Protein 2GXF (pdb70)

Sequence (456 aa):
EQQLKDIISACDLAIQNEDFDTLNYYSEDAVLVVKPGIARGKEEIKKAFITIANYFNHHIVPTQGKILLEAGDTVLVLSQTLLDERRATYVFKKNAQGEWLCVIDNSYGTDLIGEQQLKDIISACDLAIQNEDFDTLNYYSEDAVLVVKPGIARGKEEIKKAFITIANYFNHHIVPTQGKILLEAGDTVLVLSQTLLDERRATYVFKKNAQGEWLCVIDNSYGTDLIGEQQLKDIISACDLAIQNEDFDTLNYYSEDAVLVVKPGIARGKEEIKKAFITIANYFNHHIVPTQGKILLEAGDTVLVLSQTLLDERRATYVFKKNAQGEWLCVIDNSYGTDLIGEQQLKDIISACDLAIQNEDFDTLNYYSEDAVLVVKPGIARGKEEIKKAFITIANYFNHHIVPTQGKILLEAGDTVLVLSQTLLDERRATYVFKKNAQGEWLCVIDNSYGTDLIG

InterPro domains:
  IPR032710 NTF2-like domain superfamily [SSF54427] (1-125)
  IPR037401 SnoaL-like domain [PF13474] (14-114)

B-factor: mean 53.17, std 17.74, range [1.57, 112.12]

Solvent-accessible surface area: 24962 Å² total

CATH classification: 3.10.450.50

Structure (mmCIF, N/CA/C/O backbone):
data_2GXF
#
_entry.id   2GXF
#
_cell.length_a   88.251
_cell.length_b   88.251
_cell.length_c   82.836
_cell.angle_alpha   90.00
_cell.angle_beta   90.00
_cell.angle_gamma   90.00
#
_symmetry.space_group_name_H-M   'P 41'
#
loop_
_entity.id
_entity.type
_entity.pdbx_description
1 polymer 'Hypothetical protein yybH'
2 non-polymer '2-(N-MORPHOLINO)-ETHANESULFONIC ACID'
3 water water
#
loop_
_atom_site.group_PDB
_atom_site.id
_atom_site.type_symbol
_atom_site.label_atom_id
_atom_site.label_alt_id
_atom_site.label_comp_id
_atom_site.label_asym_id
_atom_site.label_entity_id
_atom_site.label_seq_id
_atom_site.pdbx_PDB_ins_code
_atom_site.Cartn_x
_atom_site.Cartn_y
_atom_site.Cartn_z
_atom_site.occupancy
_atom_site.B_iso_or_equiv
_atom_site.auth_seq_id
_atom_site.auth_comp_id
_atom_site.auth_asym_id
_atom_site.auth_atom_id
_atom_site.pdbx_PDB_model_num
ATOM 9 N N . GLU A 1 2 ? 37.983 79.470 33.465 1.00 83.00 2 GLU A N 1
ATOM 10 C CA . GLU A 1 2 ? 38.317 78.053 33.435 1.00 80.22 2 GLU A CA 1
ATOM 11 C C . GLU A 1 2 ? 37.689 77.358 34.617 1.00 78.06 2 GLU A C 1
ATOM 12 O O . GLU A 1 2 ? 37.519 76.140 34.619 1.00 77.74 2 GLU A O 1
ATOM 18 N N . GLN A 1 3 ? 37.361 78.131 35.640 1.00 75.74 3 GLN A N 1
ATOM 19 C CA . GLN A 1 3 ? 36.781 77.539 36.834 1.00 74.02 3 GLN A CA 1
ATOM 20 C C . GLN A 1 3 ? 35.278 77.355 36.773 1.00 72.00 3 GLN A C 1
ATOM 21 O O . GLN A 1 3 ? 34.777 76.239 36.944 1.00 71.72 3 GLN A O 1
ATOM 27 N N . GLN A 1 4 ? 34.555 78.442 36.539 1.00 68.88 4 GLN A N 1
ATOM 28 C CA . GLN A 1 4 ? 33.113 78.336 36.492 1.00 66.15 4 GLN A CA 1
ATOM 29 C C . GLN A 1 4 ? 32.669 77.211 35.579 1.00 64.81 4 GLN A C 1
ATOM 30 O O . GLN A 1 4 ? 31.688 76.529 35.867 1.00 65.02 4 GLN A O 1
ATOM 36 N N . LEU A 1 5 ? 33.392 77.007 34.482 1.00 63.21 5 LEU A N 1
ATOM 37 C CA . LEU A 1 5 ? 33.049 75.925 33.568 1.00 61.00 5 LEU A CA 1
ATOM 38 C C . LEU A 1 5 ? 33.355 74.605 34.253 1.00 60.31 5 LEU A C 1
ATOM 39 O O . LEU A 1 5 ? 32.563 73.668 34.203 1.00 61.07 5 LEU A O 1
ATOM 44 N N . LYS A 1 6 ? 34.506 74.537 34.907 1.00 59.92 6 LYS A N 1
ATOM 45 C CA . LYS A 1 6 ? 34.893 73.326 35.608 1.00 59.63 6 LYS A CA 1
ATOM 46 C C . LYS A 1 6 ? 33.921 73.056 36.753 1.00 59.13 6 LYS A C 1
ATOM 47 O O . LYS A 1 6 ? 33.760 71.909 37.193 1.00 59.43 6 LYS A O 1
ATOM 53 N N . ASP A 1 7 ? 33.275 74.122 37.225 1.00 58.31 7 ASP A N 1
ATOM 54 C CA . ASP A 1 7 ? 32.292 74.034 38.311 1.00 57.63 7 ASP A CA 1
ATOM 55 C C . ASP A 1 7 ? 30.926 73.585 37.781 1.00 56.34 7 ASP A C 1
ATOM 56 O O . ASP A 1 7 ? 30.130 72.976 38.505 1.00 56.67 7 ASP A O 1
ATOM 61 N N . ILE A 1 8 ? 30.667 73.897 36.515 1.00 54.49 8 ILE A N 1
ATOM 62 C CA . ILE A 1 8 ? 29.430 73.517 35.851 1.00 51.75 8 ILE A CA 1
ATOM 63 C C . ILE A 1 8 ? 29.537 72.050 35.492 1.00 51.16 8 ILE A C 1
ATOM 64 O O . ILE A 1 8 ? 28.550 71.325 35.521 1.00 51.72 8 ILE A O 1
ATOM 69 N N . ILE A 1 9 ? 30.740 71.611 35.155 1.00 50.35 9 ILE A N 1
ATOM 70 C CA . ILE A 1 9 ? 30.917 70.223 34.801 1.00 50.81 9 ILE A CA 1
ATOM 71 C C . ILE A 1 9 ? 30.553 69.404 36.015 1.00 50.78 9 ILE A C 1
ATOM 72 O O . ILE A 1 9 ? 29.710 68.517 35.947 1.00 51.19 9 ILE A O 1
ATOM 77 N N . SER A 1 10 ? 31.196 69.724 37.130 1.00 51.49 10 SER A N 1
ATOM 78 C CA . SER A 1 10 ? 30.969 69.030 38.396 1.00 52.54 10 SER A CA 1
ATOM 79 C C . SER A 1 10 ? 29.508 69.126 38.821 1.00 52.24 10 SER A C 1
ATOM 80 O O . SER A 1 10 ? 28.905 68.149 39.275 1.00 52.48 10 SER A O 1
ATOM 83 N N . ALA A 1 11 ? 28.950 70.319 38.681 1.00 51.38 11 ALA A N 1
ATOM 84 C CA . ALA A 1 11 ? 27.565 70.530 39.034 1.00 51.40 11 ALA A CA 1
ATOM 85 C C . ALA A 1 11 ? 26.719 69.510 38.277 1.00 51.68 11 ALA A C 1
ATOM 86 O O . ALA A 1 11 ? 25.834 68.893 38.853 1.00 52.01 11 ALA A O 1
ATOM 88 N N . CYS A 1 12 ? 27.009 69.323 36.993 1.00 51.69 12 CYS A N 1
ATOM 89 C CA . CYS A 1 12 ? 26.265 68.374 36.175 1.00 52.38 12 CYS A CA 1
ATOM 90 C C . CYS A 1 12 ? 26.578 66.938 36.548 1.00 53.04 12 CYS A C 1
ATOM 91 O O . CYS A 1 12 ? 25.686 66.089 36.634 1.00 53.27 12 CYS A O 1
ATOM 94 N N . ASP A 1 13 ? 27.859 66.677 36.762 1.00 54.16 13 ASP A N 1
ATOM 95 C CA . ASP A 1 13 ? 28.343 65.353 37.126 1.00 55.27 13 ASP A CA 1
ATOM 96 C C . ASP A 1 13 ? 27.613 64.868 38.370 1.00 54.66 13 ASP A C 1
ATOM 97 O O . ASP A 1 13 ? 27.317 63.679 38.511 1.00 55.04 13 ASP A O 1
ATOM 102 N N . LEU A 1 14 ? 27.322 65.806 39.266 1.00 53.88 14 LEU A N 1
ATOM 103 C CA . LEU A 1 14 ? 26.610 65.498 40.498 1.00 52.71 14 LEU A CA 1
ATOM 104 C C . LEU A 1 14 ? 25.114 65.350 40.229 1.00 52.02 14 LEU A C 1
ATOM 105 O O . LEU A 1 14 ? 24.483 64.417 40.701 1.00 51.03 14 LEU A O 1
ATOM 110 N N . ALA A 1 15 ? 24.559 66.282 39.465 1.00 52.88 15 ALA A N 1
ATOM 111 C CA . ALA A 1 15 ? 23.145 66.258 39.119 1.00 53.75 15 ALA A CA 1
ATOM 112 C C . ALA A 1 15 ? 22.785 64.914 38.506 1.00 54.71 15 ALA A C 1
ATOM 113 O O . ALA A 1 15 ? 21.630 64.499 38.524 1.00 53.98 15 ALA A O 1
ATOM 115 N N . ILE A 1 16 ? 23.788 64.240 37.956 1.00 57.04 16 ILE A N 1
ATOM 116 C CA . ILE A 1 16 ? 23.591 62.945 37.325 1.00 59.01 16 ILE A CA 1
ATOM 117 C C . ILE A 1 16 ? 23.633 61.846 38.369 1.00 61.30 16 ILE A C 1
ATOM 118 O O . ILE A 1 16 ? 22.888 60.874 38.269 1.00 62.37 16 ILE A O 1
ATOM 123 N N . GLN A 1 17 ? 24.501 61.991 39.370 1.00 63.59 17 GLN A N 1
ATOM 124 C CA . GLN A 1 17 ? 24.589 60.982 40.420 1.00 65.54 17 GLN A CA 1
ATOM 125 C C . GLN A 1 17 ? 23.326 60.998 41.262 1.00 66.66 17 GLN A C 1
ATOM 126 O O . GLN A 1 17 ? 22.833 59.951 41.682 1.00 66.74 17 GLN A O 1
ATOM 132 N N . ASN A 1 18 ? 22.808 62.196 41.512 1.00 67.72 18 ASN A N 1
ATOM 133 C CA . ASN A 1 18 ? 21.588 62.342 42.292 1.00 69.27 18 ASN A CA 1
ATOM 134 C C . ASN A 1 18 ? 20.371 62.062 41.412 1.00 69.39 18 ASN A C 1
ATOM 135 O O . ASN A 1 18 ? 19.233 62.280 41.825 1.00 70.32 18 ASN A O 1
ATOM 140 N N . GLU A 1 19 ? 20.620 61.583 40.199 1.00 69.02 19 GLU A N 1
ATOM 141 C CA . GLU A 1 19 ? 19.556 61.268 39.261 1.00 69.13 19 GLU A CA 1
ATOM 142 C C . GLU A 1 19 ? 18.459 62.321 39.204 1.00 68.66 19 GLU A C 1
ATOM 143 O O . GLU A 1 19 ? 17.284 61.980 39.095 1.00 67.72 19 GLU A O 1
ATOM 149 N N . ASP A 1 20 ? 18.834 63.596 39.296 1.00 69.30 20 ASP A N 1
ATOM 150 C CA . ASP A 1 20 ? 17.858 64.687 39.208 1.00 70.30 20 ASP A CA 1
ATOM 151 C C . ASP A 1 20 ? 18.135 65.440 37.911 1.00 70.10 20 ASP A C 1
ATOM 152 O O . ASP A 1 20 ? 18.565 66.589 37.918 1.00 70.12 20 ASP A O 1
ATOM 157 N N . PHE A 1 21 ? 17.878 64.757 36.797 1.00 70.02 21 PHE A N 1
ATOM 158 C CA . PHE A 1 21 ? 18.097 65.291 35.460 1.00 70.04 21 PHE A CA 1
ATOM 159 C C . PHE A 1 21 ? 17.262 66.533 35.212 1.00 71.03 21 PHE A C 1
ATOM 160 O O . PHE A 1 21 ? 17.467 67.241 34.229 1.00 71.08 21 PHE A O 1
ATOM 168 N N . ASP A 1 22 ? 16.313 66.788 36.103 1.00 72.30 22 ASP A N 1
ATOM 169 C CA . ASP A 1 22 ? 15.452 67.954 35.986 1.00 72.25 22 ASP A CA 1
ATOM 170 C C . ASP A 1 22 ? 16.282 69.218 36.191 1.00 71.36 22 ASP A C 1
ATOM 171 O O . ASP A 1 22 ? 16.010 70.237 35.566 1.00 72.28 22 ASP A O 1
ATOM 176 N N . THR A 1 23 ? 17.305 69.142 37.048 1.00 70.12 23 THR A N 1
ATOM 177 C CA . THR A 1 23 ? 18.181 70.292 37.320 1.00 68.35 23 THR A CA 1
ATOM 178 C C . THR A 1 23 ? 19.385 70.248 36.385 1.00 67.47 23 THR A C 1
ATOM 179 O O . THR A 1 23 ? 20.048 71.259 36.171 1.00 68.43 23 THR A O 1
ATOM 183 N N . LEU A 1 24 ? 19.657 69.068 35.836 1.00 65.35 24 LEU A N 1
ATOM 184 C CA . LEU A 1 24 ? 20.769 68.874 34.919 1.00 63.28 24 LEU A CA 1
ATOM 185 C C . LEU A 1 24 ? 20.502 69.515 33.561 1.00 63.14 24 LEU A C 1
ATOM 186 O O . LEU A 1 24 ? 21.424 69.968 32.885 1.00 62.98 24 LEU A O 1
ATOM 199 N N . ASN A 1 26 ? 19.210 72.242 32.981 1.00 59.88 26 ASN A N 1
ATOM 200 C CA . ASN A 1 26 ? 19.288 73.689 33.082 1.00 58.92 26 ASN A CA 1
ATOM 201 C C . ASN A 1 26 ? 20.652 74.150 32.601 1.00 57.54 26 ASN A C 1
ATOM 202 O O . ASN A 1 26 ? 20.868 75.339 32.377 1.00 57.00 26 ASN A O 1
ATOM 207 N N . TYR A 1 27 ? 21.563 73.193 32.435 1.00 56.17 27 TYR A N 1
ATOM 208 C CA . TYR A 1 27 ? 22.926 73.475 31.998 1.00 54.65 27 TYR A CA 1
ATOM 209 C C . TYR A 1 27 ? 23.103 73.262 30.506 1.00 53.05 27 TYR A C 1
ATOM 210 O O . TYR A 1 27 ? 24.130 73.622 29.939 1.00 53.06 27 TYR A O 1
ATOM 219 N N . TYR A 1 28 ? 22.095 72.673 29.877 1.00 51.59 28 TYR A N 1
ATOM 220 C CA . TYR A 1 28 ? 22.124 72.404 28.443 1.00 50.26 28 TYR A CA 1
ATOM 221 C C . TYR A 1 28 ? 21.312 73.438 27.661 1.00 49.63 28 TYR A C 1
ATOM 222 O O . TYR A 1 28 ? 20.393 74.035 28.204 1.00 50.49 28 TYR A O 1
ATOM 231 N N . SER A 1 29 ? 21.653 73.653 26.393 1.00 49.64 29 SER A N 1
ATOM 232 C CA . SER A 1 29 ? 20.920 74.605 25.565 1.00 49.28 29 SER A CA 1
ATOM 233 C C . SER A 1 29 ? 19.690 73.863 25.099 1.00 49.73 29 SER A C 1
ATOM 234 O O . SER A 1 29 ? 19.555 72.666 25.360 1.00 49.63 29 SER A O 1
ATOM 237 N N . GLU A 1 30 ? 18.801 74.551 24.396 1.00 50.21 30 GLU A N 1
ATOM 238 C CA . GLU A 1 30 ? 17.588 73.893 23.935 1.00 51.38 30 GLU A CA 1
ATOM 239 C C . GLU A 1 30 ? 17.818 72.969 22.728 1.00 50.21 30 GLU A C 1
ATOM 240 O O . GLU A 1 30 ? 17.195 71.907 22.613 1.00 49.98 30 GLU A O 1
ATOM 246 N N . ASP A 1 31 ? 18.719 73.372 21.839 1.00 48.47 31 ASP A N 1
ATOM 247 C CA . ASP A 1 31 ? 19.014 72.599 20.641 1.00 47.09 31 ASP A CA 1
ATOM 248 C C . ASP A 1 31 ? 20.340 71.869 20.735 1.00 44.71 31 ASP A C 1
ATOM 249 O O . ASP A 1 31 ? 20.949 71.519 19.712 1.00 45.32 31 ASP A O 1
ATOM 254 N N . ALA A 1 32 ? 20.779 71.641 21.972 1.00 40.78 32 ALA A N 1
ATOM 255 C CA . ALA A 1 32 ? 22.040 70.948 22.250 1.00 37.76 32 ALA A CA 1
ATOM 256 C C . ALA A 1 32 ? 22.105 69.534 21.665 1.00 35.24 32 ALA A C 1
ATOM 257 O O . ALA A 1 32 ? 21.105 68.965 21.239 1.00 35.51 32 ALA A O 1
ATOM 259 N N . VAL A 1 33 ? 23.302 68.977 21.631 1.00 33.18 33 VAL A N 1
ATOM 260 C CA . VAL A 1 33 ? 23.491 67.632 21.119 1.00 31.86 33 VAL A CA 1
ATOM 261 C C . VAL A 1 33 ? 24.397 66.939 22.102 1.00 31.07 33 VAL A C 1
ATOM 262 O O . VAL A 1 33 ? 25.347 67.538 22.597 1.00 31.54 33 VAL A O 1
ATOM 266 N N . LEU A 1 34 ? 24.102 65.678 22.387 1.00 30.36 34 LEU A N 1
ATOM 267 C CA . LEU A 1 34 ? 24.881 64.902 23.341 1.00 29.25 34 LEU A CA 1
ATOM 268 C C . LEU A 1 34 ? 25.245 63.560 22.739 1.00 28.67 34 LEU A C 1
ATOM 269 O O . LEU A 1 34 ? 24.390 62.839 22.254 1.00 28.20 34 LEU A O 1
ATOM 274 N N . VAL A 1 35 ? 26.524 63.225 22.764 1.00 29.38 35 VAL A N 1
ATOM 275 C CA . VAL A 1 35 ? 26.970 61.960 22.212 1.00 30.10 35 VAL A CA 1
ATOM 276 C C . VAL A 1 35 ? 26.913 60.993 23.369 1.00 32.87 35 VAL A C 1
ATOM 277 O O . VAL A 1 35 ? 27.692 61.087 24.330 1.00 34.07 35 VAL A O 1
ATOM 281 N N . VAL A 1 36 ? 25.957 60.079 23.305 1.00 36.09 36 VAL A N 1
ATOM 282 C CA . VAL A 1 36 ? 25.800 59.089 24.373 1.00 40.67 36 VAL A CA 1
ATOM 283 C C . VAL A 1 36 ? 26.923 58.056 24.278 1.00 42.25 36 VAL A C 1
ATOM 284 O O . VAL A 1 36 ? 27.591 57.741 25.273 1.00 43.50 36 VAL A O 1
ATOM 288 N N . LYS A 1 37 ? 27.082 57.529 23.063 1.00 44.29 37 LYS A N 1
ATOM 289 C CA . LYS A 1 37 ? 28.080 56.524 22.716 1.00 46.28 37 LYS A CA 1
ATOM 290 C C . LYS A 1 37 ? 28.252 56.595 21.212 1.00 46.17 37 LYS A C 1
ATOM 291 O O . LYS A 1 37 ? 27.363 57.065 20.516 1.00 45.05 37 LYS A O 1
ATOM 297 N N . PRO A 1 38 ? 29.391 56.119 20.689 1.00 47.23 38 PRO A N 1
ATOM 298 C CA . PRO A 1 38 ? 29.635 56.160 19.244 1.00 49.16 38 PRO A CA 1
ATOM 299 C C . PRO A 1 38 ? 28.429 55.751 18.412 1.00 49.89 38 PRO A C 1
ATOM 300 O O . PRO A 1 38 ? 27.804 54.731 18.690 1.00 49.43 38 PRO A O 1
ATOM 304 N N . GLY A 1 39 ? 28.113 56.570 17.406 1.00 51.81 39 GLY A N 1
ATOM 305 C CA . GLY A 1 39 ? 26.980 56.319 16.526 1.00 54.44 39 GLY A CA 1
ATOM 306 C C . GLY A 1 39 ? 25.681 56.358 17.295 1.00 56.70 39 GLY A C 1
ATOM 307 O O . GLY A 1 39 ? 24.828 55.474 17.159 1.00 57.65 39 GLY A O 1
ATOM 316 N N . ILE A 1 41 ? 23.547 59.821 18.958 1.00 54.78 41 ILE A N 1
ATOM 317 C CA . ILE A 1 41 ? 23.476 61.165 19.500 1.00 52.84 41 ILE A CA 1
ATOM 318 C C . ILE A 1 41 ? 22.041 61.557 19.851 1.00 51.23 41 ILE A C 1
ATOM 319 O O . ILE A 1 41 ? 21.092 61.103 19.229 1.00 50.15 41 ILE A O 1
ATOM 324 N N . ALA A 1 42 ? 21.904 62.395 20.869 1.00 49.94 42 ALA A N 1
ATOM 325 C CA . ALA A 1 42 ? 20.610 62.861 21.312 1.00 49.59 42 ALA A CA 1
ATOM 326 C C . ALA A 1 42 ? 20.541 64.354 21.015 1.00 50.25 42 ALA A C 1
ATOM 327 O O . ALA A 1 42 ? 21.474 65.094 21.335 1.00 50.96 42 ALA A O 1
ATOM 329 N N . ARG A 1 43 ? 19.446 64.800 20.397 1.00 49.88 43 ARG A N 1
ATOM 330 C CA . ARG A 1 43 ? 19.286 66.213 20.062 1.00 49.60 43 ARG A CA 1
ATOM 331 C C . ARG A 1 43 ? 18.093 66.844 20.767 1.00 49.43 43 ARG A C 1
ATOM 332 O O . ARG A 1 43 ? 17.004 66.278 20.782 1.00 49.86 43 ARG A O 1
ATOM 340 N N . GLY A 1 44 ? 18.289 68.031 21.324 1.00 48.91 44 GLY A N 1
ATOM 341 C CA . GLY A 1 44 ? 17.202 68.696 22.017 1.00 49.01 44 GLY A CA 1
ATOM 342 C C . GLY A 1 44 ? 17.192 68.333 23.487 1.00 48.89 44 GLY A C 1
ATOM 343 O O . GLY A 1 44 ? 17.589 67.237 23.847 1.00 48.63 44 GLY A O 1
ATOM 344 N N . LYS A 1 45 ? 16.742 69.245 24.341 1.00 49.36 45 LYS A N 1
ATOM 345 C CA . LYS A 1 45 ? 16.709 68.981 25.769 1.00 49.23 45 LYS A CA 1
ATOM 346 C C . LYS A 1 45 ? 15.948 67.715 26.119 1.00 50.46 45 LYS A C 1
ATOM 347 O O . LYS A 1 45 ? 16.359 66.972 26.995 1.00 49.46 45 LYS A O 1
ATOM 353 N N . GLU A 1 46 ? 14.837 67.469 25.436 1.00 53.16 46 GLU A N 1
ATOM 354 C CA . GLU A 1 46 ? 14.031 66.294 25.724 1.00 55.03 46 GLU A CA 1
ATOM 355 C C . GLU A 1 46 ? 14.760 64.995 25.427 1.00 55.07 46 GLU A C 1
ATOM 356 O O . GLU A 1 46 ? 14.889 64.148 26.309 1.00 55.18 46 GLU A O 1
ATOM 362 N N . GLU A 1 47 ? 15.239 64.829 24.197 1.00 55.17 47 GLU A N 1
ATOM 363 C CA . GLU A 1 47 ? 15.957 63.603 23.830 1.00 55.84 47 GLU A CA 1
ATOM 364 C C . GLU A 1 47 ? 17.167 63.331 24.738 1.00 54.65 47 GLU A C 1
ATOM 365 O O . GLU A 1 47 ? 17.453 62.180 25.087 1.00 54.30 47 GLU A O 1
ATOM 371 N N . ILE A 1 48 ? 17.879 64.396 25.102 1.00 53.42 48 ILE A N 1
ATOM 372 C CA . ILE A 1 48 ? 19.059 64.299 25.964 1.00 51.35 48 ILE A CA 1
ATOM 373 C C . ILE A 1 48 ? 18.663 63.875 27.371 1.00 50.92 48 ILE A C 1
ATOM 374 O O . ILE A 1 48 ? 19.371 63.113 28.009 1.00 49.52 48 ILE A O 1
ATOM 379 N N . LYS A 1 49 ? 17.532 64.384 27.847 1.00 51.30 49 LYS A N 1
ATOM 380 C CA . LYS A 1 49 ? 17.062 64.049 29.174 1.00 51.11 49 LYS A CA 1
ATOM 381 C C . LYS A 1 49 ? 16.784 62.565 29.205 1.00 51.12 49 LYS A C 1
ATOM 382 O O . LYS A 1 49 ? 17.200 61.881 30.135 1.00 51.34 49 LYS A O 1
ATOM 388 N N . LYS A 1 50 ? 16.089 62.064 28.186 1.00 50.95 50 LYS A N 1
ATOM 389 C CA . LYS A 1 50 ? 15.773 60.640 28.114 1.00 51.63 50 LYS A CA 1
ATOM 390 C C . LYS A 1 50 ? 17.049 59.801 28.080 1.00 51.37 50 LYS A C 1
ATOM 391 O O . LYS A 1 50 ? 17.158 58.786 28.769 1.00 50.69 50 LYS A O 1
ATOM 397 N N . ALA A 1 51 ? 18.018 60.234 27.282 1.00 51.30 51 ALA A N 1
ATOM 398 C CA . ALA A 1 51 ? 19.282 59.513 27.169 1.00 50.79 51 ALA A CA 1
ATOM 399 C C . ALA A 1 51 ? 19.945 59.278 28.525 1.00 50.32 51 ALA A C 1
ATOM 400 O O . ALA A 1 51 ? 20.402 58.182 28.814 1.00 49.79 51 ALA A O 1
ATOM 402 N N . PHE A 1 52 ? 20.006 60.318 29.349 1.00 51.12 52 PHE A N 1
ATOM 403 C CA . PHE A 1 52 ? 20.607 60.214 30.674 1.00 51.18 52 PHE A CA 1
ATOM 404 C C . PHE A 1 52 ? 19.796 59.300 31.580 1.00 52.66 52 PHE A C 1
ATOM 405 O O . PHE A 1 52 ? 20.347 58.495 32.330 1.00 52.82 52 PHE A O 1
ATOM 413 N N . ILE A 1 53 ? 18.480 59.438 31.526 1.00 53.96 53 ILE A N 1
ATOM 414 C CA . ILE A 1 53 ? 17.622 58.603 32.340 1.00 55.08 53 ILE A CA 1
ATOM 415 C C . ILE A 1 53 ? 17.851 57.146 31.959 1.00 56.10 53 ILE A C 1
ATOM 416 O O . ILE A 1 53 ? 17.940 56.292 32.830 1.00 55.94 53 ILE A O 1
ATOM 421 N N . THR A 1 54 ? 17.951 56.870 30.656 1.00 57.50 54 THR A N 1
ATOM 422 C CA . THR A 1 54 ? 18.167 55.503 30.163 1.00 58.69 54 THR A CA 1
ATOM 423 C C . THR A 1 54 ? 19.511 54.953 30.641 1.00 60.84 54 THR A C 1
ATOM 424 O O . THR A 1 54 ? 19.567 53.938 31.336 1.00 61.52 54 THR A O 1
ATOM 428 N N . ILE A 1 55 ? 20.592 55.629 30.275 1.00 62.23 55 ILE A N 1
ATOM 429 C CA . ILE A 1 55 ? 21.921 55.193 30.670 1.00 63.44 55 ILE A CA 1
ATOM 430 C C . ILE A 1 55 ? 22.226 55.518 32.135 1.00 65.20 55 ILE A C 1
ATOM 431 O O . ILE A 1 55 ? 23.388 55.561 32.538 1.00 65.41 55 ILE A O 1
ATOM 436 N N . ALA A 1 56 ? 21.181 55.729 32.931 1.00 66.55 56 ALA A N 1
ATOM 437 C CA . ALA A 1 56 ? 21.346 56.060 34.343 1.00 67.35 56 ALA A CA 1
ATOM 438 C C . ALA A 1 56 ? 22.005 54.958 35.162 1.00 67.26 56 ALA A C 1
ATOM 439 O O . ALA A 1 56 ? 22.959 55.195 35.895 1.00 67.11 56 ALA A O 1
ATOM 441 N N . ASN A 1 57 ? 21.460 53.757 35.042 1.00 67.26 57 ASN A N 1
ATOM 442 C CA . ASN A 1 57 ? 21.912 52.585 35.779 1.00 67.32 57 ASN A CA 1
ATOM 443 C C . ASN A 1 57 ? 22.978 51.742 35.090 1.00 67.35 57 ASN A C 1
ATOM 444 O O . ASN A 1 57 ? 22.727 50.602 34.704 1.00 66.42 57 ASN A O 1
ATOM 449 N N . TYR A 1 58 ? 24.166 52.313 34.930 1.00 68.36 58 TYR A N 1
ATOM 450 C CA . TYR A 1 58 ? 25.291 51.607 34.316 1.00 69.69 58 TYR A CA 1
ATOM 451 C C . TYR A 1 58 ? 26.562 51.891 35.119 1.00 71.54 58 TYR A C 1
ATOM 452 O O . TYR A 1 58 ? 26.727 53.001 35.637 1.00 72.27 58 TYR A O 1
ATOM 461 N N . PHE A 1 59 ? 27.458 50.904 35.220 1.00 73.25 59 PHE A N 1
ATOM 462 C CA . PHE A 1 59 ? 28.711 51.075 35.974 1.00 75.49 59 PHE A CA 1
ATOM 463 C C . PHE A 1 59 ? 29.843 50.186 35.469 1.00 76.21 59 PHE A C 1
ATOM 464 O O . PHE A 1 59 ? 29.582 49.145 34.889 1.00 76.49 59 PHE A O 1
ATOM 472 N N . ASN A 1 60 ? 31.093 50.592 35.695 1.00 77.21 60 ASN A N 1
ATOM 473 C CA . ASN A 1 60 ? 32.247 49.803 35.267 1.00 79.44 60 ASN A CA 1
ATOM 474 C C . ASN A 1 60 ? 32.807 48.986 36.442 1.00 81.16 60 ASN A C 1
ATOM 475 O O . ASN A 1 60 ? 32.934 49.524 37.537 1.00 81.48 60 ASN A O 1
ATOM 480 N N . HIS A 1 61 ? 33.131 47.701 36.221 1.00 83.13 61 HIS A N 1
ATOM 481 C CA . HIS A 1 61 ? 33.657 46.813 37.289 1.00 85.48 61 HIS A CA 1
ATOM 482 C C . HIS A 1 61 ? 35.013 47.323 37.775 1.00 86.13 61 HIS A C 1
ATOM 483 O O . HIS A 1 61 ? 36.036 47.171 37.096 1.00 86.29 61 HIS A O 1
ATOM 490 N N . HIS A 1 62 ? 34.997 47.925 38.964 1.00 86.02 62 HIS A N 1
ATOM 491 C CA . HIS A 1 62 ? 36.188 48.476 39.586 1.00 85.67 62 HIS A CA 1
ATOM 492 C C . HIS A 1 62 ? 36.754 49.590 38.706 1.00 83.94 62 HIS A C 1
ATOM 493 O O . HIS A 1 62 ? 37.589 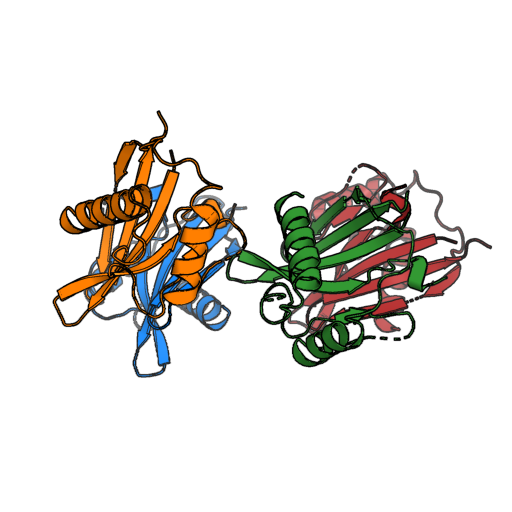49.341 37.839 1.00 84.34 62 HIS A O 1
ATOM 500 N N . ILE A 1 63 ? 36.268 50.812 38.905 1.00 81.23 63 ILE A N 1
ATOM 501 C CA . ILE A 1 63 ? 36.756 51.965 38.152 1.00 78.14 63 ILE A CA 1
ATOM 502 C C . ILE A 1 63 ? 36.672 53.224 39.005 1.00 76.72 63 ILE A C 1
ATOM 503 O O . ILE A 1 63 ? 35.669 53.478 39.687 1.00 75.79 63 ILE A O 1
ATOM 508 N N . VAL A 1 64 ? 37.745 54.005 38.967 1.00 74.94 64 VAL A N 1
ATOM 509 C CA . VAL A 1 64 ? 37.816 55.235 39.740 1.00 73.60 64 VAL A CA 1
ATOM 510 C C . VAL A 1 64 ? 38.123 56.481 38.889 1.00 72.71 64 VAL A C 1
ATOM 511 O O . VAL A 1 64 ? 39.278 56.874 38.735 1.00 72.19 64 VAL A O 1
ATOM 515 N N . PRO A 1 65 ? 37.079 57.119 38.331 1.00 71.66 65 PRO A N 1
ATOM 516 C CA . PRO A 1 65 ? 37.242 58.317 37.505 1.00 71.25 65 PRO A CA 1
ATOM 517 C C . PRO A 1 65 ? 37.862 59.452 38.323 1.00 70.81 65 PRO A C 1
ATOM 518 O O . PRO A 1 65 ? 37.610 59.563 39.520 1.00 71.47 65 PRO A O 1
ATOM 522 N N . THR A 1 66 ? 38.658 60.294 37.670 1.00 69.64 66 THR A N 1
ATOM 523 C CA . THR A 1 66 ? 39.338 61.401 38.335 1.00 68.26 66 THR A CA 1
ATOM 524 C C . THR A 1 66 ? 39.586 62.541 37.350 1.00 66.31 66 THR A C 1
ATOM 525 O O . THR A 1 66 ? 40.179 62.323 36.301 1.00 66.44 66 THR A O 1
ATOM 529 N N . GLN A 1 67 ? 39.132 63.747 37.689 1.00 63.67 67 GLN A N 1
ATOM 530 C CA . GLN A 1 67 ? 39.337 64.910 36.830 1.00 60.80 67 GLN A CA 1
ATOM 531 C C . GLN A 1 67 ? 40.831 65.116 36.588 1.00 59.10 67 GLN A C 1
ATOM 532 O O . GLN A 1 67 ? 41.642 65.040 37.514 1.00 57.95 67 GLN A O 1
ATOM 538 N N . GLY A 1 68 ? 41.182 65.379 35.333 1.00 57.75 68 GLY A N 1
ATOM 539 C CA . GLY A 1 68 ? 42.570 65.587 34.974 1.00 55.38 68 GLY A CA 1
ATOM 540 C C . GLY A 1 68 ? 42.795 66.904 34.257 1.00 54.14 68 GLY A C 1
ATOM 541 O O . GLY A 1 68 ? 42.031 67.849 34.419 1.00 54.25 68 GLY A O 1
ATOM 542 N N . LYS A 1 69 ? 43.860 66.961 33.467 1.00 52.88 69 LYS A N 1
ATOM 543 C CA . LYS A 1 69 ? 44.219 68.151 32.715 1.00 51.61 69 LYS A CA 1
ATOM 544 C C . LYS A 1 69 ? 43.015 68.643 31.920 1.00 50.22 69 LYS A C 1
ATOM 545 O O . LYS A 1 69 ? 42.241 67.850 31.401 1.00 49.75 69 LYS A O 1
ATOM 559 N N . ILE A 1 71 ? 42.009 71.766 29.057 1.00 42.19 71 ILE A N 1
ATOM 560 C CA . ILE A 1 71 ? 42.312 72.969 28.303 1.00 39.68 71 ILE A CA 1
ATOM 561 C C . ILE A 1 71 ? 41.037 73.669 27.848 1.00 37.29 71 ILE A C 1
ATOM 562 O O . ILE A 1 71 ? 40.054 73.014 27.529 1.00 36.19 71 ILE A O 1
ATOM 567 N N . LEU A 1 72 ? 41.060 74.998 27.817 1.00 34.82 72 LEU A N 1
ATOM 568 C CA . LEU A 1 72 ? 39.904 75.767 27.382 1.00 33.28 72 LEU A CA 1
ATOM 569 C C . LEU A 1 72 ? 40.244 76.690 26.247 1.00 33.43 72 LEU A C 1
ATOM 570 O O . LEU A 1 72 ? 41.123 77.532 26.379 1.00 35.10 72 LEU A O 1
ATOM 575 N N . LEU A 1 73 ? 39.544 76.554 25.131 1.00 32.34 73 LEU A N 1
ATOM 576 C CA . LEU A 1 73 ? 39.796 77.430 24.005 1.00 32.34 73 LEU A CA 1
ATOM 577 C C . LEU A 1 73 ? 38.578 78.305 23.862 1.00 33.55 73 LEU A C 1
ATOM 578 O O . LEU A 1 73 ? 37.577 77.894 23.286 1.00 34.08 73 LEU A O 1
ATOM 583 N N . GLU A 1 74 ? 38.664 79.518 24.395 1.00 35.34 74 GLU A N 1
ATOM 584 C CA . GLU A 1 74 ? 37.541 80.452 24.355 1.00 35.90 74 GLU A CA 1
ATOM 585 C C . GLU A 1 74 ? 37.622 81.371 23.156 1.00 34.94 74 GLU A C 1
ATOM 586 O O . GLU A 1 74 ? 38.674 81.906 22.847 1.00 33.67 74 GLU A O 1
ATOM 592 N N . ALA A 1 75 ? 36.506 81.524 22.457 1.00 35.81 75 ALA A N 1
ATOM 593 C CA . ALA A 1 75 ? 36.458 82.405 21.291 1.00 35.66 75 ALA A CA 1
ATOM 594 C C . ALA A 1 75 ? 35.238 83.302 21.445 1.00 35.15 75 ALA A C 1
ATOM 595 O O . ALA A 1 75 ? 34.276 83.222 20.683 1.00 35.62 75 ALA A O 1
ATOM 597 N N . GLY A 1 76 ? 35.288 84.140 22.472 1.00 35.48 76 GLY A N 1
ATOM 598 C CA . GLY A 1 76 ? 34.206 85.059 22.737 1.00 35.06 76 GLY A CA 1
ATOM 599 C C . GLY A 1 76 ? 32.902 84.398 23.096 1.00 34.31 76 GLY A C 1
ATOM 600 O O . GLY A 1 76 ? 32.679 83.995 24.229 1.00 34.27 76 GLY A O 1
ATOM 601 N N . ASP A 1 77 ? 32.035 84.281 22.109 1.00 35.93 77 ASP A N 1
ATOM 602 C CA . ASP A 1 77 ? 30.719 83.693 22.312 1.00 37.50 77 ASP A CA 1
ATOM 603 C C . ASP A 1 77 ? 30.713 82.229 22.787 1.00 35.92 77 ASP A C 1
ATOM 604 O O . ASP A 1 77 ? 29.991 81.879 23.719 1.00 34.47 77 ASP A O 1
ATOM 609 N N . THR A 1 78 ? 31.516 81.387 22.138 1.00 34.33 78 THR A N 1
ATOM 610 C CA . THR A 1 78 ? 31.577 79.971 22.473 1.00 31.60 78 THR A CA 1
ATOM 611 C C . THR A 1 78 ? 32.909 79.590 23.116 1.00 30.50 78 THR A C 1
ATOM 612 O O . THR A 1 78 ? 33.843 80.391 23.123 1.00 30.81 78 THR A O 1
ATOM 616 N N . VAL A 1 79 ? 32.989 78.363 23.642 1.00 28.28 79 VAL A N 1
ATOM 617 C CA . VAL A 1 79 ? 34.201 77.848 24.290 1.00 26.23 79 VAL A CA 1
ATOM 618 C C . VAL A 1 79 ? 34.407 76.361 24.063 1.00 24.92 79 VAL A C 1
ATOM 619 O O . VAL A 1 79 ? 33.503 75.586 24.356 1.00 25.64 79 VAL A O 1
ATOM 623 N N . LEU A 1 80 ? 35.580 75.953 23.562 1.00 23.22 80 LEU A N 1
ATOM 624 C CA . LEU A 1 80 ? 35.861 74.516 23.351 1.00 21.03 80 LEU A CA 1
ATOM 625 C C . LEU A 1 80 ? 36.660 73.982 24.526 1.00 20.63 80 LEU A C 1
ATOM 626 O O . LEU A 1 80 ? 37.784 74.401 24.762 1.00 21.32 80 LEU A O 1
ATOM 631 N N . VAL A 1 81 ? 36.068 73.050 25.257 1.00 20.94 81 VAL A N 1
ATOM 632 C CA . VAL A 1 81 ? 36.717 72.453 26.420 1.00 21.16 81 VAL A CA 1
ATOM 633 C C . VAL A 1 81 ? 37.320 71.072 26.146 1.00 23.01 81 VAL A C 1
ATOM 634 O O . VAL A 1 81 ? 36.620 70.156 25.697 1.00 23.80 81 VAL A O 1
ATOM 638 N N . LEU A 1 82 ? 38.609 70.907 26.431 1.00 24.32 82 LEU A N 1
ATOM 639 C CA . LEU A 1 82 ? 39.247 69.601 26.244 1.00 25.66 82 LEU A CA 1
ATOM 640 C C . LEU A 1 82 ? 39.552 69.035 27.626 1.00 26.75 82 LEU A C 1
ATOM 641 O O . LEU A 1 82 ? 40.626 69.265 28.177 1.00 28.07 82 LEU A O 1
ATOM 646 N N . SER A 1 83 ? 38.593 68.294 28.169 1.00 28.36 83 SER A N 1
ATOM 647 C CA . SER A 1 83 ? 38.703 67.703 29.496 1.00 30.12 83 SER A CA 1
ATOM 648 C C . SER A 1 83 ? 39.238 66.273 29.519 1.00 32.28 83 SER A C 1
ATOM 649 O O . SER A 1 83 ? 38.670 65.369 28.909 1.00 31.83 83 SER A O 1
ATOM 652 N N . GLN A 1 84 ? 40.339 66.067 30.230 1.00 35.71 84 GLN A N 1
ATOM 653 C CA . GLN A 1 84 ? 40.914 64.738 30.346 1.00 38.72 84 GLN A CA 1
ATOM 654 C C . GLN A 1 84 ? 40.425 64.136 31.648 1.00 42.00 84 GLN A C 1
ATOM 655 O O . GLN A 1 84 ? 40.428 64.789 32.702 1.00 43.00 84 GLN A O 1
ATOM 661 N N . THR A 1 85 ? 40.011 62.882 31.563 1.00 44.22 85 THR A N 1
ATOM 662 C CA . THR A 1 85 ? 39.485 62.171 32.705 1.00 46.52 85 THR A CA 1
ATOM 663 C C . THR A 1 85 ? 40.355 60.955 32.912 1.00 48.99 85 THR A C 1
ATOM 664 O O . THR A 1 85 ? 40.565 60.173 31.991 1.00 48.62 85 THR A O 1
ATOM 668 N N . LEU A 1 86 ? 40.871 60.805 34.126 1.00 52.78 86 LEU A N 1
ATOM 669 C CA . LEU A 1 86 ? 41.732 59.680 34.467 1.00 55.32 86 LEU A CA 1
ATOM 670 C C . LEU A 1 86 ? 40.890 58.558 35.035 1.00 58.51 86 LEU A C 1
ATOM 671 O O . LEU A 1 86 ? 39.935 58.799 35.789 1.00 58.58 86 LEU A O 1
ATOM 676 N N . LEU A 1 87 ? 41.249 57.334 34.656 1.00 62.32 87 LEU A N 1
ATOM 677 C CA . LEU A 1 87 ? 40.539 56.134 35.100 1.00 66.49 87 LEU A CA 1
ATOM 678 C C . LEU A 1 87 ? 41.035 55.586 36.454 1.00 68.60 87 LEU A C 1
ATOM 679 O O . LEU A 1 87 ? 40.230 55.201 37.320 1.00 68.75 87 LEU A O 1
ATOM 684 N N . ASP A 1 88 ? 42.353 55.543 36.633 1.00 70.68 88 ASP A N 1
ATOM 685 C CA . ASP A 1 88 ? 42.927 55.036 37.881 1.00 73.02 88 ASP A CA 1
ATOM 686 C C . ASP A 1 88 ? 43.622 56.115 38.721 1.00 73.54 88 ASP A C 1
ATOM 687 O O . ASP A 1 88 ? 43.115 56.522 39.776 1.00 73.63 88 ASP A O 1
ATOM 700 N N . GLU A 1 99 ? 43.061 56.992 30.310 1.00 70.47 99 GLU A N 1
ATOM 701 C CA . GLU A 1 99 ? 42.463 58.316 30.310 1.00 65.82 99 GLU A CA 1
ATOM 702 C C . GLU A 1 99 ? 41.402 58.464 29.232 1.00 62.60 99 GLU A C 1
ATOM 703 O O . GLU A 1 99 ? 41.319 57.663 28.300 1.00 60.78 99 GLU A O 1
ATOM 709 N N . ARG A 1 100 ? 40.601 59.514 29.367 1.00 59.04 100 ARG A N 1
ATOM 710 C CA . ARG A 1 100 ? 39.522 59.792 28.438 1.00 55.54 100 ARG A CA 1
ATOM 711 C C . ARG A 1 100 ? 39.445 61.285 28.125 1.00 52.05 100 ARG A C 1
ATOM 712 O O . ARG A 1 100 ? 38.937 62.090 28.921 1.00 52.94 100 ARG A O 1
ATOM 720 N N . ARG A 1 101 ? 39.942 61.651 26.951 1.00 46.15 101 ARG A N 1
ATOM 721 C CA . ARG A 1 101 ? 39.948 63.046 26.536 1.00 41.61 101 ARG A CA 1
ATOM 722 C C . ARG A 1 101 ? 38.692 63.433 25.767 1.00 38.74 101 ARG A C 1
ATOM 723 O O . ARG A 1 101 ? 38.528 63.058 24.615 1.00 39.09 101 ARG A O 1
ATOM 731 N N . ALA A 1 102 ? 37.818 64.193 26.422 1.00 35.42 102 ALA A N 1
ATOM 732 C CA . ALA A 1 102 ? 36.561 64.619 25.827 1.00 32.94 102 ALA A CA 1
ATOM 733 C C . ALA A 1 102 ? 36.607 66.049 25.295 1.00 32.03 102 ALA A C 1
ATOM 734 O O . ALA A 1 102 ? 37.527 66.820 25.602 1.00 31.70 102 ALA A O 1
ATOM 736 N N . THR A 1 103 ? 35.609 66.391 24.482 1.00 30.27 103 THR A N 1
ATOM 737 C CA . THR A 1 103 ? 35.503 67.718 23.888 1.00 27.96 103 THR A CA 1
ATOM 738 C C . THR A 1 103 ? 34.095 68.252 24.087 1.00 27.03 103 THR A C 1
ATOM 739 O O . THR A 1 103 ? 33.145 67.740 23.510 1.00 25.93 103 THR A O 1
ATOM 743 N N . TYR A 1 104 ? 33.967 69.282 24.906 1.00 26.90 104 TYR A N 1
ATOM 744 C CA . TYR A 1 104 ? 32.668 69.873 25.156 1.00 27.63 104 TYR A CA 1
ATOM 745 C C . TYR A 1 104 ? 32.663 71.274 24.565 1.00 27.88 104 TYR A C 1
ATOM 746 O O . TYR A 1 104 ? 33.713 71.898 24.433 1.00 27.25 104 TYR A O 1
ATOM 755 N N . VAL A 1 105 ? 31.484 71.769 24.202 1.00 28.57 105 VAL A N 1
ATOM 756 C CA . VAL A 1 105 ? 31.369 73.109 23.647 1.00 28.48 105 VAL A CA 1
ATOM 757 C C . VAL A 1 105 ? 30.271 73.842 24.386 1.00 29.41 105 VAL A C 1
ATOM 758 O O . VAL A 1 105 ? 29.128 73.416 24.382 1.00 29.41 105 VAL A O 1
ATOM 762 N N . PHE A 1 106 ? 30.625 74.935 25.042 1.00 31.65 106 PHE A N 1
ATOM 763 C CA . PHE A 1 106 ? 29.643 75.715 25.776 1.00 34.36 106 PHE A CA 1
ATOM 764 C C . PHE A 1 106 ? 29.460 77.053 25.089 1.00 37.10 106 PHE A C 1
ATOM 765 O O . PHE A 1 106 ? 30.384 77.570 24.452 1.00 37.52 106 PHE A O 1
ATOM 773 N N . LYS A 1 107 ? 28.261 77.606 25.218 1.00 40.67 107 LYS A N 1
ATOM 774 C CA . LYS A 1 107 ? 27.943 78.903 24.636 1.00 44.92 107 LYS A CA 1
ATOM 775 C C . LYS A 1 107 ? 27.302 79.767 25.728 1.00 47.91 107 LYS A C 1
ATOM 776 O O . LYS A 1 107 ? 26.330 79.355 26.367 1.00 48.58 107 LYS A O 1
ATOM 782 N N . LYS A 1 108 ? 27.872 80.951 25.954 1.00 51.07 108 LYS A N 1
ATOM 783 C CA . LYS A 1 108 ? 27.379 81.880 26.969 1.00 53.73 108 LYS A CA 1
ATOM 784 C C . LYS A 1 108 ? 26.172 82.627 26.418 1.00 55.88 108 LYS A C 1
ATOM 785 O O . LYS A 1 108 ? 26.288 83.382 25.450 1.00 55.33 108 LYS A O 1
ATOM 791 N N . ASN A 1 109 ? 25.012 82.403 27.031 1.00 58.37 109 ASN A N 1
ATOM 792 C CA . ASN A 1 109 ? 23.772 83.056 26.603 1.00 60.03 109 ASN A CA 1
ATOM 793 C C . ASN A 1 109 ? 23.750 84.519 27.064 1.00 61.17 109 ASN A C 1
ATOM 794 O O . ASN A 1 109 ? 24.724 85.008 27.646 1.00 61.31 109 ASN A O 1
ATOM 799 N N . ALA A 1 110 ? 22.640 85.213 26.805 1.00 61.96 110 ALA A N 1
ATOM 800 C CA . ALA A 1 110 ? 22.512 86.616 27.204 1.00 62.37 110 ALA A CA 1
ATOM 801 C C . ALA A 1 110 ? 22.680 86.792 28.721 1.00 63.26 110 ALA A C 1
ATOM 802 O O . ALA A 1 110 ? 23.367 87.717 29.177 1.00 63.64 110 ALA A O 1
ATOM 804 N N . GLN A 1 111 ? 22.063 85.895 29.493 1.00 63.83 111 GLN A N 1
ATOM 805 C CA . GLN A 1 111 ? 22.131 85.929 30.959 1.00 64.36 111 GLN A CA 1
ATOM 806 C C . GLN A 1 111 ? 23.564 85.807 31.492 1.00 64.39 111 GLN A C 1
ATOM 807 O O . GLN A 1 111 ? 23.816 86.039 32.677 1.00 64.99 111 GLN A O 1
ATOM 813 N N . GLY A 1 112 ? 24.501 85.432 30.626 1.00 63.81 112 GLY A N 1
ATOM 814 C CA . GLY A 1 112 ? 25.881 85.308 31.059 1.00 62.45 112 GLY A CA 1
ATOM 815 C C . GLY A 1 112 ? 26.227 83.944 31.618 1.00 61.66 112 GLY A C 1
ATOM 816 O O . GLY A 1 112 ? 27.326 83.756 32.149 1.00 62.56 112 GLY A O 1
ATOM 817 N N . GLU A 1 113 ? 25.299 82.992 31.511 1.00 60.36 113 GLU A N 1
ATOM 818 C CA . GLU A 1 113 ? 25.535 81.633 32.005 1.00 58.50 113 GLU A CA 1
ATOM 819 C C . GLU A 1 113 ? 25.922 80.701 30.854 1.00 55.77 113 GLU A C 1
ATOM 820 O O . GLU A 1 113 ? 25.240 80.636 29.832 1.00 55.43 113 GLU A O 1
ATOM 826 N N . TRP A 1 114 ? 27.032 79.992 31.021 1.00 52.68 114 TRP A N 1
ATOM 827 C CA . TRP A 1 114 ? 27.511 79.078 29.992 1.00 49.85 114 TRP A CA 1
ATOM 828 C C . TRP A 1 114 ? 26.716 77.778 29.934 1.00 47.09 114 TRP A C 1
ATOM 829 O O . TRP A 1 114 ? 26.690 77.000 30.880 1.00 47.10 114 TRP A O 1
ATOM 840 N N . LEU A 1 115 ? 26.069 77.541 28.809 1.00 43.54 115 LEU A N 1
ATOM 841 C CA . LEU A 1 115 ? 25.295 76.336 28.649 1.00 41.17 115 LEU A CA 1
ATOM 842 C C . LEU A 1 115 ? 26.054 75.381 27.757 1.00 39.41 115 LEU A C 1
ATOM 843 O O . LEU A 1 115 ? 26.942 75.791 27.016 1.00 40.67 115 LEU A O 1
ATOM 848 N N . CYS A 1 116 ? 25.702 74.105 27.809 1.00 36.48 116 CYS A N 1
ATOM 849 C CA . CYS A 1 116 ? 26.381 73.147 26.960 1.00 34.21 116 CYS A CA 1
ATOM 850 C C . CYS A 1 116 ? 25.618 73.015 25.631 1.00 32.58 116 CYS A C 1
ATOM 851 O O . CYS A 1 116 ? 24.398 72.934 25.618 1.00 32.74 116 CYS A O 1
ATOM 854 N N . VAL A 1 117 ? 26.335 73.001 24.512 1.00 30.66 117 VAL A N 1
ATOM 855 C CA . VAL A 1 117 ? 25.695 72.900 23.207 1.00 27.71 117 VAL A CA 1
ATOM 856 C C . VAL A 1 117 ? 26.083 71.587 22.534 1.00 25.94 117 VAL A C 1
ATOM 857 O O . VAL A 1 117 ? 25.280 70.966 21.865 1.00 25.66 117 VAL A O 1
ATOM 861 N N . ILE A 1 118 ? 27.328 71.176 22.712 1.00 25.66 118 ILE A N 1
ATOM 862 C CA . ILE A 1 118 ? 27.802 69.931 22.145 1.00 25.66 118 ILE A CA 1
ATOM 863 C C . ILE A 1 118 ? 28.556 69.199 23.247 1.00 26.48 118 ILE A C 1
ATOM 864 O O . ILE A 1 118 ? 29.584 69.670 23.745 1.00 25.79 118 ILE A O 1
ATOM 869 N N . ASP A 1 119 ? 28.001 68.056 23.642 1.00 27.31 119 ASP A N 1
ATOM 870 C CA . ASP A 1 119 ? 28.548 67.197 24.693 1.00 26.61 119 ASP A CA 1
ATOM 871 C C . ASP A 1 119 ? 29.013 65.873 24.063 1.00 26.36 119 ASP A C 1
ATOM 872 O O . ASP A 1 119 ? 28.214 64.960 23.853 1.00 25.61 119 ASP A O 1
ATOM 877 N N . ASN A 1 120 ? 30.307 65.782 23.766 1.00 25.98 120 ASN A N 1
ATOM 878 C CA . ASN A 1 120 ? 30.893 64.590 23.168 1.00 25.39 120 ASN A CA 1
ATOM 879 C C . ASN A 1 120 ? 31.963 64.080 24.096 1.00 25.68 120 ASN A C 1
ATOM 880 O O . ASN A 1 120 ? 33.129 64.401 23.927 1.00 27.00 120 ASN A O 1
ATOM 885 N N . SER A 1 121 ? 31.564 63.294 25.084 1.00 26.34 121 SER A N 1
ATOM 886 C CA . SER A 1 121 ? 32.517 62.755 26.043 1.00 29.55 121 SER A CA 1
ATOM 887 C C . SER A 1 121 ? 33.598 61.833 25.462 1.00 31.28 121 SER A C 1
ATOM 888 O O . SER A 1 121 ? 34.440 61.304 26.204 1.00 30.72 121 SER A O 1
ATOM 891 N N . TYR A 1 122 ? 33.587 61.655 24.141 1.00 32.54 122 TYR A N 1
ATOM 892 C CA . TYR A 1 122 ? 34.562 60.798 23.465 1.00 32.64 122 TYR A CA 1
ATOM 893 C C . TYR A 1 122 ? 35.648 61.574 22.744 1.00 33.29 122 TYR A C 1
ATOM 894 O O . TYR A 1 122 ? 36.672 61.004 22.378 1.00 34.13 122 TYR A O 1
ATOM 903 N N . GLY A 1 123 ? 35.415 62.861 22.516 1.00 33.68 123 GLY A N 1
ATOM 904 C CA . GLY A 1 123 ? 36.401 63.662 21.818 1.00 34.83 123 GLY A CA 1
ATOM 905 C C . GLY A 1 123 ? 36.702 63.153 20.412 1.00 35.61 123 GLY A C 1
ATOM 906 O O . GLY A 1 123 ? 35.805 62.663 19.712 1.00 34.50 123 GLY A O 1
ATOM 907 N N . THR A 1 124 ? 37.968 63.268 20.011 1.00 36.30 124 THR A N 1
ATOM 908 C CA . THR A 1 124 ? 38.416 62.835 18.700 1.00 37.06 124 THR A CA 1
ATOM 909 C C . THR A 1 124 ? 38.434 61.321 18.590 1.00 37.80 124 THR A C 1
ATOM 910 O O . THR A 1 124 ? 38.623 60.786 17.502 1.00 38.36 124 THR A O 1
ATOM 914 N N . ASP A 1 125 ? 38.243 60.629 19.713 1.00 38.60 125 ASP A N 1
ATOM 915 C CA . ASP A 1 125 ? 38.210 59.160 19.707 1.00 39.84 125 ASP A CA 1
ATOM 916 C C . ASP A 1 125 ? 37.031 58.671 18.855 1.00 40.08 125 ASP A C 1
ATOM 917 O O . ASP A 1 125 ? 37.018 57.541 18.359 1.00 39.36 125 ASP A O 1
ATOM 922 N N . LEU A 1 126 ? 36.050 59.546 18.676 1.00 40.45 126 LEU A N 1
ATOM 923 C CA . LEU A 1 126 ? 34.877 59.225 17.893 1.00 39.75 126 LEU A CA 1
ATOM 924 C C . LEU A 1 126 ? 35.295 58.802 16.488 1.00 40.43 126 LEU A C 1
ATOM 925 O O . LEU A 1 126 ? 34.655 57.954 15.872 1.00 40.54 126 LEU A O 1
ATOM 930 N N . ILE A 1 127 ? 36.385 59.387 15.998 1.00 41.69 127 ILE A N 1
ATOM 931 C CA . ILE A 1 127 ? 36.906 59.097 14.659 1.00 42.89 127 ILE A CA 1
ATOM 932 C C . ILE A 1 127 ? 37.410 57.666 14.559 1.00 44.57 127 ILE A C 1
ATOM 933 O O . ILE A 1 127 ? 36.950 56.882 13.728 1.00 45.50 127 ILE A O 1
ATOM 938 N N . GLY A 1 128 ? 38.373 57.340 15.411 1.00 46.72 128 GLY A N 1
ATOM 939 C CA . GLY A 1 128 ? 38.939 56.002 15.429 1.00 49.74 128 GLY A CA 1
ATOM 940 C C . GLY A 1 128 ? 38.043 54.942 16.063 1.00 51.59 128 GLY A C 1
ATOM 941 O O . GLY A 1 128 ? 36.803 55.087 16.021 1.00 52.54 128 GLY A O 1
ATOM 950 N N . GLU B 1 2 ? 28.241 68.519 5.550 1.00 82.86 2 GLU B N 1
ATOM 951 C CA . GLU B 1 2 ? 29.564 67.960 5.753 1.00 79.43 2 GLU B CA 1
ATOM 952 C C . GLU B 1 2 ? 30.481 68.365 4.616 1.00 77.76 2 GLU B C 1
ATOM 953 O O . GLU B 1 2 ? 31.707 68.310 4.743 1.00 77.91 2 GLU B O 1
ATOM 959 N N . GLN B 1 3 ? 29.895 68.751 3.491 1.00 75.89 3 GLN B N 1
ATOM 960 C CA . GLN B 1 3 ? 30.698 69.122 2.335 1.00 73.43 3 GLN B CA 1
ATOM 961 C C . GLN B 1 3 ? 31.133 70.565 2.324 1.00 71.15 3 GLN B C 1
ATOM 962 O O . GLN B 1 3 ? 32.324 70.850 2.236 1.00 70.94 3 GLN B O 1
ATOM 968 N N . GLN B 1 4 ? 30.179 71.481 2.417 1.00 68.40 4 GLN B N 1
ATOM 969 C CA . GLN B 1 4 ? 30.541 72.886 2.376 1.00 65.49 4 GLN B CA 1
ATOM 970 C C . GLN B 1 4 ? 31.628 73.202 3.377 1.00 63.78 4 GLN B C 1
ATOM 971 O O . GLN B 1 4 ? 32.498 74.027 3.113 1.00 64.08 4 GLN B O 1
ATOM 977 N N . LEU B 1 5 ? 31.590 72.536 4.524 1.00 61.58 5 LEU B N 1
ATOM 978 C CA . LEU B 1 5 ? 32.616 72.763 5.525 1.00 59.50 5 LEU B CA 1
ATOM 979 C C . LEU B 1 5 ? 33.922 72.198 5.005 1.00 58.53 5 LEU B C 1
ATOM 980 O O . LEU B 1 5 ? 34.972 72.836 5.079 1.00 57.83 5 LEU B O 1
ATOM 985 N N . LYS B 1 6 ? 33.854 70.991 4.468 1.00 58.76 6 LYS B N 1
ATOM 986 C CA . LYS B 1 6 ? 35.041 70.352 3.928 1.00 59.10 6 LYS B CA 1
ATOM 987 C C . LYS B 1 6 ? 35.596 71.172 2.752 1.00 59.21 6 LYS B C 1
ATOM 988 O O . LYS B 1 6 ? 36.793 71.108 2.449 1.00 58.77 6 LYS B O 1
ATOM 994 N N . ASP B 1 7 ? 34.717 71.945 2.109 1.00 58.91 7 ASP B N 1
ATOM 995 C CA . ASP B 1 7 ? 35.081 72.792 0.970 1.00 58.33 7 ASP B CA 1
ATOM 996 C C . ASP B 1 7 ? 35.704 74.096 1.471 1.00 57.38 7 ASP B C 1
ATOM 997 O O . ASP B 1 7 ? 36.508 74.724 0.764 1.00 58.15 7 ASP B O 1
ATOM 1002 N N . ILE B 1 8 ? 35.319 74.494 2.685 1.00 55.46 8 ILE B N 1
ATOM 1003 C CA . ILE B 1 8 ? 35.833 75.704 3.318 1.00 53.31 8 ILE B CA 1
ATOM 1004 C C . ILE B 1 8 ? 37.221 75.391 3.835 1.00 52.95 8 ILE B C 1
ATOM 1005 O O . ILE B 1 8 ? 38.110 76.240 3.825 1.00 52.39 8 ILE B O 1
ATOM 1010 N N . ILE B 1 9 ? 37.401 74.160 4.289 1.00 52.86 9 ILE B N 1
ATOM 1011 C CA . ILE B 1 9 ? 38.696 73.774 4.800 1.00 53.99 9 ILE B CA 1
ATOM 1012 C C . ILE B 1 9 ? 39.694 73.898 3.660 1.00 54.30 9 ILE B C 1
ATOM 1013 O O . ILE B 1 9 ? 40.718 74.581 3.792 1.00 55.01 9 ILE B O 1
ATOM 1018 N N . SER B 1 10 ? 39.379 73.236 2.544 1.00 53.96 10 SER B N 1
ATOM 1019 C CA . SER B 1 10 ? 40.224 73.236 1.347 1.00 52.69 10 SER B CA 1
ATOM 1020 C C . SER B 1 10 ? 40.429 74.656 0.849 1.00 52.34 10 SER B C 1
ATOM 1021 O O . SER B 1 10 ? 41.540 75.049 0.493 1.00 51.98 10 SER B O 1
ATOM 1024 N N . ALA B 1 11 ? 39.346 75.422 0.816 1.00 52.15 11 ALA B N 1
ATOM 1025 C CA . ALA B 1 11 ? 39.424 76.805 0.381 1.00 52.24 11 ALA B CA 1
ATOM 1026 C C . ALA B 1 11 ? 40.510 77.514 1.189 1.00 52.28 11 ALA B C 1
ATOM 1027 O O . ALA B 1 11 ? 41.341 78.214 0.629 1.00 52.52 11 ALA B O 1
ATOM 1029 N N . CYS B 1 12 ? 40.510 77.314 2.503 1.00 52.61 12 CYS B N 1
ATOM 1030 C CA . CYS B 1 12 ? 41.497 77.942 3.372 1.00 51.62 12 CYS B CA 1
ATOM 1031 C C . CYS B 1 12 ? 42.876 77.349 3.172 1.00 52.27 12 CYS B C 1
ATOM 1032 O O . CYS B 1 12 ? 43.874 78.069 3.102 1.00 52.17 12 CYS B O 1
ATOM 1035 N N . ASP B 1 13 ? 42.917 76.027 3.081 1.00 53.36 13 ASP B N 1
ATOM 1036 C CA . ASP B 1 13 ? 44.157 75.289 2.892 1.00 54.74 13 ASP B CA 1
ATOM 1037 C C . ASP B 1 13 ? 44.881 75.831 1.666 1.00 54.74 13 ASP B C 1
ATOM 1038 O O . ASP B 1 13 ? 46.111 75.919 1.628 1.00 54.63 13 ASP B O 1
ATOM 1043 N N . LEU B 1 14 ? 44.099 76.206 0.665 1.00 54.57 14 LEU B N 1
ATOM 1044 C CA . LEU B 1 14 ? 44.655 76.739 -0.563 1.00 54.58 14 LEU B CA 1
ATOM 1045 C C . LEU B 1 14 ? 45.037 78.195 -0.363 1.00 54.51 14 LEU B C 1
ATOM 1046 O O . LEU B 1 14 ? 46.108 78.625 -0.778 1.00 54.26 14 LEU B O 1
ATOM 1051 N N . ALA B 1 15 ? 44.153 78.953 0.276 1.00 55.34 15 ALA B N 1
ATOM 1052 C CA . ALA B 1 15 ? 44.397 80.372 0.535 1.00 56.14 15 ALA B CA 1
ATOM 1053 C C . ALA B 1 15 ? 45.726 80.552 1.262 1.00 56.76 15 ALA B C 1
ATOM 1054 O O . ALA B 1 15 ? 46.348 81.620 1.207 1.00 55.74 15 ALA B O 1
ATOM 1056 N N . ILE B 1 16 ? 46.148 79.495 1.947 1.00 58.47 16 ILE B N 1
ATOM 1057 C CA . ILE B 1 16 ? 47.398 79.511 2.685 1.00 60.46 16 ILE B CA 1
ATOM 1058 C C . ILE B 1 16 ? 48.573 79.192 1.780 1.00 62.63 16 ILE B C 1
ATOM 1059 O O . ILE B 1 16 ? 49.652 79.753 1.946 1.00 63.51 16 ILE B O 1
ATOM 1064 N N . GLN B 1 17 ? 48.378 78.287 0.828 1.00 65.01 17 GLN B N 1
ATOM 1065 C CA . GLN B 1 17 ? 49.464 77.951 -0.090 1.00 67.41 17 GLN B CA 1
ATOM 1066 C C . GLN B 1 17 ? 49.755 79.140 -1.003 1.00 68.55 17 GLN B C 1
ATOM 1067 O O . GLN B 1 17 ? 50.915 79.418 -1.322 1.00 68.42 17 GLN B O 1
ATOM 1073 N N . ASN B 1 18 ? 48.693 79.826 -1.428 1.00 70.03 18 ASN B N 1
ATOM 1074 C CA . ASN B 1 18 ? 48.835 80.988 -2.293 1.00 71.30 18 ASN B CA 1
ATOM 1075 C C . ASN B 1 18 ? 49.239 82.203 -1.461 1.00 71.61 18 ASN B C 1
ATOM 1076 O O . ASN B 1 18 ? 49.282 83.326 -1.965 1.00 72.48 18 ASN B O 1
ATOM 1081 N N . GLU B 1 19 ? 49.548 81.967 -0.191 1.00 71.48 19 GLU B N 1
ATOM 1082 C CA . GLU B 1 19 ? 49.951 83.028 0.725 1.00 71.95 19 GLU B CA 1
ATOM 1083 C C . GLU B 1 19 ? 49.104 84.295 0.603 1.00 72.02 19 GLU B C 1
ATOM 1084 O O . GLU B 1 19 ? 49.631 85.409 0.677 1.00 71.90 19 GLU B O 1
ATOM 1090 N N . ASP B 1 20 ? 47.797 84.131 0.403 1.00 72.01 20 ASP B N 1
ATOM 1091 C CA . ASP B 1 20 ? 46.898 85.282 0.298 1.00 72.32 20 ASP B CA 1
ATOM 1092 C C . ASP B 1 20 ? 45.982 85.251 1.508 1.00 71.68 20 ASP B C 1
ATOM 1093 O O . ASP B 1 20 ? 44.771 85.050 1.402 1.00 71.26 20 ASP B O 1
ATOM 1098 N N . PHE B 1 21 ? 46.598 85.450 2.667 1.00 71.76 21 PHE B N 1
ATOM 1099 C CA . PHE B 1 21 ? 45.906 85.451 3.952 1.00 71.52 21 PHE B CA 1
ATOM 1100 C C . PHE B 1 21 ? 44.816 86.517 4.013 1.00 72.60 21 PHE B C 1
ATOM 1101 O O . PHE B 1 21 ? 43.990 86.534 4.931 1.00 73.28 21 PHE B O 1
ATOM 1109 N N . ASP B 1 22 ? 44.823 87.416 3.038 1.00 73.58 22 ASP B N 1
ATOM 1110 C CA . ASP B 1 22 ? 43.829 88.472 2.980 1.00 73.79 22 ASP B CA 1
ATOM 1111 C C . ASP B 1 22 ? 42.448 87.857 2.692 1.00 72.63 22 ASP B C 1
ATOM 1112 O O . ASP B 1 22 ? 41.433 88.330 3.211 1.00 72.36 22 ASP B O 1
ATOM 1117 N N . THR B 1 23 ? 42.421 86.788 1.895 1.00 70.88 23 THR B N 1
ATOM 1118 C CA . THR B 1 23 ? 41.169 86.121 1.556 1.00 69.73 23 THR B CA 1
ATOM 1119 C C . THR B 1 23 ? 40.895 85.014 2.569 1.00 68.33 23 THR B C 1
ATOM 1120 O O . THR B 1 23 ? 39.754 84.583 2.732 1.00 68.79 23 THR B O 1
ATOM 1124 N N . LEU B 1 24 ? 41.949 84.564 3.244 1.00 65.64 24 LEU B N 1
ATOM 1125 C CA . LEU B 1 24 ? 41.842 83.511 4.242 1.00 63.55 24 LEU B CA 1
ATOM 1126 C C . LEU B 1 24 ? 41.125 83.992 5.497 1.00 62.75 24 LEU B C 1
ATOM 1127 O O . LEU B 1 24 ? 40.429 83.222 6.151 1.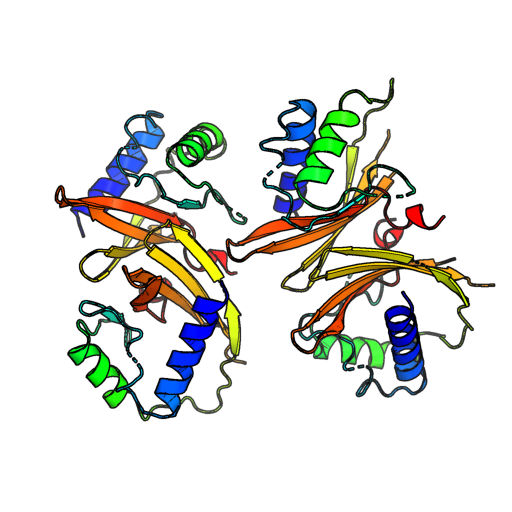00 62.69 24 LEU B O 1
ATOM 1140 N N . ASN B 1 26 ? 38.667 85.755 5.707 1.00 60.41 26 ASN B N 1
ATOM 1141 C CA . ASN B 1 26 ? 37.246 85.925 5.443 1.00 60.06 26 ASN B CA 1
ATOM 1142 C C . ASN B 1 26 ? 36.495 84.706 5.964 1.00 59.19 26 ASN B C 1
ATOM 1143 O O . ASN B 1 26 ? 35.270 84.729 6.108 1.00 59.36 26 ASN B O 1
ATOM 1148 N N . TYR B 1 27 ? 37.247 83.650 6.256 1.00 57.23 27 TYR B N 1
ATOM 1149 C CA . TYR B 1 27 ? 36.677 82.409 6.757 1.00 55.98 27 TYR B CA 1
ATOM 1150 C C . TYR B 1 27 ? 36.689 82.313 8.279 1.00 54.23 27 TYR B C 1
ATOM 1151 O O . TYR B 1 27 ? 36.077 81.420 8.861 1.00 54.15 27 TYR B O 1
ATOM 1160 N N . TYR B 1 28 ? 37.392 83.237 8.917 1.00 52.27 28 TYR B N 1
ATOM 1161 C CA . TYR B 1 28 ? 37.505 83.254 10.366 1.00 50.49 28 TYR B CA 1
ATOM 1162 C C . TYR B 1 28 ? 36.566 84.292 10.967 1.00 50.65 28 TYR B C 1
ATOM 1163 O O . TYR B 1 28 ? 36.189 85.249 10.290 1.00 51.90 28 TYR B O 1
ATOM 1172 N N . SER B 1 29 ? 36.176 84.104 12.226 1.00 49.93 29 SER B N 1
ATOM 1173 C CA . SER B 1 29 ? 35.301 85.062 12.900 1.00 49.16 29 SER B CA 1
ATOM 1174 C C . SER B 1 29 ? 36.203 86.181 13.379 1.00 49.24 29 SER B C 1
ATOM 1175 O O . SER B 1 29 ? 37.421 86.092 13.269 1.00 48.28 29 SER B O 1
ATOM 1178 N N . GLU B 1 30 ? 35.621 87.230 13.934 1.00 50.29 30 GLU B N 1
ATOM 1179 C CA . GLU B 1 30 ? 36.442 88.341 14.384 1.00 51.43 30 GLU B CA 1
ATOM 1180 C C . GLU B 1 30 ? 37.182 88.047 15.690 1.00 51.07 30 GLU B C 1
ATOM 1181 O O . GLU B 1 30 ? 38.329 88.471 15.859 1.00 51.46 30 GLU B O 1
ATOM 1187 N N . ASP B 1 31 ? 36.530 87.321 16.602 1.00 49.19 31 ASP B N 1
ATOM 1188 C CA . ASP B 1 31 ? 37.118 86.981 17.899 1.00 46.60 31 ASP B CA 1
ATOM 1189 C C . ASP B 1 31 ? 37.612 85.534 17.962 1.00 44.44 31 ASP B C 1
ATOM 1190 O O . ASP B 1 31 ? 37.782 84.968 19.052 1.00 44.83 31 ASP B O 1
ATOM 1195 N N . ALA B 1 32 ? 37.848 84.953 16.789 1.00 40.62 32 ALA B N 1
ATOM 1196 C CA . ALA B 1 32 ? 38.320 83.577 16.675 1.00 37.50 32 ALA B CA 1
ATOM 1197 C C . ALA B 1 32 ? 39.639 83.323 17.399 1.00 36.36 32 ALA B C 1
ATOM 1198 O O . ALA B 1 32 ? 40.333 84.252 17.803 1.00 36.55 32 ALA B O 1
ATOM 1200 N N . VAL B 1 33 ? 39.968 82.050 17.579 1.00 34.40 33 VAL B N 1
ATOM 1201 C CA . VAL B 1 33 ? 41.208 81.663 18.236 1.00 32.38 33 VAL B CA 1
ATOM 1202 C C . VAL B 1 33 ? 41.828 80.579 17.399 1.00 30.81 33 VAL B C 1
ATOM 1203 O O . VAL B 1 33 ? 41.132 79.694 16.933 1.00 31.28 33 VAL B O 1
ATOM 1207 N N . LEU B 1 34 ? 43.134 80.658 17.206 1.00 30.19 34 LEU B N 1
ATOM 1208 C CA . LEU B 1 34 ? 43.835 79.669 16.413 1.00 29.87 34 LEU B CA 1
ATOM 1209 C C . LEU B 1 34 ? 45.018 79.122 17.206 1.00 31.54 34 LEU B C 1
ATOM 1210 O O . LEU B 1 34 ? 45.820 79.889 17.761 1.00 32.98 34 LEU B O 1
ATOM 1215 N N . VAL B 1 35 ? 45.112 77.799 17.286 1.00 31.38 35 VAL B N 1
ATOM 1216 C CA . VAL B 1 35 ? 46.224 77.177 17.977 1.00 31.24 35 VAL B CA 1
ATOM 1217 C C . VAL B 1 35 ? 47.314 76.963 16.922 1.00 31.62 35 VAL B C 1
ATOM 1218 O O . VAL B 1 35 ? 47.180 76.122 16.035 1.00 30.32 35 VAL B O 1
ATOM 1222 N N . VAL B 1 36 ? 48.375 77.757 17.004 1.00 32.86 36 VAL B N 1
ATOM 1223 C CA . VAL B 1 36 ? 49.472 77.641 16.057 1.00 36.26 36 VAL B CA 1
ATOM 1224 C C . VAL B 1 36 ? 50.296 76.385 16.345 1.00 39.39 36 VAL B C 1
ATOM 1225 O O . VAL B 1 36 ? 50.633 75.622 15.447 1.00 39.86 36 VAL B O 1
ATOM 1229 N N . LYS B 1 37 ? 50.616 76.198 17.621 1.00 43.44 37 LYS B N 1
ATOM 1230 C CA . LYS B 1 37 ? 51.390 75.068 18.129 1.00 45.58 37 LYS B CA 1
ATOM 1231 C C . LYS B 1 37 ? 51.130 75.049 19.642 1.00 46.92 37 LYS B C 1
ATOM 1232 O O . LYS B 1 37 ? 50.753 76.070 20.232 1.00 46.58 37 LYS B O 1
ATOM 1238 N N . PRO B 1 38 ? 51.319 73.893 20.286 1.00 47.85 38 PRO B N 1
ATOM 1239 C CA . PRO B 1 38 ? 51.099 73.775 21.725 1.00 48.54 38 PRO B CA 1
ATOM 1240 C C . PRO B 1 38 ? 51.657 74.960 22.509 1.00 50.01 38 PRO B C 1
ATOM 1241 O O . PRO B 1 38 ? 52.804 75.371 22.303 1.00 50.66 38 PRO B O 1
ATOM 1245 N N . GLY B 1 39 ? 50.829 75.498 23.404 1.00 51.64 39 GLY B N 1
ATOM 1246 C CA . GLY B 1 39 ? 51.218 76.635 24.228 1.00 53.65 39 GLY B CA 1
ATOM 1247 C C . GLY B 1 39 ? 51.486 77.863 23.387 1.00 54.78 39 GLY B C 1
ATOM 1248 O O . GLY B 1 39 ? 52.481 78.564 23.573 1.00 55.60 39 GLY B O 1
ATOM 1257 N N . ILE B 1 41 ? 48.644 80.433 21.221 1.00 54.27 41 ILE B N 1
ATOM 1258 C CA . ILE B 1 41 ? 47.394 80.673 20.541 1.00 51.96 41 ILE B CA 1
ATOM 1259 C C . ILE B 1 41 ? 47.318 82.111 20.065 1.00 51.16 41 ILE B C 1
ATOM 1260 O O . ILE B 1 41 ? 47.917 83.003 20.660 1.00 50.61 41 ILE B O 1
ATOM 1265 N N . ALA B 1 42 ? 46.598 82.321 18.969 1.00 50.29 42 ALA B N 1
ATOM 1266 C CA . ALA B 1 42 ? 46.421 83.649 18.404 1.00 50.12 42 ALA B CA 1
ATOM 1267 C C . ALA B 1 42 ? 44.941 83.997 18.521 1.00 49.82 42 ALA B C 1
ATOM 1268 O O . ALA B 1 42 ? 44.092 83.191 18.161 1.00 49.84 42 ALA B O 1
ATOM 1270 N N . ARG B 1 43 ? 44.634 85.191 19.026 1.00 50.28 43 ARG B N 1
ATOM 1271 C CA . ARG B 1 43 ? 43.251 85.625 19.216 1.00 50.17 43 ARG B CA 1
ATOM 1272 C C . ARG B 1 43 ? 42.932 86.848 18.376 1.00 50.34 43 ARG B C 1
ATOM 1273 O O . ARG B 1 43 ? 43.695 87.806 18.345 1.00 50.81 43 ARG B O 1
ATOM 1281 N N . GLY B 1 44 ? 41.796 86.823 17.695 1.00 51.15 44 GLY B N 1
ATOM 1282 C CA . GLY B 1 44 ? 41.427 87.954 16.858 1.00 51.78 44 GLY B CA 1
ATOM 1283 C C . GLY B 1 44 ? 41.919 87.781 15.431 1.00 51.22 44 GLY B C 1
ATOM 1284 O O . GLY B 1 44 ? 42.950 87.151 15.208 1.00 50.56 44 GLY B O 1
ATOM 1285 N N . LYS B 1 45 ? 41.190 88.334 14.466 1.00 51.11 45 LYS B N 1
ATOM 1286 C CA . LYS B 1 45 ? 41.584 88.216 13.075 1.00 51.70 45 LYS B CA 1
ATOM 1287 C C . LYS B 1 45 ? 42.987 88.713 12.826 1.00 52.19 45 LYS B C 1
ATOM 1288 O O . LYS B 1 45 ? 43.726 88.110 12.056 1.00 52.36 45 LYS B O 1
ATOM 1294 N N . GLU B 1 46 ? 43.362 89.811 13.470 1.00 53.61 46 GLU B N 1
ATOM 1295 C CA . GLU B 1 46 ? 44.698 90.372 13.272 1.00 55.46 46 GLU B CA 1
ATOM 1296 C C . GLU B 1 46 ? 45.817 89.454 13.756 1.00 55.58 46 GLU B C 1
ATOM 1297 O O . GLU B 1 46 ? 46.715 89.114 12.984 1.00 55.64 46 GLU B O 1
ATOM 1303 N N . GLU B 1 47 ? 45.769 89.051 15.024 1.00 55.44 47 GLU B N 1
ATOM 1304 C CA . GLU B 1 47 ? 46.794 88.159 15.562 1.00 54.77 47 GLU B CA 1
ATOM 1305 C C . GLU B 1 47 ? 46.925 86.874 14.745 1.00 53.38 47 GLU B C 1
ATOM 1306 O O . GLU B 1 47 ? 48.029 86.387 14.524 1.00 52.40 47 GLU B O 1
ATOM 1312 N N . ILE B 1 48 ? 45.784 86.330 14.321 1.00 52.33 48 ILE B N 1
ATOM 1313 C CA . ILE B 1 48 ? 45.737 85.100 13.532 1.00 50.77 48 ILE B CA 1
ATOM 1314 C C . ILE B 1 48 ? 46.362 85.300 12.160 1.00 51.16 48 ILE B C 1
ATOM 1315 O O . ILE B 1 48 ? 47.028 84.406 11.631 1.00 51.69 48 ILE B O 1
ATOM 1320 N N . LYS B 1 49 ? 46.143 86.474 11.580 1.00 50.87 49 LYS B N 1
ATOM 1321 C CA . LYS B 1 49 ? 46.694 86.767 10.269 1.00 50.42 49 LYS B CA 1
ATOM 1322 C C . LYS B 1 49 ? 48.201 86.759 10.384 1.00 50.05 49 LYS B C 1
ATOM 1323 O O . LYS B 1 49 ? 48.878 86.125 9.586 1.00 49.70 49 LYS B O 1
ATOM 1329 N N . LYS B 1 50 ? 48.721 87.445 11.396 1.00 50.33 50 LYS B N 1
ATOM 1330 C CA . LYS B 1 50 ? 50.162 87.504 11.612 1.00 50.60 50 LYS B CA 1
ATOM 1331 C C . LYS B 1 50 ? 50.741 86.116 11.819 1.00 50.27 50 LYS B C 1
ATOM 1332 O O . LYS B 1 50 ? 51.783 85.785 11.262 1.00 50.16 50 LYS B O 1
ATOM 1338 N N . ALA B 1 51 ? 50.059 85.307 12.622 1.00 50.18 51 ALA B N 1
ATOM 1339 C CA . ALA B 1 51 ? 50.521 83.958 12.897 1.00 50.29 51 ALA B CA 1
ATOM 1340 C C . ALA B 1 51 ? 50.760 83.185 11.608 1.00 50.67 51 ALA B C 1
ATOM 1341 O O . ALA B 1 51 ? 51.808 82.561 11.452 1.00 51.37 51 ALA B O 1
ATOM 1343 N N . PHE B 1 52 ? 49.801 83.233 10.684 1.00 50.92 52 PHE B N 1
ATOM 1344 C CA . PHE B 1 52 ? 49.927 82.512 9.418 1.00 51.85 52 PHE B CA 1
ATOM 1345 C C . PHE B 1 52 ? 51.054 83.062 8.578 1.00 53.57 52 PHE B C 1
ATOM 1346 O O . PHE B 1 52 ? 51.797 82.305 7.946 1.00 54.31 52 PHE B O 1
ATOM 1354 N N . ILE B 1 53 ? 51.172 84.385 8.563 1.00 54.79 53 ILE B N 1
ATOM 1355 C CA . ILE B 1 53 ? 52.222 85.025 7.794 1.00 56.33 53 ILE B CA 1
ATOM 1356 C C . ILE B 1 53 ? 53.568 84.582 8.343 1.00 57.57 53 ILE B C 1
ATOM 1357 O O . ILE B 1 53 ? 54.481 84.282 7.579 1.00 58.82 53 ILE B O 1
ATOM 1362 N N . THR B 1 54 ? 53.684 84.534 9.668 1.00 58.55 54 THR B N 1
ATOM 1363 C CA . THR B 1 54 ? 54.929 84.118 10.303 1.00 60.28 54 THR B CA 1
ATOM 1364 C C . THR B 1 54 ? 55.268 82.665 9.950 1.00 62.57 54 THR B C 1
ATOM 1365 O O . THR B 1 54 ? 56.319 82.387 9.356 1.00 63.74 54 THR B O 1
ATOM 1369 N N . ILE B 1 55 ? 54.381 81.741 10.305 1.00 63.67 55 ILE B N 1
ATOM 1370 C CA . ILE B 1 55 ? 54.617 80.331 10.032 1.00 64.97 55 ILE B CA 1
ATOM 1371 C C . ILE B 1 55 ? 54.369 79.988 8.566 1.00 66.49 55 ILE B C 1
ATOM 1372 O O . ILE B 1 55 ? 54.144 78.836 8.222 1.00 66.94 55 ILE B O 1
ATOM 1377 N N . ALA B 1 56 ? 54.420 80.990 7.700 1.00 68.77 56 ALA B N 1
ATOM 1378 C CA . ALA B 1 56 ? 54.185 80.767 6.278 1.00 71.49 56 ALA B CA 1
ATOM 1379 C C . ALA B 1 56 ? 55.266 79.843 5.750 1.00 73.27 56 ALA B C 1
ATOM 1380 O O . ALA B 1 56 ? 55.009 78.914 4.962 1.00 73.95 56 ALA B O 1
ATOM 1382 N N . ASN B 1 57 ? 56.463 80.111 6.265 1.00 74.94 57 ASN B N 1
ATOM 1383 C CA . ASN B 1 57 ? 57.687 79.411 5.932 1.00 77.42 57 ASN B CA 1
ATOM 1384 C C . ASN B 1 57 ? 58.132 78.363 6.969 1.00 79.16 57 ASN B C 1
ATOM 1385 O O . ASN B 1 57 ? 58.786 77.388 6.606 1.00 79.61 57 ASN B O 1
ATOM 1390 N N . TYR B 1 58 ? 57.808 78.558 8.251 1.00 81.08 58 TYR B N 1
ATOM 1391 C CA . TYR B 1 58 ? 58.200 77.582 9.284 1.00 82.63 58 TYR B CA 1
ATOM 1392 C C . TYR B 1 58 ? 57.642 76.207 8.930 1.00 82.81 58 TYR B C 1
ATOM 1393 O O . TYR B 1 58 ? 58.325 75.194 9.062 1.00 82.37 58 TYR B O 1
ATOM 1402 N N . PHE B 1 59 ? 56.386 76.192 8.493 1.00 83.69 59 PHE B N 1
ATOM 1403 C CA . PHE B 1 59 ? 55.706 74.971 8.082 1.00 84.65 59 PHE B CA 1
ATOM 1404 C C . PHE B 1 59 ? 55.830 74.847 6.552 1.00 84.89 59 PHE B C 1
ATOM 1405 O O . PHE B 1 59 ? 55.485 75.784 5.822 1.00 84.64 59 PHE B O 1
ATOM 1413 N N . ASN B 1 60 ? 56.349 73.709 6.078 1.00 85.21 60 ASN B N 1
ATOM 1414 C CA . ASN B 1 60 ? 56.490 73.445 4.637 1.00 85.93 60 ASN B CA 1
ATOM 1415 C C . ASN B 1 60 ? 55.191 72.827 4.146 1.00 86.07 60 ASN B C 1
ATOM 1416 O O . ASN B 1 60 ? 55.008 71.616 4.259 1.00 85.81 60 ASN B O 1
ATOM 1421 N N . HIS B 1 61 ? 54.290 73.654 3.619 1.00 86.54 61 HIS B N 1
ATOM 1422 C CA . HIS B 1 61 ? 53.020 73.157 3.102 1.00 87.05 61 HIS B CA 1
ATOM 1423 C C . HIS B 1 61 ? 53.338 72.290 1.887 1.00 87.52 61 HIS B C 1
ATOM 1424 O O . HIS B 1 61 ? 54.390 71.647 1.847 1.00 88.46 61 HIS B O 1
ATOM 1431 N N . HIS B 1 62 ? 52.452 72.273 0.892 1.00 87.12 62 HIS B N 1
ATOM 1432 C CA . HIS B 1 62 ? 52.658 71.459 -0.319 1.00 86.18 62 HIS B CA 1
ATOM 1433 C C . HIS B 1 62 ? 52.499 69.999 0.078 1.00 84.88 62 HIS B C 1
ATOM 1434 O O . HIS B 1 62 ? 52.155 69.144 -0.744 1.00 85.10 62 HIS B O 1
ATOM 1441 N N . ILE B 1 63 ? 52.758 69.734 1.355 1.00 82.75 63 ILE B N 1
ATOM 1442 C CA . ILE B 1 63 ? 52.650 68.403 1.923 1.00 80.66 63 ILE B CA 1
ATOM 1443 C C . ILE B 1 63 ? 51.174 68.113 2.130 1.00 79.70 63 ILE B C 1
ATOM 1444 O O . ILE B 1 63 ? 50.743 67.767 3.230 1.00 79.85 63 ILE B O 1
ATOM 1449 N N . VAL B 1 64 ? 50.406 68.271 1.057 1.00 78.20 64 VAL B N 1
ATOM 1450 C CA . VAL B 1 64 ? 48.971 68.025 1.074 1.00 76.28 64 VAL B CA 1
ATOM 1451 C C . VAL B 1 64 ? 48.618 66.727 1.827 1.00 74.90 64 VAL B C 1
ATOM 1452 O O . VAL B 1 64 ? 48.689 65.632 1.259 1.00 73.82 64 VAL B O 1
ATOM 1456 N N . PRO B 1 65 ? 48.251 66.840 3.128 1.00 74.06 65 PRO B N 1
ATOM 1457 C CA . PRO B 1 65 ? 47.886 65.688 3.964 1.00 73.19 65 PRO B CA 1
ATOM 1458 C C . PRO B 1 65 ? 46.609 65.109 3.377 1.00 72.59 65 PRO B C 1
ATOM 1459 O O . PRO B 1 65 ? 45.848 65.834 2.731 1.00 73.31 65 PRO B O 1
ATOM 1463 N N . THR B 1 66 ? 46.343 63.826 3.595 1.00 71.44 66 THR B N 1
ATOM 1464 C CA . THR B 1 66 ? 45.148 63.246 2.982 1.00 69.99 66 THR B CA 1
ATOM 1465 C C . THR B 1 66 ? 43.914 63.337 3.874 1.00 68.25 66 THR B C 1
ATOM 1466 O O . THR B 1 66 ? 43.923 62.832 4.993 1.00 68.44 66 THR B O 1
ATOM 1470 N N . GLN B 1 67 ? 42.854 63.975 3.376 1.00 65.36 67 GLN B N 1
ATOM 1471 C CA . GLN B 1 67 ? 41.625 64.110 4.147 1.00 61.46 67 GLN B CA 1
ATOM 1472 C C . GLN B 1 67 ? 41.120 62.729 4.482 1.00 59.28 67 GLN B C 1
ATOM 1473 O O . GLN B 1 67 ? 41.137 61.834 3.641 1.00 58.60 67 GLN B O 1
ATOM 1479 N N . GLY B 1 68 ? 40.682 62.564 5.723 1.00 57.51 68 GLY B N 1
ATOM 1480 C CA . GLY B 1 68 ? 40.173 61.284 6.167 1.00 55.08 68 GLY B CA 1
ATOM 1481 C C . GLY B 1 68 ? 38.796 61.411 6.777 1.00 53.35 68 GLY B C 1
ATOM 1482 O O . GLY B 1 68 ? 38.048 62.335 6.463 1.00 52.54 68 GLY B O 1
ATOM 1483 N N . LYS B 1 69 ? 38.469 60.472 7.654 1.00 52.41 69 LYS B N 1
ATOM 1484 C CA . LYS B 1 69 ? 37.177 60.443 8.331 1.00 51.78 69 LYS B CA 1
ATOM 1485 C C . LYS B 1 69 ? 36.889 61.795 8.967 1.00 50.23 69 LYS B C 1
ATOM 1486 O O . LYS B 1 69 ? 37.791 62.454 9.475 1.00 50.62 69 LYS B O 1
ATOM 1500 N N . ILE B 1 71 ? 33.822 63.710 11.430 1.00 43.38 71 ILE B N 1
ATOM 1501 C CA . ILE B 1 71 ? 32.521 63.695 12.085 1.00 40.39 71 ILE B CA 1
ATOM 1502 C C . ILE B 1 71 ? 32.073 65.102 12.374 1.00 38.40 71 ILE B C 1
ATOM 1503 O O . ILE B 1 71 ? 32.889 65.963 12.679 1.00 38.31 71 ILE B O 1
ATOM 1508 N N . LEU B 1 72 ? 30.774 65.338 12.279 1.00 36.53 72 LEU B N 1
ATOM 1509 C CA . LEU B 1 72 ? 30.244 66.666 12.551 1.00 36.22 72 LEU B CA 1
ATOM 1510 C C . LEU B 1 72 ? 29.199 66.623 13.636 1.00 35.99 72 LEU B C 1
ATOM 1511 O O . LEU B 1 72 ? 28.248 65.868 13.534 1.00 37.57 72 LEU B O 1
ATOM 1516 N N . LEU B 1 73 ? 29.366 67.428 14.675 1.00 34.74 73 LEU B N 1
ATOM 1517 C CA . LEU B 1 73 ? 28.385 67.462 15.744 1.00 33.55 73 LEU B CA 1
ATOM 1518 C C . LEU B 1 73 ? 27.774 68.840 15.699 1.00 34.33 73 LEU B C 1
ATOM 1519 O O . LEU B 1 73 ? 28.342 69.789 16.228 1.00 36.09 73 LEU B O 1
ATOM 1524 N N . GLU B 1 74 ? 26.621 68.949 15.056 1.00 34.42 74 GLU B N 1
ATOM 1525 C CA . GLU B 1 74 ? 25.937 70.225 14.913 1.00 35.02 74 GLU B CA 1
ATOM 1526 C C . GLU B 1 74 ? 24.921 70.474 16.013 1.00 34.39 74 GLU B C 1
ATOM 1527 O O . GLU B 1 74 ? 24.111 69.616 16.322 1.00 34.16 74 GLU B O 1
ATOM 1533 N N . ALA B 1 75 ? 24.968 71.655 16.609 1.00 34.90 75 ALA B N 1
ATOM 1534 C CA . ALA B 1 75 ? 24.031 71.985 17.671 1.00 36.00 75 ALA B CA 1
ATOM 1535 C C . ALA B 1 75 ? 23.403 73.328 17.360 1.00 37.24 75 ALA B C 1
ATOM 1536 O O . ALA B 1 75 ? 23.600 74.316 18.078 1.00 36.96 75 ALA B O 1
ATOM 1538 N N . GLY B 1 76 ? 22.656 73.349 16.262 1.00 38.70 76 GLY B N 1
ATOM 1539 C CA . GLY B 1 76 ? 21.988 74.557 15.822 1.00 39.06 76 GLY B CA 1
ATOM 1540 C C . GLY B 1 76 ? 22.935 75.659 15.388 1.00 39.42 76 GLY B C 1
ATOM 1541 O O . GLY B 1 76 ? 23.464 75.650 14.273 1.00 39.25 76 GLY B O 1
ATOM 1542 N N . ASP B 1 77 ? 23.147 76.611 16.289 1.00 39.85 77 ASP B N 1
ATOM 1543 C CA . ASP B 1 77 ? 24.014 77.753 16.036 1.00 38.87 77 ASP B CA 1
ATOM 1544 C C . ASP B 1 77 ? 25.469 77.394 15.704 1.00 36.74 77 ASP B C 1
ATOM 1545 O O . ASP B 1 77 ? 26.013 77.894 14.737 1.00 36.03 77 ASP B O 1
ATOM 1550 N N . THR B 1 78 ? 26.084 76.525 16.504 1.00 34.51 78 THR B N 1
ATOM 1551 C CA . THR B 1 78 ? 27.475 76.144 16.294 1.00 32.05 78 THR B CA 1
ATOM 1552 C C . THR B 1 78 ? 27.617 74.697 15.806 1.00 30.63 78 THR B C 1
ATOM 1553 O O . THR B 1 78 ? 26.637 73.955 15.776 1.00 30.71 78 THR B O 1
ATOM 1557 N N . VAL B 1 79 ? 28.839 74.304 15.441 1.00 28.54 79 VAL B N 1
ATOM 1558 C CA . VAL B 1 79 ? 29.142 72.958 14.947 1.00 26.75 79 VAL B CA 1
ATOM 1559 C C . VAL B 1 79 ? 30.548 72.482 15.341 1.00 27.20 79 VAL B C 1
ATOM 1560 O O . VAL B 1 79 ? 31.536 73.153 15.034 1.00 29.26 79 VAL B O 1
ATOM 1564 N N . LEU B 1 80 ? 30.662 71.326 15.993 1.00 24.90 80 LEU B N 1
ATOM 1565 C CA . LEU B 1 80 ? 31.982 70.806 16.342 1.00 22.12 80 LEU B CA 1
ATOM 1566 C C . LEU B 1 80 ? 32.432 69.816 15.280 1.00 21.07 80 LEU B C 1
ATOM 1567 O O . LEU B 1 80 ? 31.788 68.788 15.070 1.00 21.01 80 LEU B O 1
ATOM 1572 N N . VAL B 1 81 ? 33.544 70.121 14.622 1.00 20.41 81 VAL B N 1
ATOM 1573 C CA . VAL B 1 81 ? 34.069 69.248 13.573 1.00 21.55 81 VAL B CA 1
ATOM 1574 C C . VAL B 1 81 ? 35.268 68.397 14.003 1.00 20.67 81 VAL B C 1
ATOM 1575 O O . VAL B 1 81 ? 36.263 68.928 14.468 1.00 20.14 81 VAL B O 1
ATOM 1579 N N . LEU B 1 82 ? 35.179 67.085 13.827 1.00 20.72 82 LEU B N 1
ATOM 1580 C CA . LEU B 1 82 ? 36.283 66.216 14.182 1.00 22.48 82 LEU B CA 1
ATOM 1581 C C . LEU B 1 82 ? 36.888 65.671 12.915 1.00 25.20 82 LEU B C 1
ATOM 1582 O O . LEU B 1 82 ? 36.523 64.593 12.474 1.00 26.09 82 LEU B O 1
ATOM 1587 N N . SER B 1 83 ? 37.822 66.415 12.333 1.00 28.68 83 SER B N 1
ATOM 1588 C CA . SER B 1 83 ? 38.480 66.028 11.088 1.00 30.86 83 SER B CA 1
ATOM 1589 C C . SER B 1 83 ? 39.753 65.229 11.273 1.00 32.63 83 SER B C 1
ATOM 1590 O O . SER B 1 83 ? 40.691 65.667 11.942 1.00 32.03 83 SER B O 1
ATOM 1593 N N . GLN B 1 84 ? 39.786 64.054 10.664 1.00 36.07 84 GLN B N 1
ATOM 1594 C CA . GLN B 1 84 ? 40.982 63.226 10.721 1.00 39.47 84 GLN B CA 1
ATOM 1595 C C . GLN B 1 84 ? 41.779 63.451 9.436 1.00 42.35 84 GLN B C 1
ATOM 1596 O O . GLN B 1 84 ? 41.229 63.460 8.331 1.00 42.82 84 GLN B O 1
ATOM 1602 N N . THR B 1 85 ? 43.080 63.639 9.600 1.00 45.50 85 THR B N 1
ATOM 1603 C CA . THR B 1 85 ? 43.976 63.882 8.486 1.00 47.65 85 THR B CA 1
ATOM 1604 C C . THR B 1 85 ? 45.015 62.777 8.451 1.00 49.60 85 THR B C 1
ATOM 1605 O O . THR B 1 85 ? 45.689 62.520 9.446 1.00 49.69 85 THR B O 1
ATOM 1609 N N . LEU B 1 86 ? 45.131 62.119 7.305 1.00 52.10 86 LEU B N 1
ATOM 1610 C CA . LEU B 1 86 ? 46.087 61.040 7.140 1.00 54.94 86 LEU B CA 1
ATOM 1611 C C . LEU B 1 86 ? 47.405 61.579 6.604 1.00 58.13 86 LEU B C 1
ATOM 1612 O O . LEU B 1 86 ? 47.427 62.473 5.744 1.00 57.00 86 LEU B O 1
ATOM 1617 N N . LEU B 1 87 ? 48.502 61.031 7.129 1.00 62.11 87 LEU B N 1
ATOM 1618 C CA . LEU B 1 87 ? 49.851 61.431 6.732 1.00 65.59 87 LEU B CA 1
ATOM 1619 C C . LEU B 1 87 ? 50.363 60.687 5.493 1.00 67.65 87 LEU B C 1
ATOM 1620 O O . LEU B 1 87 ? 50.946 61.307 4.604 1.00 67.94 87 LEU B O 1
ATOM 1625 N N . ASP B 1 88 ? 50.147 59.370 5.433 1.00 69.82 88 ASP B N 1
ATOM 1626 C CA . ASP B 1 88 ? 50.608 58.568 4.297 1.00 71.49 88 ASP B CA 1
ATOM 1627 C C . ASP B 1 88 ? 49.471 58.024 3.451 1.00 71.29 88 ASP B C 1
ATOM 1628 O O . ASP B 1 88 ? 49.276 58.464 2.317 1.00 71.27 88 ASP B O 1
ATOM 1641 N N . GLU B 1 99 ? 48.129 59.626 11.611 1.00 71.03 99 GLU B N 1
ATOM 1642 C CA . GLU B 1 99 ? 46.954 60.471 11.443 1.00 66.35 99 GLU B CA 1
ATOM 1643 C C . GLU B 1 99 ? 46.959 61.655 12.400 1.00 63.39 99 GLU B C 1
ATOM 1644 O O . GLU B 1 99 ? 47.704 61.685 13.384 1.00 63.58 99 GLU B O 1
ATOM 1650 N N . ARG B 1 100 ? 46.108 62.628 12.100 1.00 59.11 100 ARG B N 1
ATOM 1651 C CA . ARG B 1 100 ? 45.993 63.828 12.910 1.00 54.13 100 ARG B CA 1
ATOM 1652 C C . ARG B 1 100 ? 44.525 64.222 13.086 1.00 49.36 100 ARG B C 1
ATOM 1653 O O . ARG B 1 100 ? 43.903 64.779 12.181 1.00 48.64 100 ARG B O 1
ATOM 1661 N N . ARG B 1 101 ? 43.983 63.929 14.262 1.00 43.58 101 ARG B N 1
ATOM 1662 C CA . ARG B 1 101 ? 42.594 64.239 14.565 1.00 39.60 101 ARG B CA 1
ATOM 1663 C C . ARG B 1 101 ? 42.432 65.624 15.188 1.00 37.87 101 ARG B C 1
ATOM 1664 O O . ARG B 1 101 ? 42.790 65.852 16.338 1.00 39.01 101 ARG B O 1
ATOM 1672 N N . ALA B 1 102 ? 41.878 66.546 14.412 1.00 35.59 102 ALA B N 1
ATOM 1673 C CA . ALA B 1 102 ? 41.691 67.912 14.867 1.00 33.17 102 ALA B CA 1
ATOM 1674 C C . ALA B 1 102 ? 40.250 68.200 15.264 1.00 31.64 102 ALA B C 1
ATOM 1675 O O . ALA B 1 102 ? 39.345 67.430 14.957 1.00 31.72 102 ALA B O 1
ATOM 1677 N N . THR B 1 103 ? 40.054 69.322 15.951 1.00 29.50 103 THR B N 1
ATOM 1678 C CA . THR B 1 103 ? 38.744 69.750 16.401 1.00 27.13 103 THR B CA 1
ATOM 1679 C C . THR B 1 103 ? 38.536 71.209 16.036 1.00 27.87 103 THR B C 1
ATOM 1680 O O . THR B 1 103 ? 39.209 72.083 16.577 1.00 27.73 103 THR B O 1
ATOM 1684 N N . TYR B 1 104 ? 37.607 71.472 15.120 1.00 28.21 104 TYR B N 1
ATOM 1685 C CA . TYR B 1 104 ? 37.323 72.829 14.696 1.00 28.01 104 TYR B CA 1
ATOM 1686 C C . TYR B 1 104 ? 35.919 73.154 15.142 1.00 28.93 104 TYR B C 1
ATOM 1687 O O . TYR B 1 104 ? 35.080 72.268 15.294 1.00 28.83 104 TYR B O 1
ATOM 1696 N N . VAL B 1 105 ? 35.657 74.432 15.353 1.00 30.50 105 VAL B N 1
ATOM 1697 C CA . VAL B 1 105 ? 34.332 74.846 15.761 1.00 31.77 105 VAL B CA 1
ATOM 1698 C C . VAL B 1 105 ? 33.916 75.982 14.848 1.00 34.03 105 VAL B C 1
ATOM 1699 O O . VAL B 1 105 ? 34.615 76.991 14.762 1.00 34.59 105 VAL B O 1
ATOM 1703 N N . PHE B 1 106 ? 32.803 75.798 14.142 1.00 35.87 106 PHE B N 1
ATOM 1704 C CA . PHE B 1 106 ? 32.278 76.833 13.267 1.00 37.33 106 PHE B CA 1
ATOM 1705 C C . PHE B 1 106 ? 30.951 77.350 13.812 1.00 39.52 106 PHE B C 1
ATOM 1706 O O . PHE B 1 106 ? 30.211 76.630 14.487 1.00 38.54 106 PHE B O 1
ATOM 1714 N N . LYS B 1 107 ? 30.673 78.616 13.528 1.00 42.67 107 LYS B N 1
ATOM 1715 C CA . LYS B 1 107 ? 29.434 79.238 13.948 1.00 46.07 107 LYS B CA 1
ATOM 1716 C C . LYS B 1 107 ? 28.818 79.918 12.713 1.00 48.21 107 LYS B C 1
ATOM 1717 O O . LYS B 1 107 ? 29.481 80.694 12.023 1.00 48.11 107 LYS B O 1
ATOM 1723 N N . LYS B 1 108 ? 27.563 79.580 12.418 1.00 50.81 108 LYS B N 1
ATOM 1724 C CA . LYS B 1 108 ? 26.828 80.145 11.286 1.00 52.91 108 LYS B CA 1
ATOM 1725 C C . LYS B 1 108 ? 26.301 81.530 11.654 1.00 54.29 108 LYS B C 1
ATOM 1726 O O . LYS B 1 108 ? 25.461 81.666 12.548 1.00 54.80 108 LYS B O 1
ATOM 1732 N N . ASN B 1 109 ? 26.794 82.555 10.965 1.00 56.04 109 ASN B N 1
ATOM 1733 C CA . ASN B 1 109 ? 26.371 83.931 11.226 1.00 58.24 109 ASN B CA 1
ATOM 1734 C C . ASN B 1 109 ? 24.986 84.186 10.630 1.00 59.25 109 ASN B C 1
ATOM 1735 O O . ASN B 1 109 ? 24.363 83.271 10.080 1.00 59.26 109 ASN B O 1
ATOM 1740 N N . ALA B 1 110 ? 24.502 85.423 10.738 1.00 59.86 110 ALA B N 1
ATOM 1741 C CA . ALA B 1 110 ? 23.179 85.770 10.210 1.00 60.18 110 ALA B CA 1
ATOM 1742 C C . ALA B 1 110 ? 23.092 85.490 8.710 1.00 60.90 110 ALA B C 1
ATOM 1743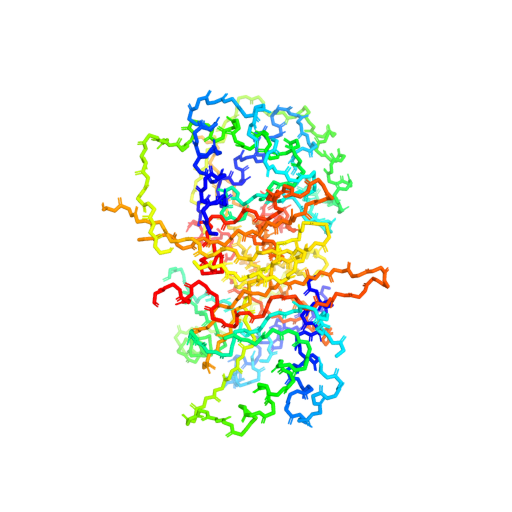 O O . ALA B 1 110 ? 22.093 84.959 8.237 1.00 60.11 110 ALA B O 1
ATOM 1745 N N . GLN B 1 111 ? 24.151 85.839 7.977 1.00 62.38 111 GLN B N 1
ATOM 1746 C CA . GLN B 1 111 ? 24.217 85.642 6.523 1.00 62.90 111 GLN B CA 1
ATOM 1747 C C . GLN B 1 111 ? 24.088 84.168 6.124 1.00 62.82 111 GLN B C 1
ATOM 1748 O O . GLN B 1 111 ? 23.903 83.838 4.946 1.00 62.98 111 GLN B O 1
ATOM 1754 N N . GLY B 1 112 ? 24.208 83.280 7.102 1.00 62.11 112 GLY B N 1
ATOM 1755 C CA . GLY B 1 112 ? 24.089 81.867 6.804 1.00 61.46 112 GLY B CA 1
ATOM 1756 C C . GLY B 1 112 ? 25.388 81.199 6.406 1.00 60.60 112 GLY B C 1
ATOM 1757 O O . GLY B 1 112 ? 25.398 80.034 6.010 1.00 61.14 112 GLY B O 1
ATOM 1758 N N . GLU B 1 113 ? 26.489 81.933 6.500 1.00 59.63 113 GLU B N 1
ATOM 1759 C CA . GLU B 1 113 ? 27.798 81.376 6.167 1.00 58.52 113 GLU B CA 1
ATOM 1760 C C . GLU B 1 113 ? 28.543 80.926 7.428 1.00 57.23 113 GLU B C 1
ATOM 1761 O O . GLU B 1 113 ? 28.690 81.697 8.385 1.00 57.88 113 GLU B O 1
ATOM 1767 N N . TRP B 1 114 ? 29.016 79.682 7.428 1.00 54.55 114 TRP B N 1
ATOM 1768 C CA . TRP B 1 114 ? 29.734 79.145 8.581 1.00 51.85 114 TRP B CA 1
ATOM 1769 C C . TRP B 1 114 ? 31.153 79.667 8.682 1.00 49.35 114 TRP B C 1
ATOM 1770 O O . TRP B 1 114 ? 31.973 79.435 7.800 1.00 48.88 114 TRP B O 1
ATOM 1781 N N . LEU B 1 115 ? 31.442 80.368 9.768 1.00 46.45 115 LEU B N 1
ATOM 1782 C CA . LEU B 1 115 ? 32.776 80.905 9.977 1.00 43.13 115 LEU B CA 1
ATOM 1783 C C . LEU B 1 115 ? 33.483 80.061 11.023 1.00 41.35 115 LEU B C 1
ATOM 1784 O O . LEU B 1 115 ? 32.849 79.342 11.797 1.00 40.74 115 LEU B O 1
ATOM 1789 N N . CYS B 1 116 ? 34.802 80.148 11.053 1.00 39.33 116 CYS B N 1
ATOM 1790 C CA . CYS B 1 116 ? 35.556 79.387 12.037 1.00 36.93 116 CYS B CA 1
ATOM 1791 C C . CYS B 1 116 ? 35.732 80.243 13.296 1.00 34.91 116 CYS B C 1
ATOM 1792 O O . CYS B 1 116 ? 36.054 81.421 13.203 1.00 35.30 116 CYS B O 1
ATOM 1795 N N . VAL B 1 117 ? 35.511 79.661 14.470 1.00 32.58 117 VAL B N 1
ATOM 1796 C CA . VAL B 1 117 ? 35.639 80.408 15.730 1.00 29.76 117 VAL B CA 1
ATOM 1797 C C . VAL B 1 117 ? 36.804 79.848 16.579 1.00 28.88 117 VAL B C 1
ATOM 1798 O O . VAL B 1 117 ? 37.517 80.591 17.260 1.00 27.52 117 VAL B O 1
ATOM 1802 N N . ILE B 1 118 ? 36.982 78.530 16.538 1.00 27.90 118 ILE B N 1
ATOM 1803 C CA . ILE B 1 118 ? 38.048 77.872 17.274 1.00 25.75 118 ILE B CA 1
ATOM 1804 C C . ILE B 1 118 ? 38.705 76.879 16.318 1.00 26.23 118 ILE B C 1
ATOM 1805 O O . ILE B 1 118 ? 38.086 75.899 15.892 1.00 26.87 118 ILE B O 1
ATOM 1810 N N . ASP B 1 119 ? 39.956 77.169 15.974 1.00 25.87 119 ASP B N 1
ATOM 1811 C CA . ASP B 1 119 ? 40.751 76.367 15.054 1.00 26.99 119 ASP B CA 1
ATOM 1812 C C . ASP B 1 119 ? 41.884 75.696 15.829 1.00 27.44 119 ASP B C 1
ATOM 1813 O O . ASP B 1 119 ? 42.930 76.306 16.069 1.00 27.63 119 ASP B O 1
ATOM 1818 N N . ASN B 1 120 ? 41.670 74.442 16.220 1.00 27.69 120 ASN B N 1
ATOM 1819 C CA . ASN B 1 120 ? 42.670 73.691 16.974 1.00 27.69 120 ASN B CA 1
ATOM 1820 C C . ASN B 1 120 ? 43.011 72.443 16.205 1.00 27.51 120 ASN B C 1
ATOM 1821 O O . ASN B 1 120 ? 42.445 71.380 16.445 1.00 26.94 120 ASN B O 1
ATOM 1826 N N . SER B 1 121 ? 43.946 72.573 15.276 1.00 28.58 121 SER B N 1
ATOM 1827 C CA . SER B 1 121 ? 44.350 71.438 14.449 1.00 30.29 121 SER B CA 1
ATOM 1828 C C . SER B 1 121 ? 44.967 70.278 15.197 1.00 30.22 121 SER B C 1
ATOM 1829 O O . SER B 1 121 ? 45.339 69.284 14.578 1.00 29.85 121 SER B O 1
ATOM 1832 N N . TYR B 1 122 ? 45.059 70.398 16.522 1.00 31.64 122 TYR B N 1
ATOM 1833 C CA . TYR B 1 122 ? 45.669 69.351 17.357 1.00 32.81 122 TYR B CA 1
ATOM 1834 C C . TYR B 1 122 ? 44.640 68.496 18.079 1.00 34.06 122 TYR B C 1
ATOM 1835 O O . TYR B 1 122 ? 44.942 67.381 18.507 1.00 33.82 122 TYR B O 1
ATOM 1844 N N . GLY B 1 123 ? 43.424 69.015 18.210 1.00 34.80 123 GLY B N 1
ATOM 1845 C CA . GLY B 1 123 ? 42.390 68.264 18.890 1.00 35.15 123 GLY B CA 1
ATOM 1846 C C . GLY B 1 123 ? 42.711 68.041 20.349 1.00 35.44 123 GLY B C 1
ATOM 1847 O O . GLY B 1 123 ? 43.306 68.901 21.005 1.00 34.16 123 GLY B O 1
ATOM 1848 N N . THR B 1 124 ? 42.311 66.876 20.854 1.00 37.09 124 THR B N 1
ATOM 1849 C CA . THR B 1 124 ? 42.543 66.502 22.254 1.00 37.48 124 THR B CA 1
ATOM 1850 C C . THR B 1 124 ? 44.014 66.194 22.514 1.00 37.76 124 THR B C 1
ATOM 1851 O O . THR B 1 124 ? 44.411 66.023 23.653 1.00 36.71 124 THR B O 1
ATOM 1855 N N . ASP B 1 125 ? 44.812 66.117 21.450 1.00 39.54 125 ASP B N 1
ATOM 1856 C CA . ASP B 1 125 ? 46.242 65.848 21.587 1.00 40.47 125 ASP B CA 1
ATOM 1857 C C . ASP B 1 125 ? 46.877 67.002 22.368 1.00 40.89 125 ASP B C 1
ATOM 1858 O O . ASP B 1 125 ? 47.948 66.858 22.950 1.00 41.48 125 ASP B O 1
ATOM 1863 N N . LEU B 1 126 ? 46.204 68.146 22.379 1.00 40.92 126 LEU B N 1
ATOM 1864 C CA . LEU B 1 126 ? 46.698 69.318 23.077 1.00 40.28 126 LEU B CA 1
ATOM 1865 C C . LEU B 1 126 ? 46.916 68.994 24.542 1.00 40.22 126 LEU B C 1
ATOM 1866 O O . LEU B 1 126 ? 47.797 69.545 25.176 1.00 40.97 126 LEU B O 1
ATOM 1871 N N . ILE B 1 127 ? 46.103 68.091 25.070 1.00 40.55 127 ILE B N 1
ATOM 1872 C CA . ILE B 1 127 ? 46.197 67.664 26.463 1.00 41.53 127 ILE B CA 1
ATOM 1873 C C . ILE B 1 127 ? 47.493 66.894 26.717 1.00 43.18 127 ILE B C 1
ATOM 1874 O O . ILE B 1 127 ? 48.318 67.292 27.546 1.00 42.75 127 ILE B O 1
ATOM 1879 N N . GLY B 1 128 ? 47.647 65.783 25.999 1.00 45.02 128 GLY B N 1
ATOM 1880 C CA . GLY B 1 128 ? 48.821 64.940 26.127 1.00 46.94 128 GLY B CA 1
ATOM 1881 C C . GLY B 1 128 ? 50.065 65.537 25.523 1.00 48.69 128 GLY B C 1
ATOM 1882 O O . GLY B 1 128 ? 50.166 66.792 25.487 1.00 50.43 128 GLY B O 1
ATOM 1891 N N . GLU C 1 2 ? 61.210 70.573 26.620 1.00 80.54 2 GLU C N 1
ATOM 1892 C CA . GLU C 1 2 ? 62.426 71.331 26.883 1.00 77.78 2 GLU C CA 1
ATOM 1893 C C . GLU C 1 2 ? 62.673 72.320 25.766 1.00 76.28 2 GLU C C 1
ATOM 1894 O O . GLU C 1 2 ? 63.403 73.290 25.938 1.00 75.99 2 GLU C O 1
ATOM 1900 N N . GLN C 1 3 ? 62.082 72.064 24.605 1.00 74.65 3 GLN C N 1
ATOM 1901 C CA . GLN C 1 3 ? 62.286 72.948 23.464 1.00 71.82 3 GLN C CA 1
ATOM 1902 C C . GLN C 1 3 ? 61.358 74.145 23.411 1.00 69.08 3 GLN C C 1
ATOM 1903 O O . GLN C 1 3 ? 61.811 75.281 23.356 1.00 68.32 3 GLN C O 1
ATOM 1909 N N . GLN C 1 4 ? 60.059 73.896 23.428 1.00 66.32 4 GLN C N 1
ATOM 1910 C CA . GLN C 1 4 ? 59.131 74.996 23.358 1.00 64.10 4 GLN C CA 1
ATOM 1911 C C . GLN C 1 4 ? 59.459 76.049 24.382 1.00 62.26 4 GLN C C 1
ATOM 1912 O O . GLN C 1 4 ? 59.304 77.235 24.122 1.00 62.24 4 GLN C O 1
ATOM 1918 N N . LEU C 1 5 ? 59.923 75.623 25.548 1.00 60.27 5 LEU C N 1
ATOM 1919 C CA . LEU C 1 5 ? 60.289 76.582 26.576 1.00 58.56 5 LEU C CA 1
ATOM 1920 C C . LEU C 1 5 ? 61.528 77.316 26.119 1.00 58.38 5 LEU C C 1
ATOM 1921 O O . LEU C 1 5 ? 61.617 78.537 26.228 1.00 58.58 5 LEU C O 1
ATOM 1926 N N . LYS C 1 6 ? 62.488 76.567 25.591 1.00 58.51 6 LYS C N 1
ATOM 1927 C CA . LYS C 1 6 ? 63.725 77.166 25.109 1.00 57.53 6 LYS C CA 1
ATOM 1928 C C . LYS C 1 6 ? 63.431 78.093 23.935 1.00 56.80 6 LYS C C 1
ATOM 1929 O O . LYS C 1 6 ? 64.194 79.014 23.669 1.00 56.02 6 LYS C O 1
ATOM 1935 N N . ASP C 1 7 ? 62.316 77.837 23.250 1.00 56.26 7 ASP C N 1
ATOM 1936 C CA . ASP C 1 7 ? 61.886 78.641 22.113 1.00 55.99 7 ASP C CA 1
ATOM 1937 C C . ASP C 1 7 ? 61.171 79.902 22.599 1.00 55.41 7 ASP C C 1
ATOM 1938 O O . ASP C 1 7 ? 61.161 80.937 21.918 1.00 55.13 7 ASP C O 1
ATOM 1943 N N . ILE C 1 8 ? 60.565 79.800 23.779 1.00 54.37 8 ILE C N 1
ATOM 1944 C CA . ILE C 1 8 ? 59.858 80.921 24.396 1.00 52.86 8 ILE C CA 1
ATOM 1945 C C . ILE C 1 8 ? 60.885 81.873 24.971 1.00 52.50 8 ILE C C 1
ATOM 1946 O O . ILE C 1 8 ? 60.695 83.088 24.987 1.00 52.06 8 ILE C O 1
ATOM 1951 N N . ILE C 1 9 ? 61.984 81.312 25.449 1.00 52.48 9 ILE C N 1
ATOM 1952 C CA . ILE C 1 9 ? 63.024 82.146 26.015 1.00 52.92 9 ILE C CA 1
ATOM 1953 C C . ILE C 1 9 ? 63.563 83.037 24.908 1.00 52.97 9 ILE C C 1
ATOM 1954 O O . ILE C 1 9 ? 63.621 84.256 25.060 1.00 53.44 9 ILE C O 1
ATOM 1959 N N . SER C 1 10 ? 63.954 82.405 23.802 1.00 52.35 10 SER C N 1
ATOM 1960 C CA . SER C 1 10 ? 64.505 83.097 22.648 1.00 51.91 10 SER C CA 1
ATOM 1961 C C . SER C 1 10 ? 63.487 84.075 22.093 1.00 51.71 10 SER C C 1
ATOM 1962 O O . SER C 1 10 ? 63.822 85.200 21.725 1.00 51.38 10 SER C O 1
ATOM 1965 N N . ALA C 1 11 ? 62.239 83.636 22.020 1.00 51.40 11 ALA C N 1
ATOM 1966 C CA . ALA C 1 11 ? 61.192 84.498 21.519 1.00 52.09 11 ALA C CA 1
ATOM 1967 C C . ALA C 1 11 ? 61.192 85.795 22.341 1.00 52.19 11 ALA C C 1
ATOM 1968 O O . ALA C 1 11 ? 61.113 86.889 21.786 1.00 52.24 11 ALA C O 1
ATOM 1970 N N . CYS C 1 12 ? 61.301 85.670 23.662 1.00 52.38 12 CYS C N 1
ATOM 1971 C CA . CYS C 1 12 ? 61.310 86.838 24.548 1.00 52.79 12 CYS C CA 1
ATOM 1972 C C . CYS C 1 12 ? 62.593 87.638 24.416 1.00 53.27 12 CYS C C 1
ATOM 1973 O O . CYS C 1 12 ? 62.579 88.866 24.352 1.00 52.96 12 CYS C O 1
ATOM 1976 N N . ASP C 1 13 ? 63.703 86.917 24.396 1.00 54.51 13 ASP C N 1
ATOM 1977 C CA . ASP C 1 13 ? 65.025 87.501 24.254 1.00 55.35 13 ASP C CA 1
ATOM 1978 C C . ASP C 1 13 ? 65.042 88.411 23.020 1.00 55.52 13 ASP C C 1
ATOM 1979 O O . ASP C 1 13 ? 65.661 89.471 23.025 1.00 55.05 13 ASP C O 1
ATOM 1984 N N . LEU C 1 14 ? 64.348 87.984 21.969 1.00 55.55 14 LEU C N 1
ATOM 1985 C CA . LEU C 1 14 ? 64.272 88.745 20.735 1.00 54.95 14 LEU C CA 1
ATOM 1986 C C . LEU C 1 14 ? 63.276 89.889 20.881 1.00 54.76 14 LEU C C 1
ATOM 1987 O O . LEU C 1 14 ? 63.547 91.009 20.469 1.00 55.35 14 LEU C O 1
ATOM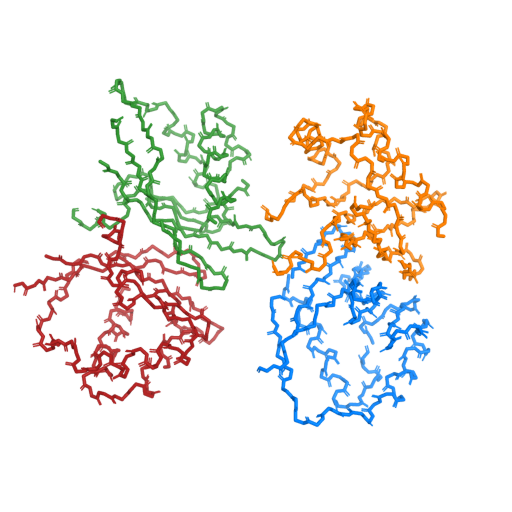 1992 N N . ALA C 1 15 ? 62.123 89.608 21.472 1.00 54.79 15 ALA C N 1
ATOM 1993 C CA . ALA C 1 15 ? 61.102 90.627 21.665 1.00 55.20 15 ALA C CA 1
ATOM 1994 C C . ALA C 1 15 ? 61.701 91.804 22.419 1.00 56.22 15 ALA C C 1
ATOM 1995 O O . ALA C 1 15 ? 61.208 92.930 22.332 1.00 54.73 15 ALA C O 1
ATOM 1997 N N . ILE C 1 16 ? 62.775 91.529 23.160 1.00 58.38 16 ILE C N 1
ATOM 1998 C CA . ILE C 1 16 ? 63.460 92.554 23.946 1.00 59.99 16 ILE C CA 1
ATOM 1999 C C . ILE C 1 16 ? 64.434 93.337 23.082 1.00 62.19 16 ILE C C 1
ATOM 2000 O O . ILE C 1 16 ? 64.580 94.544 23.252 1.00 63.56 16 ILE C O 1
ATOM 2005 N N . GLN C 1 17 ? 65.107 92.659 22.157 1.00 64.20 17 GLN C N 1
ATOM 2006 C CA . GLN C 1 17 ? 66.041 93.354 21.282 1.00 65.86 17 GLN C CA 1
ATOM 2007 C C . GLN C 1 17 ? 65.275 94.283 20.359 1.00 66.61 17 GLN C C 1
ATOM 2008 O O . GLN C 1 17 ? 65.709 95.400 20.104 1.00 66.53 17 GLN C O 1
ATOM 2014 N N . ASN C 1 18 ? 64.138 93.812 19.855 1.00 68.33 18 ASN C N 1
ATOM 2015 C CA . ASN C 1 18 ? 63.305 94.620 18.968 1.00 69.55 18 ASN C CA 1
ATOM 2016 C C . ASN C 1 18 ? 62.510 95.652 19.771 1.00 70.06 18 ASN C C 1
ATOM 2017 O O . ASN C 1 18 ? 61.637 96.328 19.230 1.00 70.20 18 ASN C O 1
ATOM 2022 N N . GLU C 1 19 ? 62.822 95.769 21.060 1.00 70.51 19 GLU C N 1
ATOM 2023 C CA . GLU C 1 19 ? 62.145 96.708 21.949 1.00 70.67 19 GLU C CA 1
ATOM 2024 C C . GLU C 1 19 ? 60.625 96.745 21.756 1.00 70.62 19 GLU C C 1
ATOM 2025 O O . GLU C 1 19 ? 60.022 97.817 21.808 1.00 70.48 19 GLU C O 1
ATOM 2031 N N . ASP C 1 20 ? 60.007 95.589 21.518 1.00 70.42 20 ASP C N 1
ATOM 2032 C CA . ASP C 1 20 ? 58.554 95.528 21.352 1.00 70.63 20 ASP C CA 1
ATOM 2033 C C . ASP C 1 20 ? 57.994 94.766 22.543 1.00 70.60 20 ASP C C 1
ATOM 2034 O O . ASP C 1 20 ? 57.470 93.660 22.412 1.00 71.14 20 ASP C O 1
ATOM 2039 N N . PHE C 1 21 ? 58.122 95.385 23.711 1.00 70.08 21 PHE C N 1
ATOM 2040 C CA . PHE C 1 21 ? 57.675 94.808 24.967 1.00 69.53 21 PHE C CA 1
ATOM 2041 C C . PHE C 1 21 ? 56.180 94.523 24.963 1.00 69.70 21 PHE C C 1
ATOM 2042 O O . PHE C 1 21 ? 55.655 93.846 25.843 1.00 70.73 21 PHE C O 1
ATOM 2050 N N . ASP C 1 22 ? 55.494 95.054 23.968 1.00 69.78 22 ASP C N 1
ATOM 2051 C CA . ASP C 1 22 ? 54.068 94.843 23.850 1.00 70.19 22 ASP C CA 1
ATOM 2052 C C . ASP C 1 22 ? 53.785 93.365 23.539 1.00 69.36 22 ASP C C 1
ATOM 2053 O O . ASP C 1 22 ? 52.779 92.815 23.983 1.00 69.42 22 ASP C O 1
ATOM 2058 N N . THR C 1 23 ? 54.684 92.722 22.799 1.00 68.19 23 THR C N 1
ATOM 2059 C CA . THR C 1 23 ? 54.521 91.312 22.450 1.00 67.49 23 THR C CA 1
ATOM 2060 C C . THR C 1 23 ? 55.225 90.439 23.480 1.00 66.74 23 THR C C 1
ATOM 2061 O O . THR C 1 23 ? 54.931 89.252 23.608 1.00 67.09 23 THR C O 1
ATOM 2065 N N . LEU C 1 24 ? 56.163 91.039 24.206 1.00 65.64 24 LEU C N 1
ATOM 2066 C CA . LEU C 1 24 ? 56.930 90.344 25.236 1.00 64.00 24 LEU C CA 1
ATOM 2067 C C . LEU C 1 24 ? 56.083 90.027 26.449 1.00 63.45 24 LEU C C 1
ATOM 2068 O O . LEU C 1 24 ? 56.298 89.014 27.102 1.00 64.29 24 LEU C O 1
ATOM 2081 N N . ASN C 1 26 ? 53.186 89.033 26.533 1.00 60.06 26 ASN C N 1
ATOM 2082 C CA . ASN C 1 26 ? 52.235 87.974 26.232 1.00 59.74 26 ASN C CA 1
ATOM 2083 C C . ASN C 1 26 ? 52.780 86.650 26.762 1.00 58.60 26 ASN C C 1
ATOM 2084 O O . ASN C 1 26 ? 52.058 85.652 26.851 1.00 58.05 26 ASN C O 1
ATOM 2089 N N . TYR C 1 27 ? 54.066 86.657 27.110 1.00 57.34 27 TYR C N 1
ATOM 2090 C CA . TYR C 1 27 ? 54.755 85.472 27.629 1.00 55.53 27 TYR C CA 1
ATOM 2091 C C . TYR C 1 27 ? 54.783 85.435 29.155 1.00 53.58 27 TYR C C 1
ATOM 2092 O O . TYR C 1 27 ? 55.171 84.431 29.751 1.00 52.87 27 TYR C O 1
ATOM 2101 N N . TYR C 1 28 ? 54.366 86.534 29.775 1.00 51.58 28 TYR C N 1
ATOM 2102 C CA . TYR C 1 28 ? 54.341 86.652 31.226 1.00 49.77 28 TYR C CA 1
ATOM 2103 C C . TYR C 1 28 ? 52.931 86.464 31.772 1.00 49.16 28 TYR C C 1
ATOM 2104 O O . TYR C 1 28 ? 51.959 86.695 31.060 1.00 48.80 28 TYR C O 1
ATOM 2113 N N . SER C 1 29 ? 52.826 86.025 33.025 1.00 48.76 29 SER C N 1
ATOM 2114 C CA . SER C 1 29 ? 51.524 85.845 33.653 1.00 48.95 29 SER C CA 1
ATOM 2115 C C . SER C 1 29 ? 51.109 87.226 34.133 1.00 49.66 29 SER C C 1
ATOM 2116 O O . SER C 1 29 ? 51.904 88.160 34.077 1.00 49.99 29 SER C O 1
ATOM 2119 N N . GLU C 1 30 ? 49.885 87.365 34.628 1.00 49.90 30 GLU C N 1
ATOM 2120 C CA . GLU C 1 30 ? 49.440 88.675 35.060 1.00 50.84 30 GLU C CA 1
ATOM 2121 C C . GLU C 1 30 ? 50.059 89.085 36.383 1.00 50.52 30 GLU C C 1
ATOM 2122 O O . GLU C 1 30 ? 50.410 90.245 36.574 1.00 52.35 30 GLU C O 1
ATOM 2128 N N . ASP C 1 31 ? 50.206 88.135 37.296 1.00 48.86 31 ASP C N 1
ATOM 2129 C CA . ASP C 1 31 ? 50.779 88.417 38.619 1.00 46.96 31 ASP C CA 1
ATOM 2130 C C . ASP C 1 31 ? 52.245 87.991 38.747 1.00 44.27 31 ASP C C 1
ATOM 2131 O O . ASP C 1 31 ? 52.749 87.788 39.853 1.00 42.75 31 ASP C O 1
ATOM 2136 N N . ALA C 1 32 ? 52.907 87.857 37.600 1.00 41.10 32 ALA C N 1
ATOM 2137 C CA . ALA C 1 32 ? 54.309 87.464 37.533 1.00 37.86 32 ALA C CA 1
ATOM 2138 C C . ALA C 1 32 ? 55.250 88.395 38.309 1.00 36.17 32 ALA C C 1
ATOM 2139 O O . ALA C 1 32 ? 54.893 89.518 38.671 1.00 35.68 32 ALA C O 1
ATOM 2141 N N . VAL C 1 33 ? 56.456 87.906 38.573 1.00 34.37 33 VAL C N 1
ATOM 2142 C CA . VAL C 1 33 ? 57.459 88.688 39.280 1.00 32.22 33 VAL C CA 1
ATOM 2143 C C . VAL C 1 33 ? 58.742 88.562 38.485 1.00 31.79 33 VAL C C 1
ATOM 2144 O O . VAL C 1 33 ? 59.093 87.471 38.029 1.00 31.22 33 VAL C O 1
ATOM 2148 N N . LEU C 1 34 ? 59.449 89.676 38.322 1.00 30.98 34 LEU C N 1
ATOM 2149 C CA . LEU C 1 34 ? 60.694 89.681 37.563 1.00 29.85 34 LEU C CA 1
ATOM 2150 C C . LEU C 1 34 ? 61.781 90.323 38.383 1.00 29.33 34 LEU C C 1
ATOM 2151 O O . LEU C 1 34 ? 61.605 91.414 38.896 1.00 29.92 34 LEU C O 1
ATOM 2156 N N . VAL C 1 35 ? 62.900 89.634 38.521 1.00 30.16 35 VAL C N 1
ATOM 2157 C CA . VAL C 1 35 ? 64.015 90.183 39.275 1.00 32.08 35 VAL C CA 1
ATOM 2158 C C . VAL C 1 35 ? 64.873 90.957 38.269 1.00 33.87 35 VAL C C 1
ATOM 2159 O O . VAL C 1 35 ? 65.518 90.358 37.392 1.00 33.78 35 VAL C O 1
ATOM 2163 N N . VAL C 1 36 ? 64.852 92.285 38.379 1.00 35.31 36 VAL C N 1
ATOM 2164 C CA . VAL C 1 36 ? 65.605 93.133 37.466 1.00 37.33 36 VAL C CA 1
ATOM 2165 C C . VAL C 1 36 ? 67.086 93.056 37.811 1.00 40.37 36 VAL C C 1
ATOM 2166 O O . VAL C 1 36 ? 67.937 92.850 36.939 1.00 42.13 36 VAL C O 1
ATOM 2170 N N . LYS C 1 37 ? 67.369 93.220 39.098 1.00 42.73 37 LYS C N 1
ATOM 2171 C CA . LYS C 1 37 ? 68.715 93.187 39.654 1.00 45.42 37 LYS C CA 1
ATOM 2172 C C . LYS C 1 37 ? 68.529 92.954 41.149 1.00 46.93 37 LYS C C 1
ATOM 2173 O O . LYS C 1 37 ? 67.467 93.228 41.700 1.00 47.74 37 LYS C O 1
ATOM 2179 N N . PRO C 1 38 ? 69.556 92.443 41.832 1.00 48.08 38 PRO C N 1
ATOM 2180 C CA . PRO C 1 38 ? 69.455 92.188 43.269 1.00 48.82 38 PRO C CA 1
ATOM 2181 C C . PRO C 1 38 ? 68.760 93.318 44.041 1.00 49.50 38 PRO C C 1
ATOM 2182 O O . PRO C 1 38 ? 69.071 94.496 43.859 1.00 48.76 38 PRO C O 1
ATOM 2186 N N . GLY C 1 39 ? 67.801 92.938 44.882 1.00 51.00 39 GLY C N 1
ATOM 2187 C CA . GLY C 1 39 ? 67.065 93.897 45.690 1.00 53.24 39 GLY C CA 1
ATOM 2188 C C . GLY C 1 39 ? 66.268 94.829 44.819 1.00 54.70 39 GLY C C 1
ATOM 2189 O O . GLY C 1 39 ? 66.276 96.040 45.013 1.00 54.50 39 GLY C O 1
ATOM 2198 N N . ILE C 1 41 ? 62.628 94.013 42.492 1.00 56.69 41 ILE C N 1
ATOM 2199 C CA . ILE C 1 41 ? 61.738 93.141 41.761 1.00 54.15 41 ILE C CA 1
ATOM 2200 C C . ILE C 1 41 ? 60.541 93.907 41.235 1.00 53.25 41 ILE C C 1
ATOM 2201 O O . ILE C 1 41 ? 60.116 94.888 41.835 1.00 53.76 41 ILE C O 1
ATOM 2206 N N . ALA C 1 42 ? 60.013 93.461 40.102 1.00 52.04 42 ALA C N 1
ATOM 2207 C CA . ALA C 1 42 ? 58.852 94.085 39.488 1.00 50.62 42 ALA C CA 1
ATOM 2208 C C . ALA C 1 42 ? 57.705 93.078 39.553 1.00 50.60 42 ALA C C 1
ATOM 2209 O O . ALA C 1 42 ? 57.885 91.910 39.201 1.00 50.15 42 ALA C O 1
ATOM 2211 N N . ARG C 1 43 ? 56.536 93.522 40.012 1.00 50.32 43 ARG C N 1
ATOM 2212 C CA . ARG C 1 43 ? 55.382 92.639 40.122 1.00 49.79 43 ARG C CA 1
ATOM 2213 C C . ARG C 1 43 ? 54.239 93.098 39.236 1.00 49.42 43 ARG C C 1
ATOM 2214 O O . ARG C 1 43 ? 53.908 94.280 39.205 1.00 49.09 43 ARG C O 1
ATOM 2222 N N . GLY C 1 44 ? 53.629 92.159 38.523 1.00 49.27 44 GLY C N 1
ATOM 2223 C CA . GLY C 1 44 ? 52.513 92.507 37.663 1.00 49.38 44 GLY C CA 1
ATOM 2224 C C . GLY C 1 44 ? 52.995 92.828 36.273 1.00 49.23 44 GLY C C 1
ATOM 2225 O O . GLY C 1 44 ? 54.101 93.327 36.113 1.00 48.60 44 GLY C O 1
ATOM 2226 N N . LYS C 1 45 ? 52.175 92.542 35.268 1.00 50.09 45 LYS C N 1
ATOM 2227 C CA . LYS C 1 45 ? 52.568 92.799 33.891 1.00 51.47 45 LYS C CA 1
ATOM 2228 C C . LYS C 1 45 ? 52.973 94.245 33.670 1.00 53.20 45 LYS C C 1
ATOM 2229 O O . LYS C 1 45 ? 53.913 94.519 32.919 1.00 54.34 45 LYS C O 1
ATOM 2235 N N . GLU C 1 46 ? 52.276 95.174 34.319 1.00 54.10 46 GLU C N 1
ATOM 2236 C CA . GLU C 1 46 ? 52.590 96.581 34.129 1.00 55.18 46 GLU C CA 1
ATOM 2237 C C . GLU C 1 46 ? 53.967 96.946 34.655 1.00 54.00 46 GLU C C 1
ATOM 2238 O O . GLU C 1 46 ? 54.797 97.443 33.912 1.00 53.72 46 GLU C O 1
ATOM 2244 N N . GLU C 1 47 ? 54.212 96.687 35.930 1.00 54.04 47 GLU C N 1
ATOM 2245 C CA . GLU C 1 47 ? 55.497 97.011 36.524 1.00 54.40 47 GLU C CA 1
ATOM 2246 C C . GLU C 1 47 ? 56.650 96.354 35.769 1.00 53.39 47 GLU C C 1
ATOM 2247 O O . GLU C 1 47 ? 57.724 96.954 35.629 1.00 53.95 47 GLU C O 1
ATOM 2253 N N . ILE C 1 48 ? 56.434 95.124 35.299 1.00 51.16 48 ILE C N 1
ATOM 2254 C CA . ILE C 1 48 ? 57.459 94.384 34.568 1.00 49.60 48 ILE C CA 1
ATOM 2255 C C . ILE C 1 48 ? 57.715 95.008 33.214 1.00 49.92 48 ILE C C 1
ATOM 2256 O O . ILE C 1 48 ? 58.848 95.058 32.747 1.00 50.13 48 ILE C O 1
ATOM 2261 N N . LYS C 1 49 ? 56.655 95.494 32.587 1.00 50.60 49 LYS C N 1
ATOM 2262 C CA . LYS C 1 49 ? 56.801 96.130 31.291 1.00 51.40 49 LYS C CA 1
ATOM 2263 C C . LYS C 1 49 ? 57.682 97.364 31.454 1.00 50.98 49 LYS C C 1
ATOM 2264 O O . LYS C 1 49 ? 58.635 97.560 30.704 1.00 51.07 49 LYS C O 1
ATOM 2270 N N . LYS C 1 50 ? 57.363 98.185 32.445 1.00 50.66 50 LYS C N 1
ATOM 2271 C CA . LYS C 1 50 ? 58.140 99.381 32.705 1.00 51.36 50 LYS C CA 1
ATOM 2272 C C . LYS C 1 50 ? 59.604 99.034 32.953 1.00 51.44 50 LYS C C 1
ATOM 2273 O O . LYS C 1 50 ? 60.506 99.672 32.404 1.00 51.77 50 LYS C O 1
ATOM 2279 N N . ALA C 1 51 ? 59.843 98.017 33.773 1.00 50.91 51 ALA C N 1
ATOM 2280 C CA . ALA C 1 51 ? 61.204 97.612 34.095 1.00 50.50 51 ALA C CA 1
ATOM 2281 C C . ALA C 1 51 ? 62.035 97.365 32.845 1.00 50.01 51 ALA C C 1
ATOM 2282 O O . ALA C 1 51 ? 63.158 97.844 32.741 1.00 50.30 51 ALA C O 1
ATOM 2284 N N . PHE C 1 52 ? 61.479 96.623 31.894 1.00 50.41 52 PHE C N 1
ATOM 2285 C CA . PHE C 1 52 ? 62.185 96.323 30.649 1.00 50.83 52 PHE C CA 1
ATOM 2286 C C . PHE C 1 52 ? 62.418 97.575 29.821 1.00 52.21 52 PHE C C 1
ATOM 2287 O O . PHE C 1 52 ? 63.488 97.772 29.245 1.00 52.68 52 PHE C O 1
ATOM 2295 N N . ILE C 1 53 ? 61.402 98.419 29.750 1.00 53.72 53 ILE C N 1
ATOM 2296 C CA . ILE C 1 53 ? 61.528 99.650 28.996 1.00 55.45 53 ILE C CA 1
ATOM 2297 C C . ILE C 1 53 ? 62.658 100.484 29.598 1.00 56.68 53 ILE C C 1
ATOM 2298 O O . ILE C 1 53 ? 63.470 101.034 28.860 1.00 56.68 53 ILE C O 1
ATOM 2303 N N . THR C 1 54 ? 62.712 100.567 30.931 1.00 57.95 54 THR C N 1
ATOM 2304 C CA . THR C 1 54 ? 63.749 101.344 31.618 1.00 58.78 54 THR C CA 1
ATOM 2305 C C . THR C 1 54 ? 65.140 100.778 31.342 1.00 60.24 54 THR C C 1
ATOM 2306 O O . THR C 1 54 ? 66.005 101.477 30.813 1.00 60.85 54 THR C O 1
ATOM 2310 N N . ILE C 1 55 ? 65.351 99.513 31.688 1.00 61.34 55 ILE C N 1
ATOM 2311 C CA . ILE C 1 55 ? 66.644 98.888 31.477 1.00 63.37 55 ILE C CA 1
ATOM 2312 C C . ILE C 1 55 ? 66.851 98.496 30.020 1.00 64.96 55 ILE C C 1
ATOM 2313 O O . ILE C 1 55 ? 67.668 97.625 29.707 1.00 65.27 55 ILE C O 1
ATOM 2318 N N . ALA C 1 56 ? 66.121 99.147 29.123 1.00 66.81 56 ALA C N 1
ATOM 2319 C CA . ALA C 1 56 ? 66.236 98.847 27.700 1.00 68.04 56 ALA C CA 1
ATOM 2320 C C . ALA C 1 56 ? 67.629 99.092 27.115 1.00 67.95 56 ALA C C 1
ATOM 2321 O O . ALA C 1 56 ? 68.161 98.225 26.449 1.00 68.22 56 ALA C O 1
ATOM 2323 N N . ASN C 1 57 ? 68.246 100.245 27.335 1.00 67.57 57 ASN C N 1
ATOM 2324 C CA . ASN C 1 57 ? 69.583 100.431 26.758 1.00 66.90 57 ASN C CA 1
ATOM 2325 C C . ASN C 1 57 ? 70.645 100.060 27.772 1.00 66.44 57 ASN C C 1
ATOM 2326 O O . ASN C 1 57 ? 71.223 100.916 28.408 1.00 65.83 57 ASN C O 1
ATOM 2331 N N . TYR C 1 58 ? 70.918 98.782 27.932 1.00 66.76 58 TYR C N 1
ATOM 2332 C CA . TYR C 1 58 ? 71.920 98.425 28.900 1.00 68.03 58 TYR C CA 1
ATOM 2333 C C . TYR C 1 58 ? 72.730 97.192 28.555 1.00 70.61 58 TYR C C 1
ATOM 2334 O O . TYR C 1 58 ? 72.834 96.268 29.361 1.00 70.89 58 TYR C O 1
ATOM 2343 N N . PHE C 1 59 ? 73.310 97.168 27.363 1.00 73.51 59 PHE C N 1
ATOM 2344 C CA . PHE C 1 59 ? 74.107 96.022 26.974 1.00 76.63 59 PHE C CA 1
ATOM 2345 C C . PHE C 1 59 ? 75.511 96.264 27.512 1.00 78.67 59 PHE C C 1
ATOM 2346 O O . PHE C 1 59 ? 75.947 97.411 27.614 1.00 79.21 59 PHE C O 1
ATOM 2354 N N . ASN C 1 60 ? 76.202 95.197 27.899 1.00 81.39 60 ASN C N 1
ATOM 2355 C CA . ASN C 1 60 ? 77.563 95.329 28.418 1.00 84.90 60 ASN C CA 1
ATOM 2356 C C . ASN C 1 60 ? 78.596 95.062 27.308 1.00 86.87 60 ASN C C 1
ATOM 2357 O O . ASN C 1 60 ? 78.778 93.919 26.877 1.00 87.05 60 ASN C O 1
ATOM 2362 N N . HIS C 1 61 ? 79.253 96.137 26.853 1.00 88.75 61 HIS C N 1
ATOM 2363 C CA . HIS C 1 61 ? 80.256 96.088 25.782 1.00 90.38 61 HIS C CA 1
ATOM 2364 C C . HIS C 1 61 ? 81.180 94.871 25.880 1.00 91.56 61 HIS C C 1
ATOM 2365 O O . HIS C 1 61 ? 81.633 94.486 26.972 1.00 91.16 61 HIS C O 1
ATOM 2372 N N . HIS C 1 62 ? 81.429 94.278 24.709 1.00 92.48 62 HIS C N 1
ATOM 2373 C CA . HIS C 1 62 ? 82.271 93.089 24.529 1.00 92.55 62 HIS C CA 1
ATOM 2374 C C . HIS C 1 62 ? 81.845 91.914 25.412 1.00 91.61 62 HIS C C 1
ATOM 2375 O O . HIS C 1 62 ? 82.577 91.490 26.306 1.00 92.00 62 HIS C O 1
ATOM 2382 N N . ILE C 1 63 ? 80.644 91.408 25.159 1.00 89.92 63 ILE C N 1
ATOM 2383 C CA . ILE C 1 63 ? 80.103 90.264 25.885 1.00 88.48 63 ILE C CA 1
ATOM 2384 C C . ILE C 1 63 ? 78.939 89.710 25.062 1.00 87.17 63 ILE C C 1
ATOM 2385 O O . ILE C 1 63 ? 78.022 90.440 24.661 1.00 86.72 63 ILE C O 1
ATOM 2390 N N . VAL C 1 64 ? 79.002 88.410 24.796 1.00 85.28 64 VAL C N 1
ATOM 2391 C CA . VAL C 1 64 ? 77.980 87.728 24.010 1.00 83.21 64 VAL C CA 1
ATOM 2392 C C . VAL C 1 64 ? 77.664 86.349 24.637 1.00 81.43 64 VAL C C 1
ATOM 2393 O O . VAL C 1 64 ? 78.472 85.413 24.556 1.00 81.38 64 VAL C O 1
ATOM 2397 N N . PRO C 1 65 ? 76.483 86.218 25.285 1.00 78.90 65 PRO C N 1
ATOM 2398 C CA . PRO C 1 65 ? 76.064 84.967 25.923 1.00 76.33 65 PRO C CA 1
ATOM 2399 C C . PRO C 1 65 ? 75.847 83.843 24.916 1.00 74.90 65 PRO C C 1
ATOM 2400 O O . PRO C 1 65 ? 75.935 84.056 23.709 1.00 74.95 65 PRO C O 1
ATOM 2404 N N . THR C 1 66 ? 75.556 82.651 25.433 1.00 72.62 66 THR C N 1
ATOM 2405 C CA . THR C 1 66 ? 75.319 81.435 24.649 1.00 69.70 66 THR C CA 1
ATOM 2406 C C . THR C 1 66 ? 74.481 80.465 25.494 1.00 67.50 66 THR C C 1
ATOM 2407 O O . THR C 1 66 ? 74.855 80.149 26.623 1.00 66.95 66 THR C O 1
ATOM 2411 N N . GLN C 1 67 ? 73.354 80.004 24.950 1.00 65.04 67 GLN C N 1
ATOM 2412 C CA . GLN C 1 67 ? 72.491 79.060 25.659 1.00 62.33 67 GLN C CA 1
ATOM 2413 C C . GLN C 1 67 ? 73.290 77.805 26.001 1.00 61.16 67 GLN C C 1
ATOM 2414 O O . GLN C 1 67 ? 74.039 77.281 25.173 1.00 61.73 67 GLN C O 1
ATOM 2420 N N . GLY C 1 68 ? 73.131 77.329 27.230 1.00 59.77 68 GLY C N 1
ATOM 2421 C CA . GLY C 1 68 ? 73.847 76.147 27.664 1.00 56.75 68 GLY C CA 1
ATOM 2422 C C . GLY C 1 68 ? 72.911 75.095 28.210 1.00 55.22 68 GLY C C 1
ATOM 2423 O O . GLY C 1 68 ? 71.733 75.044 27.848 1.00 54.62 68 GLY C O 1
ATOM 2424 N N . LYS C 1 69 ? 73.444 74.259 29.095 1.00 54.02 69 LYS C N 1
ATOM 2425 C CA . LYS C 1 69 ? 72.683 73.173 29.704 1.00 53.24 69 LYS C CA 1
ATOM 2426 C C . LYS C 1 69 ? 71.390 73.708 30.306 1.00 51.78 69 LYS C C 1
ATOM 2427 O O . LYS C 1 69 ? 71.370 74.796 30.878 1.00 51.92 69 LYS C O 1
ATOM 2441 N N . ILE C 1 71 ? 67.971 72.268 32.576 1.00 43.76 71 ILE C N 1
ATOM 2442 C CA . ILE C 1 71 ? 67.187 71.205 33.186 1.00 40.31 71 ILE C CA 1
ATOM 2443 C C . ILE C 1 71 ? 65.766 71.669 33.438 1.00 38.22 71 ILE C C 1
ATOM 2444 O O . ILE C 1 71 ? 65.539 72.830 33.780 1.00 38.06 71 ILE C O 1
ATOM 2449 N N . LEU C 1 72 ? 64.810 70.764 33.268 1.00 35.82 72 LEU C N 1
ATOM 2450 C CA . LEU C 1 72 ? 63.413 71.099 33.509 1.00 34.66 72 LEU C CA 1
ATOM 2451 C C . LEU C 1 72 ? 62.788 70.193 34.540 1.00 33.68 72 LEU C C 1
ATOM 2452 O O . LEU C 1 72 ? 62.808 68.979 34.395 1.00 32.97 72 LEU C O 1
ATOM 2457 N N . LEU C 1 73 ? 62.230 70.786 35.584 1.00 34.33 73 LEU C N 1
ATOM 2458 C CA . LEU C 1 73 ? 61.567 70.011 36.622 1.00 34.56 73 LEU C CA 1
ATOM 2459 C C . LEU C 1 73 ? 60.098 70.346 36.527 1.00 35.27 73 LEU C C 1
ATOM 2460 O O . LEU C 1 73 ? 59.658 71.370 37.051 1.00 34.71 73 LEU C O 1
ATOM 2465 N N . GLU C 1 74 ? 59.350 69.488 35.840 1.00 36.18 74 GLU C N 1
ATOM 2466 C CA . GLU C 1 74 ? 57.923 69.699 35.640 1.00 36.99 74 GLU C CA 1
ATOM 2467 C C . GLU C 1 74 ? 57.085 68.990 36.699 1.00 36.20 74 GLU C C 1
ATOM 2468 O O . GLU C 1 74 ? 57.308 67.824 37.006 1.00 36.24 74 GLU C O 1
ATOM 2474 N N . ALA C 1 75 ? 56.128 69.706 37.270 1.00 35.21 75 ALA C N 1
ATOM 2475 C CA . ALA C 1 75 ? 55.268 69.120 38.279 1.00 34.69 75 ALA C CA 1
ATOM 2476 C C . ALA C 1 75 ? 53.820 69.416 37.908 1.00 34.48 75 ALA C C 1
ATOM 2477 O O . ALA C 1 75 ? 53.102 70.147 38.602 1.00 32.68 75 ALA C O 1
ATOM 2479 N N . GLY C 1 76 ? 53.412 68.840 36.783 1.00 34.95 76 GLY C N 1
ATOM 2480 C CA . GLY C 1 76 ? 52.064 69.020 36.287 1.00 36.19 76 GLY C CA 1
ATOM 2481 C C . GLY C 1 76 ? 51.736 70.450 35.892 1.00 37.26 76 GLY C C 1
ATOM 2482 O O . GLY C 1 76 ? 52.059 70.909 34.796 1.00 36.24 76 GLY C O 1
ATOM 2483 N N . ASP C 1 77 ? 51.085 71.158 36.803 1.00 38.59 77 ASP C N 1
ATOM 2484 C CA . ASP C 1 77 ? 50.671 72.538 36.580 1.00 38.16 77 ASP C CA 1
ATOM 2485 C C . ASP C 1 77 ? 51.841 73.504 36.324 1.00 36.71 77 ASP C C 1
ATOM 2486 O O . ASP C 1 77 ? 51.807 74.275 35.369 1.00 35.94 77 ASP C O 1
ATOM 2491 N N . THR C 1 78 ? 52.870 73.455 37.173 1.00 34.36 78 THR C N 1
ATOM 2492 C CA . THR C 1 78 ? 54.011 74.354 37.039 1.00 31.53 78 THR C CA 1
ATOM 2493 C C . THR C 1 78 ? 55.288 73.637 36.588 1.00 29.47 78 THR C C 1
ATOM 2494 O O . THR C 1 78 ? 55.315 72.412 36.535 1.00 28.90 78 THR C O 1
ATOM 2498 N N . VAL C 1 79 ? 56.332 74.406 36.266 1.00 27.10 79 VAL C N 1
ATOM 2499 C CA . VAL C 1 79 ? 57.618 73.859 35.805 1.00 26.17 79 VAL C CA 1
ATOM 2500 C C 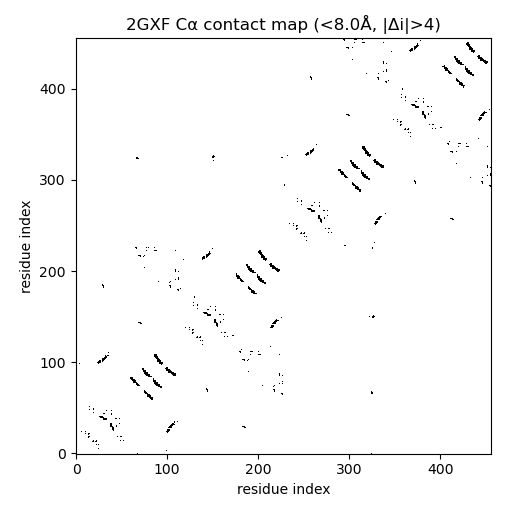. VAL C 1 79 ? 58.813 74.703 36.256 1.00 26.14 79 VAL C C 1
ATOM 2501 O O . VAL C 1 79 ? 58.844 75.908 36.004 1.00 28.18 79 VAL C O 1
ATOM 2505 N N . LEU C 1 80 ? 59.802 74.091 36.906 1.00 23.52 80 LEU C N 1
ATOM 2506 C CA . LEU C 1 80 ? 60.982 74.852 37.326 1.00 20.97 80 LEU C CA 1
ATOM 2507 C C . LEU C 1 80 ? 62.106 74.652 36.325 1.00 21.80 80 LEU C C 1
ATOM 2508 O O . LEU C 1 80 ? 62.618 73.543 36.182 1.00 21.28 80 LEU C O 1
ATOM 2513 N N . VAL C 1 81 ? 62.499 75.736 35.657 1.00 21.72 81 VAL C N 1
ATOM 2514 C CA . VAL C 1 81 ? 63.554 75.685 34.654 1.00 21.95 81 VAL C CA 1
ATOM 2515 C C . VAL C 1 81 ? 64.902 76.158 35.169 1.00 24.07 81 VAL C C 1
ATOM 2516 O O . VAL C 1 81 ? 65.008 77.266 35.711 1.00 24.30 81 VAL C O 1
ATOM 2520 N N . LEU C 1 82 ? 65.931 75.323 34.999 1.00 25.64 82 LEU C N 1
ATOM 2521 C CA . LEU C 1 82 ? 67.286 75.688 35.429 1.00 26.04 82 LEU C CA 1
ATOM 2522 C C . LEU C 1 82 ? 68.118 75.868 34.168 1.00 27.15 82 LEU C C 1
ATOM 2523 O O . LEU C 1 82 ? 68.734 74.925 33.678 1.00 26.85 82 LEU C O 1
ATOM 2528 N N . SER C 1 83 ? 68.120 77.094 33.657 1.00 29.61 83 SER C N 1
ATOM 2529 C CA . SER C 1 83 ? 68.847 77.442 32.444 1.00 31.90 83 SER C CA 1
ATOM 2530 C C . SER C 1 83 ? 70.251 77.992 32.679 1.00 32.93 83 SER C C 1
ATOM 2531 O O . SER C 1 83 ? 70.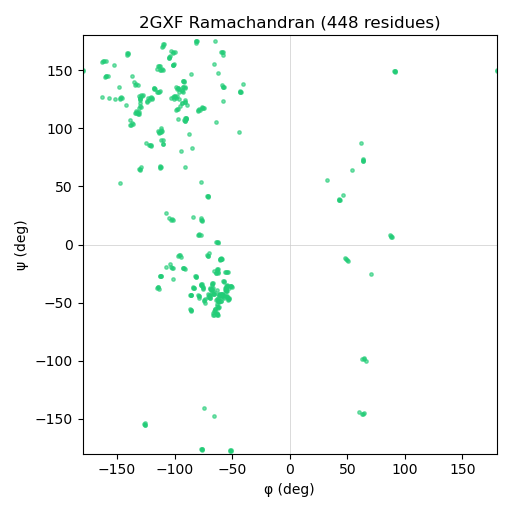440 78.999 33.362 1.00 31.94 83 SER C O 1
ATOM 2534 N N . GLN C 1 84 ? 71.237 77.326 32.101 1.00 35.25 84 GLN C N 1
ATOM 2535 C CA . GLN C 1 84 ? 72.600 77.789 32.222 1.00 38.61 84 GLN C CA 1
ATOM 2536 C C . GLN C 1 84 ? 72.921 78.611 30.982 1.00 42.01 84 GLN C C 1
ATOM 2537 O O . GLN C 1 84 ? 72.616 78.202 29.856 1.00 42.90 84 GLN C O 1
ATOM 2543 N N . THR C 1 85 ? 73.533 79.772 31.196 1.00 45.74 85 THR C N 1
ATOM 2544 C CA . THR C 1 85 ? 73.894 80.674 30.110 1.00 47.98 85 THR C CA 1
ATOM 2545 C C . THR C 1 85 ? 75.397 80.849 30.129 1.00 50.62 85 THR C C 1
ATOM 2546 O O . THR C 1 85 ? 75.966 81.190 31.161 1.00 51.74 85 THR C O 1
ATOM 2550 N N . LEU C 1 86 ? 76.038 80.599 28.993 1.00 53.37 86 LEU C N 1
ATOM 2551 C CA . LEU C 1 86 ? 77.486 80.720 28.884 1.00 55.81 86 LEU C CA 1
ATOM 2552 C C . LEU C 1 86 ? 77.866 82.120 28.422 1.00 58.33 86 LEU C C 1
ATOM 2553 O O . LEU C 1 86 ? 77.202 82.698 27.558 1.00 57.86 86 LEU C O 1
ATOM 2558 N N . LEU C 1 87 ? 78.929 82.660 29.01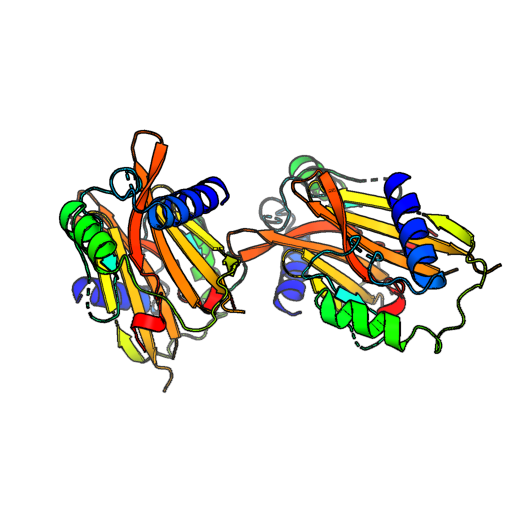3 1.00 61.94 87 LEU C N 1
ATOM 2559 C CA . LEU C 1 87 ? 79.413 83.996 28.679 1.00 66.12 87 LEU C CA 1
ATOM 2560 C C . LEU C 1 87 ? 80.373 84.020 27.477 1.00 68.44 87 LEU C C 1
ATOM 2561 O O . LEU C 1 87 ? 80.275 84.900 26.613 1.00 68.64 87 LEU C O 1
ATOM 2566 N N . ASP C 1 88 ? 81.304 83.068 27.425 1.00 71.02 88 ASP C N 1
ATOM 2567 C CA . ASP C 1 88 ? 82.266 83.007 26.322 1.00 73.68 88 ASP C CA 1
ATOM 2568 C C . ASP C 1 88 ? 82.072 81.782 25.419 1.00 74.77 88 ASP C C 1
ATOM 2569 O O . ASP C 1 88 ? 81.601 81.901 24.274 1.00 75.76 88 ASP C O 1
ATOM 2582 N N . GLU C 1 99 ? 79.686 81.405 33.499 1.00 71.25 99 GLU C N 1
ATOM 2583 C CA . GLU C 1 99 ? 78.319 80.969 33.271 1.00 66.13 99 GLU C CA 1
ATOM 2584 C C . GLU C 1 99 ? 77.326 81.632 34.213 1.00 62.72 99 GLU C C 1
ATOM 2585 O O . GLU C 1 99 ? 77.695 82.195 35.244 1.00 61.95 99 GLU C O 1
ATOM 2591 N N . ARG C 1 100 ? 76.053 81.543 33.848 1.00 58.90 100 ARG C N 1
ATOM 2592 C CA . ARG C 1 100 ? 74.984 82.131 34.636 1.00 55.26 100 ARG C CA 1
ATOM 2593 C C . ARG C 1 100 ? 73.797 81.171 34.728 1.00 50.84 100 ARG C C 1
ATOM 2594 O O . ARG C 1 100 ? 73.024 81.008 33.777 1.00 49.82 100 ARG C O 1
ATOM 2602 N N . ARG C 1 101 ? 73.663 80.542 35.890 1.00 45.48 101 ARG C N 1
ATOM 2603 C CA . ARG C 1 101 ? 72.592 79.590 36.125 1.00 41.22 101 ARG C CA 1
ATOM 2604 C C . ARG C 1 101 ? 71.351 80.246 36.735 1.00 38.45 101 ARG C C 1
ATOM 2605 O O . ARG C 1 101 ? 71.333 80.606 37.913 1.00 37.81 101 ARG C O 1
ATOM 2613 N N . ALA C 1 102 ? 70.314 80.388 35.915 1.00 34.84 102 ALA C N 1
ATOM 2614 C CA . ALA C 1 102 ? 69.075 81.013 36.334 1.00 31.46 102 ALA C CA 1
ATOM 2615 C C . ALA C 1 102 ? 67.982 80.016 36.654 1.00 29.82 102 ALA C C 1
ATOM 2616 O O . ALA C 1 102 ? 68.073 78.838 36.309 1.00 29.60 102 ALA C O 1
ATOM 2618 N N . THR C 1 103 ? 66.940 80.506 37.319 1.00 28.08 103 THR C N 1
ATOM 2619 C CA . THR C 1 103 ? 65.798 79.678 37.708 1.00 25.39 103 THR C CA 1
ATOM 2620 C C . THR C 1 103 ? 64.505 80.364 37.298 1.00 24.40 103 THR C C 1
ATOM 2621 O O . THR C 1 103 ? 64.161 81.413 37.827 1.00 24.46 103 THR C O 1
ATOM 2625 N N . TYR C 1 104 ? 63.786 79.769 36.359 1.00 23.24 104 TYR C N 1
ATOM 2626 C CA . TYR C 1 104 ? 62.546 80.364 35.903 1.00 25.23 104 TYR C CA 1
ATOM 2627 C C . TYR C 1 104 ? 61.418 79.435 36.267 1.00 26.17 104 TYR C C 1
ATOM 2628 O O . TYR C 1 104 ? 61.608 78.230 36.349 1.00 26.49 104 TYR C O 1
ATOM 2637 N N . VAL C 1 105 ? 60.235 79.988 36.482 1.00 28.45 105 VAL C N 1
ATOM 2638 C CA . VAL C 1 105 ? 59.084 79.168 36.831 1.00 29.81 105 VAL C CA 1
ATOM 2639 C C . VAL C 1 105 ? 57.927 79.531 35.902 1.00 32.00 105 VAL C C 1
ATOM 2640 O O . VAL C 1 105 ? 57.458 80.670 35.887 1.00 31.67 105 VAL C O 1
ATOM 2644 N N . PHE C 1 106 ? 57.479 78.556 35.124 1.00 34.40 106 PHE C N 1
ATOM 2645 C CA . PHE C 1 106 ? 56.375 78.766 34.209 1.00 37.66 106 PHE C CA 1
ATOM 2646 C C . PHE C 1 106 ? 55.166 77.982 34.683 1.00 40.16 106 PHE C C 1
ATOM 2647 O O . PHE C 1 106 ? 55.313 76.935 35.320 1.00 40.28 106 PHE C O 1
ATOM 2655 N N . LYS C 1 107 ? 53.977 78.492 34.368 1.00 42.34 107 LYS C N 1
ATOM 2656 C CA . LYS C 1 107 ? 52.732 77.837 34.737 1.00 45.12 107 LYS C CA 1
ATOM 2657 C C . LYS C 1 107 ? 51.863 77.760 33.489 1.00 46.56 107 LYS C C 1
ATOM 2658 O O . LYS C 1 107 ? 51.631 78.767 32.830 1.00 47.36 107 LYS C O 1
ATOM 2664 N N . LYS C 1 108 ? 51.411 76.558 33.156 1.00 48.12 108 LYS C N 1
ATOM 2665 C CA . LYS C 1 108 ? 50.570 76.349 31.983 1.00 50.66 108 LYS C CA 1
ATOM 2666 C C . LYS C 1 108 ? 49.131 76.751 32.298 1.00 52.34 108 LYS C C 1
ATOM 2667 O O . LYS C 1 108 ? 48.495 76.146 33.149 1.00 53.71 108 LYS C O 1
ATOM 2673 N N . ASN C 1 109 ? 48.620 77.770 31.614 1.00 54.13 109 ASN C N 1
ATOM 2674 C CA . ASN C 1 109 ? 47.254 78.240 31.838 1.00 55.82 109 ASN C CA 1
ATOM 2675 C C . ASN C 1 109 ? 46.244 77.300 31.178 1.00 56.87 109 ASN C C 1
ATOM 2676 O O . ASN C 1 109 ? 46.627 76.272 30.625 1.00 57.35 109 ASN C O 1
ATOM 2681 N N . ALA C 1 110 ? 44.959 77.649 31.238 1.00 57.12 110 ALA C N 1
ATOM 2682 C CA . ALA C 1 110 ? 43.922 76.816 30.640 1.00 57.58 110 ALA C CA 1
ATOM 2683 C C . ALA C 1 110 ? 44.150 76.615 29.140 1.00 58.33 110 ALA C C 1
ATOM 2684 O O . ALA C 1 110 ? 44.002 75.513 28.630 1.00 58.63 110 ALA C O 1
ATOM 2686 N N . GLN C 1 111 ? 44.529 77.687 28.451 1.00 59.43 111 GLN C N 1
ATOM 2687 C CA . GLN C 1 111 ? 44.776 77.661 27.016 1.00 59.76 111 GLN C CA 1
ATOM 2688 C C . GLN C 1 111 ? 45.900 76.699 26.635 1.00 59.93 111 GLN C C 1
ATOM 2689 O O . GLN C 1 111 ? 46.098 76.385 25.464 1.00 61.05 111 GLN C O 1
ATOM 2695 N N . GLY C 1 112 ? 46.653 76.234 27.619 1.00 59.61 112 GLY C N 1
ATOM 2696 C CA . GLY C 1 112 ? 47.727 75.302 27.324 1.00 58.36 112 GLY C CA 1
ATOM 2697 C C . GLY C 1 112 ? 49.046 75.966 27.010 1.00 57.04 112 GLY C C 1
ATOM 2698 O O . GLY C 1 112 ? 50.002 75.291 26.649 1.00 57.23 112 GLY C O 1
ATOM 2699 N N . GLU C 1 113 ? 49.106 77.285 27.162 1.00 56.20 113 GLU C N 1
ATOM 2700 C CA . GLU C 1 113 ? 50.331 78.029 26.885 1.00 55.10 113 GLU C CA 1
ATOM 2701 C C . GLU C 1 113 ? 51.093 78.332 28.161 1.00 53.68 113 GLU C C 1
ATOM 2702 O O . GLU C 1 113 ? 50.527 78.895 29.091 1.00 54.93 113 GLU C O 1
ATOM 2708 N N . TRP C 1 114 ? 52.372 77.958 28.204 1.00 50.95 114 TRP C N 1
ATOM 2709 C CA . TRP C 1 114 ? 53.196 78.192 29.389 1.00 47.73 114 TRP C CA 1
ATOM 2710 C C . TRP C 1 114 ? 53.609 79.654 29.550 1.00 45.24 114 TRP C C 1
ATOM 2711 O O . TRP C 1 114 ? 54.309 80.222 28.717 1.00 45.39 114 TRP C O 1
ATOM 2722 N N . LEU C 1 115 ? 53.167 80.265 30.634 1.00 41.60 115 LEU C N 1
ATOM 2723 C CA . LEU C 1 115 ? 53.511 81.642 30.890 1.00 38.71 115 LEU C CA 1
ATOM 2724 C C . LEU C 1 115 ? 54.573 81.681 31.969 1.00 37.34 115 LEU C C 1
ATOM 2725 O O . LEU C 1 115 ? 54.757 80.715 32.696 1.00 37.18 115 LEU C O 1
ATOM 2730 N N . CYS C 1 116 ? 55.268 82.801 32.089 1.00 35.54 116 CYS C N 1
ATOM 2731 C CA . CYS C 1 116 ? 56.289 82.915 33.115 1.00 33.31 116 CYS C CA 1
ATOM 2732 C C . CYS C 1 116 ? 55.670 83.529 34.365 1.00 32.70 116 CYS C C 1
ATOM 2733 O O . CYS C 1 116 ? 54.918 84.499 34.268 1.00 33.42 116 CYS C O 1
ATOM 2736 N N . VAL C 1 117 ? 55.973 82.965 35.535 1.00 31.03 117 VAL C N 1
ATOM 2737 C CA . VAL C 1 117 ? 55.414 83.471 36.790 1.00 28.03 117 VAL C CA 1
ATOM 2738 C C . VAL C 1 117 ? 56.502 84.047 37.679 1.00 26.79 117 VAL C C 1
ATOM 2739 O O . VAL C 1 117 ? 56.295 85.042 38.368 1.00 25.86 117 VAL C O 1
ATOM 2743 N N . ILE C 1 118 ? 57.665 83.409 37.659 1.00 25.89 118 ILE C N 1
ATOM 2744 C CA . ILE C 1 118 ? 58.802 83.875 38.439 1.00 25.74 118 ILE C CA 1
ATOM 2745 C C . ILE C 1 118 ? 60.039 83.850 37.535 1.00 26.71 118 ILE C C 1
ATOM 2746 O O . ILE C 1 118 ? 60.497 82.788 37.100 1.00 26.68 118 ILE C O 1
ATOM 2751 N N . ASP C 1 119 ? 60.551 85.046 37.253 1.00 27.13 119 ASP C N 1
ATOM 2752 C CA . ASP C 1 119 ? 61.702 85.254 36.396 1.00 27.10 119 ASP C CA 1
ATOM 2753 C C . ASP C 1 119 ? 62.867 85.747 37.259 1.00 27.47 119 ASP C C 1
ATOM 2754 O O . ASP C 1 119 ? 62.965 86.937 37.588 1.00 27.40 119 ASP C O 1
ATOM 2759 N N . ASN C 1 120 ? 63.739 84.827 37.642 1.00 27.32 120 ASN C N 1
ATOM 2760 C CA . ASN C 1 120 ? 64.910 85.179 38.438 1.00 28.09 120 ASN C CA 1
ATOM 2761 C C . ASN C 1 120 ? 66.163 84.748 37.678 1.00 28.99 120 ASN C C 1
ATOM 2762 O O . ASN C 1 120 ? 66.688 83.662 37.890 1.00 29.40 120 ASN C O 1
ATOM 2767 N N . SER C 1 121 ? 66.645 85.606 36.795 1.00 29.41 121 SER C N 1
ATOM 2768 C CA . SER C 1 121 ? 67.820 85.284 36.006 1.00 30.86 121 SER C CA 1
ATOM 2769 C C . SER C 1 121 ? 69.097 85.075 36.796 1.00 31.15 121 SER C C 1
ATOM 2770 O O . SER C 1 121 ? 70.154 84.830 36.210 1.00 30.29 121 SER C O 1
ATOM 2773 N N . TYR C 1 122 ? 68.996 85.163 38.119 1.00 32.33 122 TYR C N 1
ATOM 2774 C CA . TYR C 1 122 ? 70.157 85.003 38.999 1.00 34.08 122 TYR C CA 1
ATOM 2775 C C . TYR C 1 122 ? 70.214 83.645 39.675 1.00 34.44 122 TYR C C 1
ATOM 2776 O O . TYR C 1 122 ? 71.264 83.229 40.154 1.00 35.27 122 TYR C O 1
ATOM 2785 N N . GLY C 1 123 ? 69.083 82.956 39.727 1.00 34.97 123 GLY C N 1
ATOM 2786 C CA . GLY C 1 123 ? 69.068 81.655 40.364 1.00 35.40 123 GLY C CA 1
ATOM 2787 C C . GLY C 1 123 ? 69.392 81.731 41.843 1.00 35.63 123 GLY C C 1
ATOM 2788 O O . GLY C 1 123 ? 69.030 82.691 42.520 1.00 35.21 123 GLY C O 1
ATOM 2789 N N . THR C 1 124 ? 70.069 80.703 42.343 1.00 36.54 124 THR C N 1
ATOM 2790 C CA . THR C 1 124 ? 70.452 80.637 43.747 1.00 38.10 124 THR C CA 1
ATOM 2791 C C . THR C 1 124 ? 71.551 81.650 44.089 1.00 38.48 124 THR C C 1
ATOM 2792 O O . THR C 1 124 ? 71.862 81.850 45.261 1.00 38.16 124 THR C O 1
ATOM 2796 N N . ASP C 1 125 ? 72.130 82.282 43.066 1.00 39.08 125 ASP C N 1
ATOM 2797 C CA . ASP C 1 125 ? 73.182 83.271 43.269 1.00 39.27 125 ASP C CA 1
ATOM 2798 C C . ASP C 1 125 ? 72.607 84.430 44.062 1.00 39.93 125 ASP C C 1
ATOM 2799 O O . ASP C 1 125 ? 73.333 85.179 44.699 1.00 41.58 125 ASP C O 1
ATOM 2804 N N . LEU C 1 126 ? 71.290 84.570 44.035 1.00 40.37 126 LEU C N 1
ATOM 2805 C CA . LEU C 1 126 ? 70.627 85.658 44.745 1.00 39.83 126 LEU C CA 1
ATOM 2806 C C . LEU C 1 126 ? 70.974 85.590 46.227 1.00 40.91 126 LEU C C 1
ATOM 2807 O O . LEU C 1 126 ? 71.055 86.609 46.905 1.00 41.18 126 LEU C O 1
ATOM 2812 N N . ILE C 1 127 ? 71.190 84.377 46.717 1.00 41.94 127 ILE C N 1
ATOM 2813 C CA . ILE C 1 127 ? 71.529 84.157 48.115 1.00 43.06 127 ILE C CA 1
ATOM 2814 C C . ILE C 1 127 ? 72.897 84.760 48.425 1.00 43.85 127 ILE C C 1
ATOM 2815 O O . ILE C 1 127 ? 73.030 85.643 49.265 1.00 44.21 127 ILE C O 1
ATOM 2820 N N . GLY C 1 128 ? 73.912 84.259 47.740 1.00 45.27 128 GLY C N 1
ATOM 2821 C CA . GLY C 1 128 ? 75.262 84.737 47.954 1.00 48.44 128 GLY C CA 1
ATOM 2822 C C . GLY C 1 128 ? 75.537 86.127 47.408 1.00 50.17 128 GLY C C 1
ATOM 2823 O O . GLY C 1 128 ? 74.589 86.938 47.333 1.00 51.26 128 GLY C O 1
ATOM 2832 N N . GLU D 1 2 ? 57.800 83.751 55.226 1.00 82.09 2 GLU D N 1
ATOM 2833 C CA . GLU D 1 2 ? 59.121 83.156 55.166 1.00 78.95 2 GLU D CA 1
ATOM 2834 C C . GLU D 1 2 ? 59.296 82.157 56.291 1.00 77.24 2 GLU D C 1
ATOM 2835 O O . GLU D 1 2 ? 60.160 81.295 56.229 1.00 76.67 2 GLU D O 1
ATOM 2841 N N . GLN D 1 3 ? 58.488 82.286 57.336 1.00 75.95 3 GLN D N 1
ATOM 2842 C CA . GLN D 1 3 ? 58.606 81.390 58.480 1.00 73.40 3 GLN D CA 1
ATOM 2843 C C . GLN D 1 3 ? 57.841 80.096 58.336 1.00 71.70 3 GLN D C 1
ATOM 2844 O O . GLN D 1 3 ? 58.424 79.021 58.443 1.00 71.81 3 GLN D O 1
ATOM 2850 N N . GLN D 1 4 ? 56.540 80.190 58.097 1.00 69.14 4 GLN D N 1
ATOM 2851 C CA . GLN D 1 4 ? 55.746 78.984 57.980 1.00 66.47 4 GLN D CA 1
ATOM 2852 C C . GLN D 1 4 ? 56.364 78.018 56.995 1.00 64.97 4 GLN D C 1
ATOM 2853 O O . GLN D 1 4 ? 56.311 76.799 57.186 1.00 65.18 4 GLN D O 1
ATOM 2859 N N . LEU D 1 5 ? 56.966 78.551 55.942 1.00 62.87 5 LEU D N 1
ATOM 2860 C CA . LEU D 1 5 ? 57.605 77.679 54.972 1.00 61.46 5 LEU D CA 1
ATOM 2861 C C . LEU D 1 5 ? 58.824 77.074 55.637 1.00 61.06 5 LEU D C 1
ATOM 2862 O O . LEU D 1 5 ? 59.056 75.867 55.558 1.00 61.07 5 LEU D O 1
ATOM 2867 N N . LYS D 1 6 ? 59.596 77.918 56.313 1.00 60.93 6 LYS D N 1
ATOM 2868 C CA . LYS D 1 6 ? 60.795 77.450 56.998 1.00 60.64 6 LYS D CA 1
ATOM 2869 C C . LYS D 1 6 ? 60.422 76.442 58.084 1.00 60.06 6 LYS D C 1
ATOM 2870 O O . LYS D 1 6 ? 61.243 75.605 58.466 1.00 60.30 6 LYS D O 1
ATOM 2876 N N . ASP D 1 7 ? 59.179 76.527 58.563 1.00 59.17 7 ASP D N 1
ATOM 2877 C CA . ASP D 1 7 ? 58.663 75.623 59.592 1.00 58.35 7 ASP D CA 1
ATOM 2878 C C . ASP D 1 7 ? 58.187 74.312 58.963 1.00 57.10 7 ASP D C 1
ATOM 2879 O O . ASP D 1 7 ? 58.171 73.267 59.619 1.00 57.37 7 ASP D O 1
ATOM 2884 N N . ILE D 1 8 ? 57.785 74.389 57.696 1.00 55.32 8 ILE D N 1
ATOM 2885 C CA . ILE D 1 8 ? 57.341 73.217 56.946 1.00 54.30 8 ILE D CA 1
ATOM 2886 C C . ILE D 1 8 ? 58.574 72.414 56.520 1.00 54.53 8 ILE D C 1
ATOM 2887 O O . ILE D 1 8 ? 58.549 71.178 56.438 1.00 54.16 8 ILE D O 1
ATOM 2892 N N . ILE D 1 9 ? 59.658 73.124 56.237 1.00 53.81 9 ILE D N 1
ATOM 2893 C CA . ILE D 1 9 ? 60.872 72.451 55.843 1.00 53.36 9 ILE D CA 1
ATOM 2894 C C . ILE D 1 9 ? 61.303 71.582 57.014 1.00 53.71 9 ILE D C 1
ATOM 2895 O O . ILE D 1 9 ? 61.503 70.380 56.851 1.00 54.26 9 ILE D O 1
ATOM 2900 N N . SER D 1 10 ? 61.431 72.206 58.190 1.00 54.05 10 SER D N 1
ATOM 2901 C CA . SER D 1 10 ? 61.854 71.529 59.422 1.00 53.62 10 SER D CA 1
ATOM 2902 C C . SER D 1 10 ? 60.886 70.401 59.767 1.00 53.74 10 SER D C 1
ATOM 2903 O O . SER D 1 10 ? 61.295 69.296 60.148 1.00 53.70 10 SER D O 1
ATOM 2906 N N . ALA D 1 11 ? 59.597 70.681 59.634 1.00 53.49 11 ALA D N 1
ATOM 2907 C CA . ALA D 1 11 ? 58.592 69.679 59.921 1.00 53.68 11 ALA D CA 1
ATOM 2908 C C . ALA D 1 11 ? 58.895 68.437 59.085 1.00 54.20 11 ALA D C 1
ATOM 2909 O O . ALA D 1 11 ? 58.865 67.315 59.593 1.00 54.19 11 ALA D O 1
ATOM 2911 N N . CYS D 1 12 ? 59.205 68.639 57.805 1.00 54.64 12 CYS D N 1
ATOM 2912 C CA . CYS D 1 12 ? 59.516 67.520 56.905 1.00 54.52 12 CYS D CA 1
ATOM 2913 C C . CYS D 1 12 ? 60.851 66.874 57.243 1.00 54.49 12 CYS D C 1
ATOM 2914 O O . CYS D 1 12 ? 60.971 65.649 57.294 1.00 53.27 12 CYS D O 1
ATOM 2917 N N . ASP D 1 13 ? 61.846 67.724 57.466 1.00 55.67 13 ASP D N 1
ATOM 2918 C CA . ASP D 1 13 ? 63.189 67.296 57.817 1.00 56.85 13 ASP D CA 1
ATOM 2919 C C . ASP D 1 13 ? 63.131 66.356 59.026 1.00 56.50 13 ASP D C 1
ATOM 2920 O O . ASP D 1 13 ? 63.912 65.401 59.130 1.00 55.78 13 ASP D O 1
ATOM 2925 N N . LEU D 1 14 ? 62.200 66.638 59.935 1.00 56.03 14 LEU D N 1
ATOM 2926 C CA . LEU D 1 14 ? 62.019 65.825 61.126 1.00 55.73 14 LEU D CA 1
ATOM 2927 C C . LEU D 1 14 ? 61.212 64.574 60.775 1.00 55.93 14 LEU D C 1
ATOM 2928 O O . LEU D 1 14 ? 61.548 63.475 61.210 1.00 55.75 14 LEU D O 1
ATOM 2933 N N . ALA D 1 15 ? 60.154 64.749 59.982 1.00 56.17 15 ALA D N 1
ATOM 2934 C CA . ALA D 1 15 ? 59.308 63.639 59.571 1.00 56.67 15 ALA D CA 1
ATOM 2935 C C . ALA D 1 15 ? 60.158 62.577 58.895 1.00 57.87 15 ALA D C 1
ATOM 2936 O O . ALA D 1 15 ? 59.784 61.399 58.852 1.00 57.88 15 ALA D O 1
ATOM 2938 N N . ILE D 1 16 ? 61.307 63.003 58.371 1.00 59.18 16 ILE D N 1
ATOM 2939 C CA . ILE D 1 16 ? 62.236 62.093 57.702 1.00 61.03 16 ILE D CA 1
ATOM 2940 C C . ILE D 1 16 ? 63.143 61.383 58.704 1.00 62.90 16 ILE D C 1
ATOM 2941 O O . ILE D 1 16 ? 63.459 60.206 58.538 1.00 63.22 16 ILE D O 1
ATOM 2946 N N . GLN D 1 17 ? 63.565 62.094 59.744 1.00 65.03 17 GLN D N 1
ATOM 2947 C CA . GLN D 1 17 ? 64.412 61.472 60.756 1.00 67.79 17 GLN D CA 1
ATOM 2948 C C . GLN D 1 17 ? 63.619 60.417 61.528 1.00 69.14 17 GLN D C 1
ATOM 2949 O O . GLN D 1 17 ? 64.149 59.354 61.863 1.00 69.48 17 GLN D O 1
ATOM 2955 N N . ASN D 1 18 ? 62.353 60.718 61.818 1.00 70.29 18 ASN D N 1
ATOM 2956 C CA . ASN D 1 18 ? 61.494 59.785 62.537 1.00 70.94 18 ASN D CA 1
ATOM 2957 C C . ASN D 1 18 ? 60.981 58.713 61.580 1.00 71.47 18 ASN D C 1
ATOM 2958 O O . ASN D 1 18 ? 60.115 57.914 61.936 1.00 71.79 18 ASN D O 1
ATOM 2963 N N . GLU D 1 19 ? 61.523 58.699 60.366 1.00 71.99 19 GLU D N 1
ATOM 2964 C CA . GLU D 1 19 ? 61.130 57.727 59.350 1.00 72.80 19 GLU D CA 1
ATOM 2965 C C . GLU D 1 19 ? 59.621 57.500 59.279 1.00 72.59 19 GLU D C 1
ATOM 2966 O O . GLU D 1 19 ? 59.168 56.367 59.102 1.00 72.40 19 GLU D O 1
ATOM 2972 N N . ASP D 1 20 ? 58.846 58.570 59.437 1.00 72.68 20 ASP D N 1
ATOM 2973 C CA . ASP D 1 20 ? 57.391 58.464 59.345 1.00 72.76 20 ASP D CA 1
ATOM 2974 C C . ASP D 1 20 ? 56.954 59.216 58.086 1.00 72.25 20 ASP D C 1
ATOM 2975 O O . ASP D 1 20 ? 56.287 60.252 58.148 1.00 72.05 20 ASP D O 1
ATOM 2980 N N . PHE D 1 21 ? 57.356 58.670 56.941 1.00 71.60 21 PHE D N 1
ATOM 2981 C CA . PHE D 1 21 ? 57.050 59.240 55.636 1.00 71.20 21 PHE D CA 1
ATOM 2982 C C . PHE D 1 21 ? 55.544 59.337 55.386 1.00 71.83 21 PHE D C 1
ATOM 2983 O O . PHE D 1 21 ? 55.096 59.973 54.430 1.00 71.97 21 PHE D O 1
ATOM 2991 N N . ASP D 1 22 ? 54.765 58.692 56.244 1.00 72.54 22 ASP D N 1
ATOM 2992 C CA . ASP D 1 22 ? 53.320 58.720 56.123 1.00 72.25 22 ASP D CA 1
ATOM 2993 C C . ASP D 1 22 ? 52.808 60.134 56.416 1.00 71.30 22 ASP D C 1
ATOM 2994 O O . ASP D 1 22 ? 51.834 60.579 55.810 1.00 71.69 22 ASP D O 1
ATOM 2999 N N . THR D 1 23 ? 53.476 60.844 57.325 1.00 69.73 23 THR D N 1
ATOM 3000 C CA . THR D 1 23 ? 53.083 62.210 57.673 1.00 69.14 23 THR D CA 1
ATOM 3001 C C . THR D 1 23 ? 53.844 63.212 56.803 1.00 67.74 23 THR D C 1
ATOM 3002 O O . THR D 1 23 ? 53.434 64.365 56.659 1.00 67.63 23 THR D O 1
ATOM 3006 N N . LEU D 1 24 ? 54.958 62.760 56.237 1.00 65.94 24 LEU D N 1
ATOM 3007 C CA . LEU D 1 24 ? 55.791 63.590 55.374 1.00 64.11 24 LEU D CA 1
ATOM 3008 C C . LEU D 1 24 ? 55.119 63.851 54.033 1.00 63.72 24 LEU D C 1
ATOM 3009 O O . LEU D 1 24 ? 55.304 64.911 53.447 1.00 63.56 24 LEU D O 1
ATOM 3022 N N . ASN D 1 26 ? 52.181 64.503 53.489 1.00 61.12 26 ASN D N 1
ATOM 3023 C CA . ASN D 1 26 ? 51.070 65.428 53.646 1.00 60.02 26 ASN D CA 1
ATOM 3024 C C . ASN D 1 26 ? 51.537 66.823 53.275 1.00 59.09 26 ASN D C 1
ATOM 3025 O O . ASN D 1 26 ? 50.730 67.739 53.126 1.00 59.08 26 ASN D O 1
ATOM 3030 N N . TYR D 1 27 ? 52.849 66.977 53.135 1.00 57.21 27 TYR D N 1
ATOM 3031 C CA . TYR D 1 27 ? 53.437 68.259 52.776 1.00 56.34 27 TYR D CA 1
ATOM 3032 C C . TYR D 1 27 ? 53.712 68.367 51.274 1.00 55.34 27 TYR D C 1
ATOM 3033 O O . TYR D 1 27 ? 54.056 69.439 50.773 1.00 55.85 27 TYR D O 1
ATOM 3042 N N . TYR D 1 28 ? 53.562 67.254 50.563 1.00 53.02 28 TYR D N 1
ATOM 3043 C CA . TYR D 1 28 ? 53.805 67.214 49.128 1.00 51.41 28 TYR D CA 1
ATOM 3044 C C . TYR D 1 28 ? 52.496 67.259 48.353 1.00 50.86 28 TYR D C 1
ATOM 3045 O O . TYR D 1 28 ? 51.462 66.882 48.883 1.00 50.58 28 TYR D O 1
ATOM 3054 N N . SER D 1 29 ? 52.537 67.741 47.113 1.00 50.20 29 SER D N 1
ATOM 3055 C CA . SER D 1 29 ? 51.338 67.788 46.291 1.00 50.19 29 SER D CA 1
ATOM 3056 C C . SER D 1 29 ? 51.192 66.393 45.720 1.00 50.55 29 SER D C 1
ATOM 3057 O O . SER D 1 29 ? 52.074 65.554 45.905 1.00 50.56 29 SER D O 1
ATOM 3060 N N . GLU D 1 30 ? 50.105 66.136 45.005 1.00 51.22 30 GLU D N 1
ATOM 3061 C CA . GLU D 1 30 ? 49.905 64.799 44.460 1.00 52.52 30 GLU D CA 1
ATOM 3062 C C . GLU D 1 30 ? 50.782 64.506 43.242 1.00 52.13 30 GLU D C 1
ATOM 3063 O O . GLU D 1 30 ? 51.277 63.386 43.089 1.00 53.07 30 GLU D O 1
ATOM 3069 N N . ASP D 1 31 ? 50.978 65.511 42.387 1.00 50.75 31 ASP D N 1
ATOM 3070 C CA . ASP D 1 31 ? 51.789 65.364 41.170 1.00 48.21 31 ASP D CA 1
ATOM 3071 C C . ASP D 1 31 ? 53.188 65.967 41.309 1.00 45.40 31 ASP D C 1
ATOM 3072 O O . ASP D 1 31 ? 53.837 66.275 40.306 1.00 44.91 31 ASP D O 1
ATOM 3077 N N . ALA D 1 32 ? 53.641 66.103 42.556 1.00 41.86 32 ALA D N 1
ATOM 3078 C CA . ALA D 1 32 ? 54.942 66.680 42.867 1.00 38.54 32 ALA D CA 1
ATOM 3079 C C . ALA D 1 32 ? 56.097 65.912 42.246 1.00 36.60 32 ALA D C 1
ATOM 3080 O O . ALA D 1 32 ? 55.926 64.794 41.772 1.00 35.90 32 ALA D O 1
ATOM 3082 N N . VAL D 1 33 ? 57.270 66.534 42.229 1.00 34.68 33 VAL D N 1
ATOM 3083 C CA . VAL D 1 33 ? 58.465 65.899 41.686 1.00 32.69 33 VAL D CA 1
ATOM 3084 C C . VAL D 1 33 ? 59.566 66.146 42.687 1.00 32.91 33 VAL D C 1
ATOM 3085 O O . VAL D 1 33 ? 59.678 67.242 43.228 1.00 33.97 33 VAL D O 1
ATOM 3089 N N . LEU D 1 34 ? 60.378 65.129 42.937 1.00 31.55 34 LEU D N 1
ATOM 3090 C CA . LEU D 1 34 ? 61.464 65.248 43.898 1.00 30.11 34 LEU D CA 1
ATOM 3091 C C . LEU D 1 34 ? 62.749 64.770 43.246 1.00 30.50 34 LEU D C 1
ATOM 3092 O O . LEU D 1 34 ? 62.805 63.696 42.643 1.00 30.20 34 LEU D O 1
ATOM 3097 N N . VAL D 1 35 ? 63.778 65.595 43.335 1.00 30.82 35 VAL D N 1
ATOM 3098 C CA . VAL D 1 35 ? 65.059 65.222 42.780 1.00 32.62 35 VAL D CA 1
ATOM 3099 C C . VAL D 1 35 ? 65.814 64.497 43.900 1.00 35.50 35 VAL D C 1
ATOM 3100 O O . VAL D 1 35 ? 66.216 65.122 44.894 1.00 35.51 35 VAL D O 1
ATOM 3104 N N . VAL D 1 36 ? 65.978 63.180 43.756 1.00 37.77 36 VAL D N 1
ATOM 3105 C CA . VAL D 1 36 ? 66.677 62.383 44.768 1.00 40.11 36 VAL D CA 1
ATOM 3106 C C . VAL D 1 36 ? 68.170 62.633 44.677 1.00 42.62 36 VAL D C 1
ATOM 3107 O O . VAL D 1 36 ? 68.835 62.875 45.688 1.00 43.22 36 VAL D O 1
ATOM 3111 N N . LYS D 1 37 ? 68.670 62.566 43.444 1.00 44.50 37 LYS D N 1
ATOM 3112 C CA . LYS D 1 37 ? 70.075 62.774 43.106 1.00 46.75 37 LYS D CA 1
ATOM 3113 C C . LYS D 1 37 ? 70.128 63.050 41.615 1.00 47.14 37 LYS D C 1
ATOM 3114 O O . LYS D 1 37 ? 69.214 62.681 40.894 1.00 46.81 37 LYS D O 1
ATOM 3120 N N . PRO D 1 38 ? 71.198 63.698 41.132 1.00 48.70 38 PRO D N 1
ATOM 3121 C CA . PRO D 1 38 ? 71.326 64.010 39.706 1.00 49.69 38 PRO D CA 1
ATOM 3122 C C . PRO D 1 38 ? 70.922 62.858 38.797 1.00 51.10 38 PRO D C 1
ATOM 3123 O O . PRO D 1 38 ? 71.357 61.728 39.001 1.00 51.45 38 PRO D O 1
ATOM 3127 N N . GLY D 1 39 ? 70.080 63.162 37.806 1.00 52.51 39 GLY D N 1
ATOM 3128 C CA . GLY D 1 39 ? 69.596 62.164 36.866 1.00 53.90 39 GLY D CA 1
ATOM 3129 C C . GLY D 1 39 ? 68.779 61.111 37.580 1.00 55.27 39 GLY D C 1
ATOM 3130 O O . GLY D 1 39 ? 68.981 59.919 37.378 1.00 56.29 39 GLY D O 1
ATOM 3139 N N . ILE D 1 41 ? 64.725 61.383 39.264 1.00 54.38 41 ILE D N 1
ATOM 3140 C CA . ILE D 1 41 ? 63.623 62.113 39.857 1.00 53.82 41 ILE D CA 1
ATOM 3141 C C . ILE D 1 41 ? 62.451 61.179 40.147 1.00 52.96 41 ILE D C 1
ATOM 3142 O O . ILE D 1 41 ? 62.254 60.172 39.470 1.00 52.67 41 ILE D O 1
ATOM 3147 N N . ALA D 1 42 ? 61.686 61.518 41.174 1.00 52.35 42 ALA D N 1
ATOM 3148 C CA . ALA D 1 42 ? 60.529 60.733 41.561 1.00 52.00 42 ALA D CA 1
ATOM 3149 C C . ALA D 1 42 ? 59.287 61.591 41.331 1.00 52.21 42 ALA D C 1
ATOM 3150 O O . ALA D 1 42 ? 59.243 62.753 41.757 1.00 52.25 42 ALA D O 1
ATOM 3152 N N . ARG D 1 43 ? 58.285 61.023 40.657 1.00 51.67 43 ARG D N 1
ATOM 3153 C CA . ARG D 1 43 ? 57.054 61.755 40.351 1.00 51.89 43 ARG D CA 1
ATOM 3154 C C . ARG D 1 43 ? 55.824 61.140 41.021 1.00 51.57 43 ARG D C 1
ATOM 3155 O O . ARG D 1 43 ? 55.634 59.932 40.984 1.00 51.07 43 ARG D O 1
ATOM 3163 N N . GLY D 1 44 ? 54.989 61.977 41.627 1.00 51.51 44 GLY D N 1
ATOM 3164 C CA . GLY D 1 44 ? 53.802 61.470 42.288 1.00 51.62 44 GLY D CA 1
ATOM 3165 C C . GLY D 1 44 ? 54.081 61.164 43.746 1.00 51.99 44 GLY D C 1
ATOM 3166 O O . GLY D 1 44 ? 55.207 60.816 44.095 1.00 52.04 44 GLY D O 1
ATOM 3167 N N . LYS D 1 45 ? 53.072 61.294 44.603 1.00 52.40 45 LYS D N 1
ATOM 3168 C CA . LYS D 1 45 ? 53.262 61.024 46.024 1.00 52.54 45 LYS D CA 1
ATOM 3169 C C . LYS D 1 45 ? 53.819 59.630 46.284 1.00 53.85 45 LYS D C 1
ATOM 3170 O O . LYS D 1 45 ? 54.664 59.449 47.164 1.00 53.98 45 LYS D O 1
ATOM 3176 N N . GLU D 1 46 ? 53.354 58.645 45.519 1.00 55.45 46 GLU D N 1
ATOM 3177 C CA . GLU D 1 46 ? 53.809 57.274 45.714 1.00 57.09 46 GLU D CA 1
ATOM 3178 C C . GLU D 1 46 ? 55.291 57.094 45.418 1.00 57.19 46 GLU D C 1
ATOM 3179 O O . GLU D 1 46 ? 56.042 56.648 46.289 1.00 58.24 46 GLU D O 1
ATOM 3185 N N . GLU D 1 47 ? 55.718 57.441 44.205 1.00 56.77 47 GLU D N 1
ATOM 3186 C CA . GLU D 1 47 ? 57.130 57.305 43.827 1.00 55.61 47 GLU D CA 1
ATOM 3187 C C . GLU D 1 47 ? 58.058 58.041 44.785 1.00 54.02 47 GLU D C 1
ATOM 3188 O O . GLU D 1 47 ? 59.145 57.550 45.077 1.00 53.70 47 GLU D O 1
ATOM 3194 N N . ILE D 1 48 ? 57.623 59.214 45.256 1.00 52.85 48 ILE D N 1
ATOM 3195 C CA . ILE D 1 48 ? 58.405 60.045 46.175 1.00 51.28 48 ILE D CA 1
ATOM 3196 C C . ILE D 1 48 ? 58.500 59.393 47.535 1.00 50.81 48 ILE D C 1
ATOM 3197 O O . ILE D 1 48 ? 59.533 59.461 48.191 1.00 50.19 48 ILE D O 1
ATOM 3202 N N . LYS D 1 49 ? 57.413 58.764 47.959 1.00 50.83 49 LYS D N 1
ATOM 3203 C CA . LYS D 1 49 ? 57.408 58.090 49.245 1.00 51.70 49 LYS D CA 1
ATOM 3204 C C . LYS D 1 49 ? 58.447 56.975 49.205 1.00 51.41 49 LYS D C 1
ATOM 3205 O O . LYS D 1 49 ? 59.276 56.859 50.105 1.00 50.91 49 LYS D O 1
ATOM 3211 N N . LYS D 1 50 ? 58.405 56.169 48.150 1.00 51.29 50 LYS D N 1
ATOM 3212 C CA . LYS D 1 50 ? 59.356 55.080 47.992 1.00 52.25 50 LYS D CA 1
ATOM 3213 C C . LYS D 1 50 ? 60.794 55.585 47.996 1.00 52.50 50 LYS D C 1
ATOM 3214 O O . LYS D 1 50 ? 61.659 55.005 48.653 1.00 53.10 50 LYS D O 1
ATOM 3220 N N . ALA D 1 51 ? 61.051 56.662 47.258 1.00 52.32 51 ALA D N 1
ATOM 3221 C CA . ALA D 1 51 ? 62.394 57.235 47.183 1.00 51.39 51 ALA D CA 1
ATOM 3222 C C . ALA D 1 51 ? 62.961 57.537 48.574 1.00 51.92 51 ALA D C 1
ATOM 3223 O O . ALA D 1 51 ? 64.111 57.196 48.858 1.00 51.32 51 ALA D O 1
ATOM 3225 N N . PHE D 1 52 ? 62.156 58.166 49.434 1.00 52.05 52 PHE D N 1
ATOM 3226 C CA . PHE D 1 52 ? 62.588 58.501 50.789 1.00 52.82 52 PHE D CA 1
ATOM 3227 C C . PHE D 1 52 ? 62.832 57.257 51.611 1.00 53.89 52 PHE D C 1
ATOM 3228 O O . PHE D 1 52 ? 63.803 57.175 52.365 1.00 54.48 52 PHE D O 1
ATOM 3236 N N . ILE D 1 53 ? 61.936 56.292 51.476 1.00 55.22 53 ILE D N 1
ATOM 3237 C CA . ILE D 1 53 ? 62.079 55.054 52.208 1.00 56.95 53 ILE D CA 1
ATOM 3238 C C . ILE D 1 53 ? 63.382 54.387 51.784 1.00 58.49 53 ILE D C 1
ATOM 3239 O O . ILE D 1 53 ? 64.135 53.895 52.628 1.00 58.97 53 ILE D O 1
ATOM 3244 N N . THR D 1 54 ? 63.657 54.386 50.480 1.00 59.92 54 THR D N 1
ATOM 3245 C CA . THR D 1 54 ? 64.885 53.774 49.957 1.00 61.38 54 THR D CA 1
ATOM 3246 C C . THR D 1 54 ? 66.130 54.474 50.502 1.00 62.81 54 THR D C 1
ATOM 3247 O O . THR D 1 54 ? 66.958 53.861 51.173 1.00 63.04 54 THR D O 1
ATOM 3251 N N . ILE D 1 55 ? 66.250 55.765 50.219 1.00 64.44 55 ILE D N 1
ATOM 3252 C CA . ILE D 1 55 ? 67.401 56.531 50.674 1.00 65.92 55 ILE D CA 1
ATOM 3253 C C . ILE D 1 55 ? 67.317 56.869 52.162 1.00 67.89 55 ILE D C 1
ATOM 3254 O O . ILE D 1 55 ? 67.975 57.796 52.635 1.00 68.05 55 ILE D O 1
ATOM 3259 N N . ALA D 1 56 ? 66.508 56.116 52.900 1.00 70.03 56 ALA D N 1
ATOM 3260 C CA . ALA D 1 56 ? 66.338 56.362 54.329 1.00 72.71 56 ALA D CA 1
ATOM 3261 C C . ALA D 1 56 ? 67.648 56.180 55.087 1.00 74.94 56 ALA D C 1
ATOM 3262 O O . ALA D 1 56 ? 68.021 57.008 55.924 1.00 74.71 56 ALA D O 1
ATOM 3264 N N . ASN D 1 57 ? 68.341 55.090 54.771 1.00 77.90 57 ASN D N 1
ATOM 3265 C CA . ASN D 1 57 ? 69.598 54.747 55.418 1.00 80.61 57 ASN D CA 1
ATOM 3266 C C . ASN D 1 57 ? 70.826 54.942 54.530 1.00 82.82 57 ASN D C 1
ATOM 3267 O O . ASN D 1 57 ? 71.947 55.034 55.027 1.00 82.80 57 ASN D O 1
ATOM 3272 N N . TYR D 1 58 ? 70.625 55.011 53.221 1.00 85.72 58 TYR D N 1
ATOM 3273 C CA . TYR D 1 58 ? 71.755 55.192 52.329 1.00 89.26 58 TYR D CA 1
ATOM 3274 C C . TYR D 1 58 ? 72.103 56.674 52.222 1.00 90.70 58 TYR D C 1
ATOM 3275 O O . TYR D 1 58 ? 72.707 57.116 51.247 1.00 90.91 58 TYR D O 1
ATOM 3284 N N . PHE D 1 59 ? 71.715 57.429 53.248 1.00 92.46 59 PHE D N 1
ATOM 3285 C CA . PHE D 1 59 ? 71.968 58.870 53.337 1.00 94.17 59 PHE D CA 1
ATOM 3286 C C . PHE D 1 59 ? 72.276 59.193 54.795 1.00 95.55 59 PHE D C 1
ATOM 3287 O O . PHE D 1 59 ? 71.446 58.954 55.674 1.00 95.92 59 PHE D O 1
ATOM 3295 N N . ASN D 1 60 ? 73.459 59.736 55.060 1.00 97.28 60 ASN D N 1
ATOM 3296 C CA . ASN D 1 60 ? 73.832 60.081 56.431 1.00 99.43 60 ASN D CA 1
ATOM 3297 C C . ASN D 1 60 ? 73.299 61.455 56.806 1.00 100.87 60 ASN D C 1
ATOM 3298 O O . ASN D 1 60 ? 74.015 62.452 56.710 1.00 101.67 60 ASN D O 1
ATOM 3303 N N . HIS D 1 61 ? 72.039 61.514 57.223 1.00 102.36 61 HIS D N 1
ATOM 3304 C CA . HIS D 1 61 ? 71.453 62.788 57.623 1.00 103.42 61 HIS D CA 1
ATOM 3305 C C . HIS D 1 61 ? 72.051 63.131 58.984 1.00 103.83 61 HIS D C 1
ATOM 3306 O O . HIS D 1 61 ? 73.237 62.882 59.225 1.00 104.73 61 HIS D O 1
ATOM 3313 N N . HIS D 1 62 ? 71.231 63.684 59.877 1.00 103.26 62 HIS D N 1
ATOM 3314 C CA . HIS D 1 62 ? 71.688 64.044 61.219 1.00 102.10 62 HIS D CA 1
ATOM 3315 C C . HIS D 1 62 ? 73.032 64.797 61.142 1.00 100.26 62 HIS D C 1
ATOM 3316 O O . HIS D 1 62 ? 73.955 64.547 61.928 1.00 99.92 62 HIS D O 1
ATOM 3323 N N . ILE D 1 63 ? 73.132 65.710 60.176 1.00 97.67 63 ILE D N 1
ATOM 3324 C CA . ILE D 1 63 ? 74.342 66.504 59.980 1.00 94.62 63 ILE D CA 1
ATOM 3325 C C . ILE D 1 63 ? 74.114 67.953 60.430 1.00 93.27 63 ILE D C 1
ATOM 3326 O O . ILE D 1 63 ? 74.771 68.872 59.939 1.00 93.16 63 ILE D O 1
ATOM 3331 N N . VAL D 1 64 ? 73.193 68.144 61.375 1.00 91.14 64 VAL D N 1
ATOM 3332 C CA . VAL D 1 64 ? 72.860 69.474 61.892 1.00 89.54 64 VAL D CA 1
ATOM 3333 C C . VAL D 1 64 ? 73.010 70.537 60.807 1.00 87.36 64 VAL D C 1
ATOM 3334 O O . VAL D 1 64 ? 73.749 71.516 60.967 1.00 87.55 64 VAL D O 1
ATOM 3338 N N . PRO D 1 65 ? 72.322 70.344 59.670 1.00 84.80 65 PRO D N 1
ATOM 3339 C CA . PRO D 1 65 ? 72.421 71.333 58.591 1.00 82.01 65 PRO D CA 1
ATOM 3340 C C . PRO D 1 65 ? 71.971 72.674 59.177 1.00 79.37 65 PRO D C 1
ATOM 3341 O O . PRO D 1 65 ? 70.858 72.770 59.707 1.00 79.41 65 PRO D O 1
ATOM 3345 N N . THR D 1 66 ? 72.807 73.710 59.109 1.00 75.40 66 THR D N 1
ATOM 3346 C CA . THR D 1 66 ? 72.368 74.971 59.702 1.00 71.88 66 THR D CA 1
ATOM 3347 C C . THR D 1 66 ? 71.611 75.838 58.707 1.00 69.63 66 THR D C 1
ATOM 3348 O O . THR D 1 66 ? 72.155 76.209 57.662 1.00 70.05 66 THR D O 1
ATOM 3352 N N . GLN D 1 67 ? 70.357 76.155 59.030 1.00 66.32 67 GLN D N 1
ATOM 3353 C CA . GLN D 1 67 ? 69.536 77.000 58.158 1.00 63.35 67 GLN D CA 1
ATOM 3354 C C . GLN D 1 67 ? 70.242 78.340 57.935 1.00 61.45 67 GLN D C 1
ATOM 3355 O O . GLN D 1 67 ? 70.778 78.935 58.869 1.00 61.42 67 GLN D O 1
ATOM 3361 N N . GLY D 1 68 ? 70.255 78.795 56.689 1.00 59.24 68 GLY D N 1
ATOM 3362 C CA . GLY D 1 68 ? 70.895 80.051 56.373 1.00 56.50 68 GLY D CA 1
ATOM 3363 C C . GLY D 1 68 ? 69.947 80.984 55.647 1.00 55.72 68 GLY D C 1
ATOM 3364 O O . GLY D 1 68 ? 68.719 80.883 55.773 1.00 55.12 68 GLY D O 1
ATOM 3365 N N . LYS D 1 69 ? 70.527 81.900 54.881 1.00 54.66 69 LYS D N 1
ATOM 3366 C CA . LYS D 1 69 ? 69.763 82.878 54.118 1.00 53.65 69 LYS D CA 1
ATOM 3367 C C . LYS D 1 69 ? 68.685 82.175 53.291 1.00 52.67 69 LYS D C 1
ATOM 3368 O O . LYS D 1 69 ? 68.899 81.088 52.758 1.00 53.25 69 LYS D O 1
ATOM 3382 N N . ILE D 1 71 ? 65.600 83.199 50.381 1.00 44.32 71 ILE D N 1
ATOM 3383 C CA . ILE D 1 71 ? 64.820 84.161 49.619 1.00 40.98 71 ILE D CA 1
ATOM 3384 C C . ILE D 1 71 ? 63.523 83.532 49.121 1.00 39.01 71 ILE D C 1
ATOM 3385 O O . ILE D 1 71 ? 63.479 82.348 48.787 1.00 38.37 71 ILE D O 1
ATOM 3390 N N . LEU D 1 72 ? 62.462 84.325 49.079 1.00 37.51 72 LEU D N 1
ATOM 3391 C CA . LEU D 1 72 ? 61.182 83.824 48.606 1.00 36.60 72 LEU D CA 1
ATOM 3392 C C . LEU D 1 72 ? 60.648 84.656 47.458 1.00 35.70 72 LEU D C 1
ATOM 3393 O O . LEU D 1 72 ? 60.491 85.863 47.582 1.00 35.54 72 LEU D O 1
ATOM 3398 N N . LEU D 1 73 ? 60.373 84.011 46.335 1.00 35.39 73 LEU D N 1
ATOM 3399 C CA . LEU D 1 73 ? 59.811 84.711 45.196 1.00 33.39 73 LEU D CA 1
ATOM 3400 C C . LEU D 1 73 ? 58.394 84.181 45.046 1.00 33.75 73 LEU D C 1
ATOM 3401 O O . LEU D 1 73 ? 58.180 83.092 44.533 1.00 33.31 73 LEU D O 1
ATOM 3406 N N . GLU D 1 74 ? 57.430 84.952 45.533 1.00 35.07 74 GLU D N 1
ATOM 3407 C CA . GLU D 1 74 ? 56.026 84.574 45.478 1.00 34.95 74 GLU D CA 1
ATOM 3408 C C . GLU D 1 74 ? 55.332 85.200 44.277 1.00 33.04 74 GLU D C 1
ATOM 3409 O O . GLU D 1 74 ? 55.455 86.391 44.014 1.00 31.09 74 GLU D O 1
ATOM 3415 N N . ALA D 1 75 ? 54.611 84.374 43.541 1.00 32.77 75 ALA D N 1
ATOM 3416 C CA . ALA D 1 75 ? 53.885 84.850 42.378 1.00 33.43 75 ALA D CA 1
ATOM 3417 C C . ALA D 1 75 ? 52.443 84.373 42.488 1.00 34.61 75 ALA D C 1
ATOM 3418 O O . ALA D 1 75 ? 51.988 83.538 41.696 1.00 34.08 75 ALA D O 1
ATOM 3420 N N . GLY D 1 76 ? 51.742 84.909 43.492 1.00 36.24 76 GLY D N 1
ATOM 3421 C CA . GLY D 1 76 ? 50.357 84.551 43.741 1.00 36.47 76 GLY D CA 1
ATOM 3422 C C .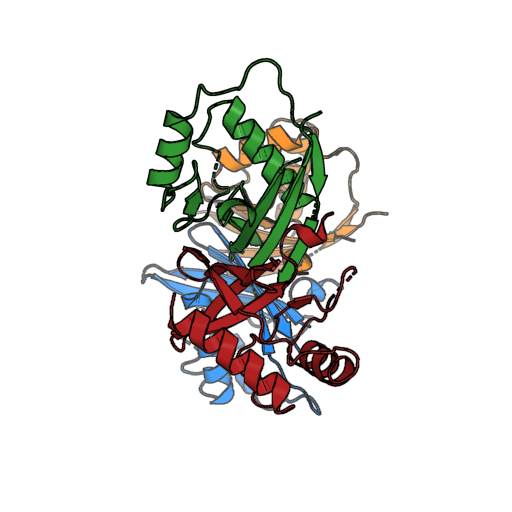 GLY D 1 76 ? 50.151 83.087 44.093 1.00 37.54 76 GLY D C 1
ATOM 3423 O O . GLY D 1 76 ? 50.349 82.657 45.237 1.00 38.47 76 GLY D O 1
ATOM 3424 N N . ASP D 1 77 ? 49.757 82.313 43.091 1.00 38.59 77 ASP D N 1
ATOM 3425 C CA . ASP D 1 77 ? 49.489 80.886 43.265 1.00 39.78 77 ASP D CA 1
ATOM 3426 C C . ASP D 1 77 ? 50.683 80.048 43.761 1.00 38.87 77 ASP D C 1
ATOM 3427 O O . ASP D 1 77 ? 50.550 79.268 44.700 1.00 38.92 77 ASP D O 1
ATOM 3432 N N . THR D 1 78 ? 51.843 80.215 43.128 1.00 37.06 78 THR D N 1
ATOM 3433 C CA . THR D 1 78 ? 53.037 79.460 43.496 1.00 33.35 78 THR D CA 1
ATOM 3434 C C . THR D 1 78 ? 54.102 80.330 44.194 1.00 31.19 78 THR D C 1
ATOM 3435 O O . THR D 1 78 ? 53.957 81.546 44.269 1.00 29.89 78 THR D O 1
ATOM 3439 N N . VAL D 1 79 ? 55.163 79.688 44.693 1.00 29.66 79 VAL D N 1
ATOM 3440 C CA . VAL D 1 79 ? 56.271 80.362 45.386 1.00 27.86 79 VAL D CA 1
ATOM 3441 C C . VAL D 1 79 ? 57.618 79.682 45.170 1.00 26.59 79 VAL D C 1
ATOM 3442 O O . VAL D 1 79 ? 57.745 78.500 45.433 1.00 26.50 79 VAL D O 1
ATOM 3446 N N . LEU D 1 80 ? 58.623 80.421 44.707 1.00 25.45 80 LEU D N 1
ATOM 3447 C CA . LEU D 1 80 ? 59.945 79.830 44.509 1.00 24.18 80 LEU D CA 1
ATOM 3448 C C . LEU D 1 80 ? 60.822 80.127 45.716 1.00 24.53 80 LEU D C 1
ATOM 3449 O O . LEU D 1 80 ? 61.133 81.293 46.003 1.00 25.70 80 LEU D O 1
ATOM 3454 N N . VAL D 1 81 ? 61.229 79.079 46.422 1.00 22.50 81 VAL D N 1
ATOM 3455 C CA . VAL D 1 81 ? 62.080 79.269 47.589 1.00 22.26 81 VAL D CA 1
ATOM 3456 C C . VAL D 1 81 ? 63.568 78.982 47.344 1.00 22.26 81 VAL D C 1
ATOM 3457 O O . VAL D 1 81 ? 63.939 77.902 46.886 1.00 20.29 81 VAL D O 1
ATOM 3461 N N . LEU D 1 82 ? 64.420 79.944 47.676 1.00 22.94 82 LEU D N 1
ATOM 3462 C CA . LEU D 1 82 ? 65.858 79.758 47.527 1.00 23.84 82 LEU D CA 1
ATOM 3463 C C . LEU D 1 82 ? 66.462 79.659 48.906 1.00 25.58 82 LEU D C 1
ATOM 3464 O O . LEU D 1 82 ? 66.899 80.659 49.464 1.00 25.73 82 LEU D O 1
ATOM 3469 N N . SER D 1 83 ? 66.482 78.444 49.449 1.00 28.16 83 SER D N 1
ATOM 3470 C CA . SER D 1 83 ? 67.016 78.174 50.786 1.00 29.89 83 SER D CA 1
ATOM 3471 C C . SER D 1 83 ? 68.498 77.799 50.834 1.00 31.57 83 SER D C 1
ATOM 3472 O O . SER D 1 83 ? 68.932 76.824 50.214 1.00 31.43 83 SER D O 1
ATOM 3475 N N . GLN D 1 84 ? 69.273 78.569 51.584 1.00 34.47 84 GLN D N 1
ATOM 3476 C CA . GLN D 1 84 ? 70.684 78.267 51.720 1.00 37.87 84 GLN D CA 1
ATOM 3477 C C . GLN D 1 84 ? 70.873 77.492 53.010 1.00 40.88 84 GLN D C 1
ATOM 3478 O O . GLN D 1 84 ? 70.315 77.841 54.052 1.00 40.81 84 GLN D O 1
ATOM 3484 N N . THR D 1 85 ? 71.659 76.428 52.928 1.00 44.21 85 THR D N 1
ATOM 3485 C CA . THR D 1 85 ? 71.921 75.579 54.073 1.00 46.33 85 THR D CA 1
ATOM 3486 C C . THR D 1 85 ? 73.412 75.592 54.307 1.00 49.33 85 THR D C 1
ATOM 3487 O O . THR D 1 85 ? 74.194 75.322 53.389 1.00 50.70 85 THR D O 1
ATOM 3491 N N . LEU D 1 86 ? 73.807 75.907 55.535 1.00 52.03 86 LEU D N 1
ATOM 3492 C CA . LEU D 1 86 ? 75.220 75.955 55.912 1.00 54.19 86 LEU D CA 1
ATOM 3493 C C . LEU D 1 86 ? 75.660 74.612 56.480 1.00 56.11 86 LEU D C 1
ATOM 3494 O O . LEU D 1 86 ? 74.918 73.966 57.219 1.00 55.09 86 LEU D O 1
ATOM 3499 N N . LEU D 1 87 ? 76.875 74.206 56.122 1.00 59.98 87 LEU D N 1
ATOM 3500 C CA . LEU D 1 87 ? 77.443 72.931 56.563 1.00 63.98 87 LEU D CA 1
ATOM 3501 C C . LEU D 1 87 ? 78.149 73.011 57.912 1.00 66.52 87 LEU D C 1
ATOM 3502 O O . LEU D 1 87 ? 77.994 72.120 58.749 1.00 66.97 87 LEU D O 1
ATOM 3507 N N . ASP D 1 88 ? 78.933 74.068 58.118 1.00 69.36 88 ASP D N 1
ATOM 3508 C CA . ASP D 1 88 ? 79.663 74.245 59.378 1.00 71.52 88 ASP D CA 1
ATOM 3509 C C . ASP D 1 88 ? 79.156 75.432 60.205 1.00 71.75 88 ASP D C 1
ATOM 3510 O O . ASP D 1 88 ? 78.540 75.254 61.257 1.00 72.31 88 ASP D O 1
ATOM 3523 N N . GLU D 1 99 ? 78.279 75.559 51.789 1.00 70.84 99 GLU D N 1
ATOM 3524 C CA . GLU D 1 99 ? 76.844 75.831 51.776 1.00 66.20 99 GLU D CA 1
ATOM 3525 C C . GLU D 1 99 ? 76.121 75.075 50.674 1.00 62.77 99 GLU D C 1
ATOM 3526 O O . GLU D 1 99 ? 76.731 74.604 49.720 1.00 62.35 99 GLU D O 1
ATOM 3532 N N . ARG D 1 100 ? 74.806 74.986 50.811 1.00 58.70 100 ARG D N 1
ATOM 3533 C CA . ARG D 1 100 ? 73.981 74.286 49.849 1.00 55.24 100 ARG D CA 1
ATOM 3534 C C . ARG D 1 100 ? 72.731 75.091 49.519 1.00 51.92 100 ARG D C 1
ATOM 3535 O O . ARG D 1 100 ? 71.778 75.145 50.307 1.00 51.24 100 ARG D O 1
ATOM 3543 N N . ARG D 1 101 ? 72.741 75.715 48.345 1.00 47.31 101 ARG D N 1
ATOM 3544 C CA . ARG D 1 101 ? 71.618 76.534 47.894 1.00 42.38 101 ARG D CA 1
ATOM 3545 C C . ARG D 1 101 ? 70.601 75.731 47.074 1.00 39.77 101 ARG D C 1
ATOM 3546 O O . ARG D 1 101 ? 70.843 75.379 45.915 1.00 38.71 101 ARG D O 1
ATOM 3554 N N . ALA D 1 102 ? 69.458 75.461 47.696 1.00 36.93 102 ALA D N 1
ATOM 3555 C CA . ALA D 1 102 ? 68.395 74.687 47.076 1.00 34.57 102 ALA D CA 1
ATOM 3556 C C . ALA D 1 102 ? 67.268 75.540 46.541 1.00 33.06 102 ALA D C 1
ATOM 3557 O O . ALA D 1 102 ? 67.151 76.716 46.868 1.00 33.22 102 ALA D O 1
ATOM 3559 N N . THR D 1 103 ? 66.436 74.927 45.708 1.00 31.99 103 THR D N 1
ATOM 3560 C CA . THR D 1 103 ? 65.296 75.607 45.103 1.00 30.08 103 THR D CA 1
ATOM 3561 C C . THR D 1 103 ? 64.059 74.750 45.263 1.00 27.79 103 THR D C 1
ATOM 3562 O O . THR D 1 103 ? 63.966 73.676 44.685 1.00 26.04 103 THR D O 1
ATOM 3566 N N . TYR D 1 104 ? 63.119 75.228 46.055 1.00 27.56 104 TYR D N 1
ATOM 3567 C CA . TYR D 1 104 ? 61.884 74.499 46.269 1.00 28.41 104 TYR D CA 1
ATOM 3568 C C . TYR D 1 104 ? 60.745 75.315 45.657 1.00 28.94 104 TYR D C 1
ATOM 3569 O O . TYR D 1 104 ? 60.832 76.548 45.535 1.00 28.54 104 TYR D O 1
ATOM 3578 N N . VAL D 1 105 ? 59.678 74.631 45.270 1.00 29.27 105 VAL D N 1
ATOM 3579 C CA . VAL D 1 105 ? 58.534 75.318 44.707 1.00 30.87 105 VAL D CA 1
ATOM 3580 C C . VAL D 1 105 ? 57.285 74.835 45.412 1.00 33.05 105 VAL D C 1
ATOM 3581 O O . VAL D 1 105 ? 56.957 73.651 45.359 1.00 33.50 105 VAL D O 1
ATOM 3585 N N . PHE D 1 106 ? 56.600 75.747 46.091 1.00 36.26 106 PHE D N 1
ATOM 3586 C CA . PHE D 1 106 ? 55.362 75.399 46.785 1.00 39.50 106 PHE D CA 1
ATOM 3587 C C . PHE D 1 106 ? 54.166 76.036 46.088 1.00 42.65 106 PHE D C 1
ATOM 3588 O O . PHE D 1 106 ? 54.288 77.096 45.473 1.00 43.81 106 PHE D O 1
ATOM 3596 N N . LYS D 1 107 ? 53.017 75.373 46.177 1.00 45.83 107 LYS D N 1
ATOM 3597 C CA . LYS D 1 107 ? 51.785 75.864 45.575 1.00 48.22 107 LYS D CA 1
ATOM 3598 C C . LYS D 1 107 ? 50.692 75.814 46.651 1.00 50.51 107 LYS D C 1
ATOM 3599 O O . LYS D 1 107 ? 50.456 74.770 47.279 1.00 51.49 107 LYS D O 1
ATOM 3605 N N . LYS D 1 108 ? 50.062 76.959 46.895 1.00 52.38 108 LYS D N 1
ATOM 3606 C CA . LYS D 1 108 ? 48.996 77.059 47.885 1.00 54.58 108 LYS D CA 1
ATOM 3607 C C . LYS D 1 108 ? 47.699 76.497 47.295 1.00 56.09 108 LYS D C 1
ATOM 3608 O O . LYS D 1 108 ? 47.169 77.034 46.323 1.00 56.25 108 LYS D O 1
ATOM 3614 N N . ASN D 1 109 ? 47.198 75.413 47.882 1.00 58.13 109 ASN D N 1
ATOM 3615 C CA . ASN D 1 109 ? 45.959 74.785 47.419 1.00 59.97 109 ASN D CA 1
ATOM 3616 C C . ASN D 1 109 ? 44.740 75.601 47.875 1.00 60.87 109 ASN D C 1
ATOM 3617 O O . ASN D 1 109 ? 44.885 76.668 48.486 1.00 60.85 109 ASN D O 1
ATOM 3622 N N . ALA D 1 110 ? 43.543 75.097 47.583 1.00 61.64 110 ALA D N 1
ATOM 3623 C CA . ALA D 1 110 ? 42.319 75.794 47.965 1.00 62.26 110 ALA D CA 1
ATOM 3624 C C . ALA D 1 110 ? 42.250 76.020 49.481 1.00 63.04 110 ALA D C 1
ATOM 3625 O O . ALA D 1 110 ? 41.894 77.114 49.940 1.00 63.76 110 ALA D O 1
ATOM 3627 N N . GLN D 1 111 ? 42.609 74.988 50.246 1.00 63.18 111 GLN D N 1
ATOM 3628 C CA . GLN D 1 111 ? 42.591 75.043 51.713 1.00 63.14 111 GLN D CA 1
ATOM 3629 C C . GLN D 1 111 ? 43.504 76.141 52.280 1.00 62.91 111 GLN D C 1
ATOM 3630 O O . GLN D 1 111 ? 43.440 76.469 53.470 1.00 63.08 111 GLN D O 1
ATOM 3636 N N . GLY D 1 112 ? 44.354 76.708 51.432 1.00 62.09 112 GLY D N 1
ATOM 3637 C CA . GLY D 1 112 ? 45.243 77.756 51.896 1.00 61.44 112 GLY D CA 1
ATOM 3638 C C . GLY D 1 112 ? 46.548 77.253 52.491 1.00 60.85 112 GLY D C 1
ATOM 3639 O O . GLY D 1 112 ? 47.321 78.027 53.063 1.00 60.80 112 GLY D O 1
ATOM 3640 N N . GLU D 1 113 ? 46.799 75.955 52.367 1.00 59.72 113 GLU D N 1
ATOM 3641 C CA . GLU D 1 113 ? 48.032 75.368 52.882 1.00 58.85 113 GLU D CA 1
ATOM 3642 C C . GLU D 1 113 ? 49.038 75.158 51.754 1.00 57.23 113 GLU D C 1
ATOM 3643 O O . GLU D 1 113 ? 48.723 74.547 50.724 1.00 57.36 113 GLU D O 1
ATOM 3649 N N . TRP D 1 114 ? 50.252 75.661 51.952 1.00 54.68 114 TRP D N 1
ATOM 3650 C CA . TRP D 1 114 ? 51.300 75.530 50.941 1.00 52.11 114 TRP D CA 1
ATOM 3651 C C . TRP D 1 114 ? 51.897 74.121 50.882 1.00 49.44 114 TRP D C 1
ATOM 3652 O O . TRP D 1 114 ? 52.481 73.641 51.844 1.00 48.96 114 TRP D O 1
ATOM 3663 N N . LEU D 1 115 ? 51.744 73.462 49.745 1.00 45.51 115 LEU D N 1
ATOM 3664 C CA . LEU D 1 115 ? 52.283 72.133 49.588 1.00 42.08 115 LEU D CA 1
ATOM 3665 C C . LEU D 1 115 ? 53.521 72.226 48.721 1.00 40.82 115 LEU D C 1
ATOM 3666 O O . LEU D 1 115 ? 53.707 73.214 48.013 1.00 42.55 115 LEU D O 1
ATOM 3671 N N . CYS D 1 116 ? 54.370 71.206 48.754 1.00 37.63 116 CYS D N 1
ATOM 3672 C CA . CYS D 1 116 ? 55.566 71.234 47.923 1.00 34.08 116 CYS D CA 1
ATOM 3673 C C . CYS D 1 116 ? 55.264 70.545 46.588 1.00 32.14 116 CYS D C 1
ATOM 3674 O O . CYS D 1 116 ? 54.632 69.495 46.554 1.00 31.51 116 CYS D O 1
ATOM 3677 N N . VAL D 1 117 ? 55.703 71.146 45.488 1.00 30.01 117 VAL D N 1
ATOM 3678 C CA . VAL D 1 117 ? 55.450 70.581 44.161 1.00 27.95 117 VAL D CA 1
ATOM 3679 C C . VAL D 1 117 ? 56.758 70.135 43.500 1.00 26.12 117 VAL D C 1
ATOM 3680 O O . VAL D 1 117 ? 56.816 69.112 42.813 1.00 24.16 117 VAL D O 1
ATOM 3684 N N . ILE D 1 118 ? 57.804 70.923 43.711 1.00 25.04 118 ILE D N 1
ATOM 3685 C CA . ILE D 1 118 ? 59.115 70.623 43.166 1.00 24.73 118 ILE D CA 1
ATOM 3686 C C . ILE D 1 118 ? 60.134 70.800 44.284 1.00 25.27 118 ILE D C 1
ATOM 3687 O O . ILE D 1 118 ? 60.348 71.904 44.791 1.00 24.14 118 ILE D O 1
ATOM 3692 N N . ASP D 1 119 ? 60.743 69.682 44.666 1.00 26.09 119 ASP D N 1
ATOM 3693 C CA . ASP D 1 119 ? 61.729 69.612 45.734 1.00 27.39 119 ASP D CA 1
ATOM 3694 C C . ASP D 1 119 ? 63.076 69.253 45.117 1.00 27.01 119 ASP D C 1
ATOM 3695 O O . ASP D 1 119 ? 63.368 68.079 44.874 1.00 26.93 119 ASP D O 1
ATOM 3700 N N . ASN D 1 120 ? 63.881 70.275 44.847 1.00 26.63 120 ASN D N 1
ATOM 3701 C CA . ASN D 1 120 ? 65.205 70.082 44.282 1.00 27.74 120 ASN D CA 1
ATOM 3702 C C . ASN D 1 120 ? 66.227 70.661 45.241 1.00 28.94 120 ASN D C 1
ATOM 3703 O O . ASN D 1 120 ? 66.626 71.813 45.093 1.00 29.20 120 ASN D O 1
ATOM 3708 N N . SER D 1 121 ? 66.646 69.862 46.223 1.00 30.28 121 SER D N 1
ATOM 3709 C CA . SER D 1 121 ? 67.609 70.317 47.221 1.00 31.23 121 SER D CA 1
ATOM 3710 C C . SER D 1 121 ? 68.989 70.660 46.652 1.00 31.71 121 SER D C 1
ATOM 3711 O O . SER D 1 121 ? 69.888 71.047 47.404 1.00 32.40 121 SER D O 1
ATOM 3714 N N . TYR D 1 122 ? 69.142 70.551 45.331 1.00 31.56 122 TYR D N 1
ATOM 3715 C CA . TYR D 1 122 ? 70.408 70.853 44.675 1.00 32.35 122 TYR D CA 1
ATOM 3716 C C . TYR D 1 122 ? 70.429 72.211 44.008 1.00 32.84 122 TYR D C 1
ATOM 3717 O O . TYR D 1 122 ? 71.491 72.763 43.736 1.00 33.70 122 TYR D O 1
ATOM 3726 N N . GLY D 1 123 ? 69.251 72.749 43.735 1.00 33.67 123 GLY D N 1
ATOM 3727 C CA . GLY D 1 123 ? 69.183 74.043 43.087 1.00 34.17 123 GLY D CA 1
ATOM 3728 C C . GLY D 1 123 ? 69.805 74.013 41.702 1.00 33.67 123 GLY D C 1
ATOM 3729 O O . GLY D 1 123 ? 69.723 73.008 41.007 1.00 31.96 123 GLY D O 1
ATOM 3730 N N . THR D 1 124 ? 70.426 75.124 41.314 1.00 34.54 124 THR D N 1
ATOM 3731 C CA . THR D 1 124 ? 71.071 75.250 40.016 1.00 36.58 124 THR D CA 1
ATOM 3732 C C . THR D 1 124 ? 72.339 74.397 39.908 1.00 37.29 124 THR D C 1
ATOM 3733 O O . THR D 1 124 ? 72.939 74.291 38.837 1.00 36.13 124 THR D O 1
ATOM 3737 N N . ASP D 1 125 ? 72.756 73.802 41.022 1.00 39.13 125 ASP D N 1
ATOM 3738 C CA . ASP D 1 125 ? 73.953 72.965 41.029 1.00 40.01 125 ASP D CA 1
ATOM 3739 C C . ASP D 1 125 ? 73.687 71.742 40.163 1.00 40.72 125 ASP D C 1
ATOM 3740 O O . ASP D 1 125 ? 74.612 71.098 39.657 1.00 41.57 125 ASP D O 1
ATOM 3745 N N . LEU D 1 126 ? 72.410 71.422 39.993 1.00 40.69 126 LEU D N 1
ATOM 3746 C CA . LEU D 1 126 ? 72.015 70.281 39.173 1.00 40.51 126 LEU D CA 1
ATOM 3747 C C . LEU D 1 126 ? 72.639 70.401 37.775 1.00 42.28 126 LEU D C 1
ATOM 3748 O O . LEU D 1 126 ? 73.012 69.407 37.158 1.00 43.49 126 LEU D O 1
ATOM 3753 N N . ILE D 1 127 ? 72.757 71.630 37.284 1.00 43.26 127 ILE D N 1
ATOM 3754 C CA . ILE D 1 127 ? 73.326 71.898 35.972 1.00 43.39 127 ILE D CA 1
ATOM 3755 C C . ILE D 1 127 ? 74.791 71.472 35.927 1.00 44.77 127 ILE D C 1
ATOM 3756 O O . ILE D 1 127 ? 75.172 70.619 35.126 1.00 43.40 127 ILE D O 1
ATOM 3761 N N . GLY D 1 128 ? 75.596 72.084 36.795 1.00 47.14 128 GLY D N 1
ATOM 3762 C CA . GLY D 1 128 ? 77.018 71.805 36.862 1.00 49.48 128 GLY D CA 1
ATOM 3763 C C . GLY D 1 128 ? 77.356 70.473 37.482 1.00 51.37 128 GLY D C 1
ATOM 3764 O O . GLY D 1 128 ? 76.503 69.552 37.399 1.00 52.54 128 GLY D O 1
#

Foldseek 3Di:
DVVVVVLVVVLVVCLVVVVVVVVVQADQQAWADLDQPIAGGSVRVSVSSNVCSPDDDDDWDKDWDDDWDDDVQKIWDFTFIDTVGATWIWMWGQDPVRRTHTRYHGSRHPVSVD/DVVVVVLVVVLLVCLLVPVVVVVVQADQQAWAPLDQPIAGGSVSVSVSSNVCSPVDDRVQPWAWDDDWDDDDQKIWDFTFTHNCGFTWIWMWGQDPVRRTHTRYHGSRHPVSVD/DVVVVVLVVVLVVCLLVVVVVVVVQADQQAWADLDQPIAGGSVSVSVSSNVCSPPDDPPWDKDWDDDWDDDDQKIWDFTFIHTCGFTWIWMWGQDPVRRTHTRYHGSRHPVSVD/DVVVVVLVVVLVVCLLVVVVVVVVQADQQAWEDLDQPIAGGSVSVSVSSNVCSPVDDPPQPFAWDDDWDDDDQKIWDFTFTHRCGFTWIWMWGQDPVRRTHTRYHGSRHPVSVD

Secondary structure (DSSP, 8-state):
-HHHHHHHHHHHHHHHTT-TTT---EEEEEEEE-S---EEHHHHHHHHHHHTTS---SS---EE---EEEETTEEEEEEEEE---EEEEEEEEE-TTS-EEEEEEETTGGGGT-/-HHHHHHHHHHHHHHHTT-TTT---EEEEEEE--S---EEHHHHHHHHHHHHHHHS-----PEE---EEEETTEEEEEEEEE---EEEEEEEEE-TTS-EEEEEEETTGGGGT-/-HHHHHHHHHHHHHHHTT-TTT---EEEEEEE--S---EEHHHHHHHHHHHTTS---SS---EE---EEEETTEEEEEEEEE---EEEEEEEEE-TTS-EEEEEEETTGGGGT-/-HHHHHHHHHHHHHHHTT-TTT---EEEEEEE--S---EEHHHHHHHHHHHTTTSS---S-PEE---EEEETTEEEEEEEEE---EEEEEEEEE-TTS-EEEEEEETTGGGGT-

Organism: Bacillus subtilis (strain 168) (NCBI:txid224308)

Nearest PDB structures (foldseek):
  2gxf-assembly2_D  TM=9.692E-01  e=1.896E-17  Bacillus subtilis
  8cho-assembly1_A-2  TM=6.151E-01  e=4.798E-03  Comamonas testosteroni
  6w3d-assembly1_A  TM=5.805E-01  e=3.553E-03  synthetic construct
  6w3g-assembly2_B  TM=5.995E-01  e=3.281E-02  synthetic construct
  6mrk-assembly2_V  TM=4.579E-01  e=1.595E-02  Drosophila melanogaster

Radius of gyration: 25.16 Å; Cα contacts (8 Å, |Δi|>4): 883; chains: 4; bounding box: 68×54×65 Å

=== Feature glossary ===
Reading guide. The protein is described through the following features:

Foldseek 3Di. A 3Di character summarizes, for each residue, the relative orientation of the Cα frame of its nearest spatial neighbor. Because it encodes fold topology rather than chemistry, 3Di alignments detect remote structural similarity that sequence alignment misses.

Contact-map, Ramachandran, and PAE plots. Plot images: a contact map (which residues are close in 3D, as an N×N binary image), a Ramachandran scatter (backbone torsion angles, revealing secondary-structure composition at a glance), and — for AlphaFold structures — a PAE heatmap (pairwise prediction confidence).

Radius of gyration, Cα contacts, bounding box. Radius of gyration (Rg) is the root-mean-square distance of Cα atoms from their centroid — a single number for overall size and compactness. A globular domain of N residues has Rg ≈ 2.2·N^0.38 Å; an extended or disordered chain has a much larger Rg. The Cα contact count is the number of residue pairs whose Cα atoms are within 8 Å and are more than four positions apart in sequence — a standard proxy for tertiary packing density. The bounding box is the smallest axis-aligned box enclosing all Cα atoms.

Secondary structure (8-state, DSSP). Eight-state secondary structure (DSSP): H is the canonical α-helix, G the tighter 3₁₀-helix, I the wider π-helix; E/B are β-structure, T and S are turns and bends, and '-' is everything else. DSSP derives these from the pattern of main-chain N–H···O=C hydrogen bonds, not from the sequence.

B-factor. B-factor (Debye–Waller factor) reflects atomic displacement in the crystal lattice. It is an experimental observable (units Å²), not a prediction; low values mean the atom is pinned down, high values mean it moves or is heterogeneous across the crystal.

pLDDT. pLDDT is the predicted lDDT-Cα score: AlphaFold's confidence that the local environment of each residue (all inter-atomic distances within 15 Å) is correctly placed. It is a per-residue number between 0 and 100, with higher meaning more reliable.

Nearest PDB structures. Nearest PDB neighbors are the top structural matches found by Foldseek when searching this structure against the entire Protein Data Bank. Each hit reports a TM-score (0 to 1; >0.5 almost always implies the same fold) and an E-value. These are *structural* homologs — they may share no detectable sequence similarity.

Solvent-accessible surface area. Accessible surface area quantifies burial. A residue with SASA near zero is packed into the hydrophobic core; one with SASA >100 Å² sits on the surface. Computed here via the Shrake–Rupley numerical algorithm with a 1.4 Å probe.

Rendered structure images. Structure images are PyMOL renders from six orthogonal camera directions. Cartoon representation draws helices as coils and strands as arrows; sticks shows the backbone as bonds; surface shows the solvent-excluded envelope. Rainbow coloring maps sequence position to hue (blue→red, N→C); chain coloring assigns a distinct color per polypeptide.

Backbone torsions (φ/ψ). φ (phi) and ψ (psi) are the two rotatable backbone dihedrals per residue: φ is the C(i-1)–N–Cα–C torsion, ψ is the N–Cα–C–N(i+1) torsion, both in degrees on (−180°, 180°]. α-helical residues cluster near (−60°, −45°); β-strand residues near (−120°, +130°). A Ramachandran plot is simply a scatter of (φ, ψ) for every residue.

Predicted aligned error. Predicted Aligned Error (PAE) is an AlphaFold confidence matrix: entry (i, j) is the expected error in the position of residue j, in ångströms, when the prediction is superimposed on the true structure at residue i. Low PAE within a block of residues means that block is internally rigid and well-predicted; high PAE between two blocks means their relative placement is uncertain even if each block individually is confident.

mmCIF coordinates. Structure coordinates are given as an mmCIF _atom_site loop: one row per atom with element, residue name, chain id, sequence number, and x/y/z position in Å. Only the four main-chain atoms per residue are included here; side chains are omitted to keep the record compact.

InterPro / GO / CATH / organism. Database cross-references. InterPro integrates a dozen domain/family signature databases into unified entries with residue-range hits. GO terms attach function/process/location labels with evidence codes. CATH codes position the fold in a four-level structural taxonomy. Organism is the NCBI-taxonomy species name.

Secondary structure (3-state, P-SEA). SS3 is a coarse helix/strand/coil call (letters a/b/c) made by the P-SEA algorithm from inter-Cα distances and dihedrals. It is less detailed than DSSP but needs only Cα positions.

Sequence. Sequence gives the chain of amino acids in standard one-letter code (A=alanine, C=cysteine, …, Y=tyrosine), read N→C. It is the only feature that is directly encoded by the gene; all structural features are derived from the folded form of this sequence.